Protein AF-A0A971F995-F1 (afdb_monomer_lite)

pLDDT: mean 79.69, std 20.0, range [34.22, 98.75]

Radius of gyration: 58.43 Å; chains: 1; bounding box: 110×66×145 Å

Sequence (382 aa):
MSGTGNIVGEPSFINPSLGDFRLRADSPCIDRGTSSGAPLVDLVGTVRPNGVGIDMGAYEYVPYSVFVPSVEGYLQAVATTAIREADLTLGAVTQTFDNSVPSGTIISQDPAGGAQAVSGSAVALLVSKGPAVVVPNVVGQTQASATTLITGAGLTLGTVTEAYNATVPVGQVISQTPAADTSVSAGYAVDLVVSKGPQPVSVPNVVGMTQSAAQTAITGADLAVGTVTEAYSATVPAGSVISQNPAAGAQAAPGSSVSLVVSKGPDPGEGEGEPPLAPTVEEVHALLAAGFNAADTNGDGRISYAEALAAIPGLTLAVFNELDTDGDGALGRAELGLDEEAGCFGCQKSGFTLMNLKRRLGDLFLAGLALSLLAVVGRRKA

Foldseek 3Di:
DPDDQDQPDDFAFLCVVVPRRAGQPPTSLALRDDPVPADQAAPVRHGPDDPDGGRRGHHHDDWDKFFQAAQALHAPVVNQVSCVNRQEHADAEAEDADAPRDFRGFHAKPPHGRDIDTGHHHIYTYTHLYHWQFQADQALHAPVVNQCSQVVSQEHADAEAEDADAPRDARGFHDKPPHGRDIDRGHHHIYTYGHPHHFWFFQADQALPAPVVNCVSQVVRLEHADAEAEDADQPHDARGFHDKPPDGRDTDHRHHHIYTYGHNYHDPVVVCPPDPPDDDPVRLLVLQVVLQCQLPPVPPQWHAPVSLCVLPVPDDPVLVCVLVPVNPRTHHCVSLVNDPPPPDPDDDPDDDDVVVLCVVPPPNSVVSVPSRVSCVPVPPDD

Structure (mmCIF, N/CA/C/O backbone):
data_AF-A0A971F995-F1
#
_entry.id   AF-A0A971F995-F1
#
loop_
_atom_site.group_PDB
_atom_site.id
_atom_site.type_symbol
_atom_site.label_atom_id
_atom_site.label_alt_id
_atom_site.label_comp_id
_atom_site.label_asym_id
_atom_site.label_entity_id
_atom_site.label_seq_id
_atom_site.pdbx_PDB_ins_code
_atom_site.Cartn_x
_atom_site.Cartn_y
_atom_site.Cartn_z
_atom_site.occupancy
_atom_site.B_iso_or_equiv
_atom_site.auth_seq_id
_atom_site.auth_comp_id
_atom_site.auth_asym_id
_atom_site.auth_atom_id
_atom_site.pdbx_PDB_model_num
ATOM 1 N N . MET A 1 1 ? 61.992 8.065 -18.127 1.00 38.06 1 MET A N 1
ATOM 2 C CA . MET A 1 1 ? 60.923 8.922 -17.575 1.00 38.06 1 MET A CA 1
ATOM 3 C C . MET A 1 1 ? 61.514 9.741 -16.430 1.00 38.06 1 MET A C 1
ATOM 5 O O . MET A 1 1 ? 61.714 9.195 -15.358 1.00 38.06 1 MET A O 1
ATOM 9 N N . SER A 1 2 ? 61.888 11.000 -16.666 1.00 41.62 2 SER A N 1
ATOM 10 C CA . SER A 1 2 ? 62.436 11.904 -15.632 1.00 41.62 2 SER A CA 1
ATOM 11 C C . SER A 1 2 ? 61.973 13.354 -15.837 1.00 41.62 2 SER A C 1
ATOM 13 O O . SER A 1 2 ? 62.693 14.290 -15.509 1.00 41.62 2 SER A O 1
ATOM 15 N N . GLY A 1 3 ? 60.793 13.537 -16.436 1.00 42.34 3 GLY A N 1
ATOM 16 C CA . GLY A 1 3 ? 60.171 14.843 -16.639 1.00 42.34 3 GLY A CA 1
ATOM 17 C C . GLY A 1 3 ? 59.069 15.068 -15.609 1.00 42.34 3 GLY A C 1
ATOM 18 O O . GLY A 1 3 ? 58.183 14.229 -15.445 1.00 42.34 3 GLY A O 1
ATOM 19 N N . THR A 1 4 ? 59.134 16.182 -14.891 1.00 43.31 4 THR A N 1
ATOM 20 C CA . THR A 1 4 ? 58.046 16.688 -14.049 1.00 43.31 4 THR A CA 1
ATOM 21 C C . THR A 1 4 ? 56.885 17.108 -14.962 1.00 43.31 4 THR A C 1
ATOM 23 O O . THR A 1 4 ? 57.102 17.900 -15.873 1.00 43.31 4 THR A O 1
ATOM 26 N N . GLY A 1 5 ? 55.670 16.584 -14.746 1.00 50.84 5 GLY A N 1
ATOM 27 C CA . GLY A 1 5 ? 54.500 16.861 -15.604 1.00 50.84 5 GLY A CA 1
ATOM 28 C C . GLY A 1 5 ? 54.240 15.837 -16.718 1.00 50.84 5 GLY A C 1
ATOM 29 O O . GLY A 1 5 ? 53.524 16.137 -17.665 1.00 50.84 5 GLY A O 1
ATOM 30 N N . ASN A 1 6 ? 54.818 14.637 -16.625 1.00 54.75 6 ASN A N 1
ATOM 31 C CA . ASN A 1 6 ? 54.545 13.562 -17.576 1.00 54.75 6 ASN A CA 1
ATOM 32 C C . ASN A 1 6 ? 53.109 13.026 -17.464 1.00 54.75 6 ASN A C 1
ATOM 34 O O . ASN A 1 6 ? 52.537 12.954 -16.375 1.00 54.75 6 ASN A O 1
ATOM 38 N N . ILE A 1 7 ? 52.588 12.607 -18.620 1.00 55.88 7 ILE A N 1
ATOM 39 C CA . ILE A 1 7 ? 51.311 11.927 -18.836 1.00 55.88 7 ILE A CA 1
ATOM 40 C C . ILE A 1 7 ? 51.068 10.886 -17.728 1.00 55.88 7 ILE A C 1
ATOM 42 O O . ILE A 1 7 ? 51.803 9.910 -17.610 1.00 55.88 7 ILE A O 1
ATOM 46 N N . VAL A 1 8 ? 50.056 11.119 -16.891 1.00 55.75 8 VAL A N 1
ATOM 47 C CA . VAL A 1 8 ? 49.736 10.274 -15.722 1.00 55.75 8 VAL A CA 1
ATOM 48 C C . VAL A 1 8 ? 48.760 9.133 -16.046 1.00 55.75 8 VAL A C 1
ATOM 50 O O . VAL A 1 8 ? 48.417 8.357 -15.159 1.00 55.75 8 VAL A O 1
ATOM 53 N N . GLY A 1 9 ? 48.326 9.012 -17.306 1.00 62.62 9 GLY A N 1
ATOM 54 C CA . GLY A 1 9 ? 47.456 7.941 -17.799 1.00 62.62 9 GLY A CA 1
ATOM 55 C C . GLY A 1 9 ? 47.998 7.296 -19.076 1.00 62.62 9 GLY A C 1
ATOM 56 O O . GLY A 1 9 ? 48.755 7.917 -19.814 1.00 62.62 9 GLY A O 1
ATOM 57 N N . GLU A 1 10 ? 47.610 6.048 -19.336 1.00 71.94 10 GLU A N 1
ATOM 58 C CA . GLU A 1 10 ? 47.982 5.345 -20.570 1.00 71.94 10 GLU A CA 1
ATOM 59 C C . GLU A 1 10 ? 47.354 6.032 -21.801 1.00 71.94 10 GLU A C 1
ATOM 61 O O . GLU A 1 10 ? 46.158 6.354 -21.775 1.00 71.94 10 GLU A O 1
ATOM 66 N N . PRO A 1 11 ? 48.115 6.269 -22.886 1.00 73.94 11 PRO A N 1
ATOM 67 C CA . PRO A 1 11 ? 47.578 6.874 -24.096 1.00 73.94 11 PRO A CA 1
ATOM 68 C C . PRO A 1 11 ? 46.635 5.929 -24.833 1.00 73.94 11 PRO A C 1
ATOM 70 O O . PRO A 1 11 ? 46.992 4.814 -25.209 1.00 73.94 11 PRO A O 1
ATOM 73 N N . SER A 1 12 ? 45.423 6.422 -25.083 1.00 78.06 12 SER A N 1
ATOM 74 C CA . SER A 1 12 ? 44.441 5.753 -25.931 1.00 78.06 12 SER A CA 1
ATOM 75 C C . SER A 1 12 ? 44.676 6.175 -27.384 1.00 78.06 12 SER A C 1
ATOM 77 O O . SER A 1 12 ? 44.397 7.321 -27.741 1.00 78.06 12 SER A O 1
ATOM 79 N N . PHE A 1 13 ? 45.244 5.283 -28.203 1.00 77.31 13 PHE A N 1
ATOM 80 C CA . PHE A 1 13 ? 45.545 5.524 -29.623 1.00 77.31 13 PHE A CA 1
ATOM 81 C C . PHE A 1 13 ? 44.453 4.977 -30.545 1.00 77.31 13 PHE A C 1
ATOM 83 O O . PHE A 1 13 ? 43.827 3.971 -30.216 1.00 77.31 13 PHE A O 1
ATOM 90 N N . ILE A 1 14 ? 44.256 5.605 -31.709 1.00 73.75 14 ILE A N 1
ATOM 91 C CA . ILE A 1 14 ? 43.263 5.186 -32.713 1.00 73.75 14 ILE A CA 1
ATOM 92 C C . ILE A 1 14 ? 43.572 3.778 -33.236 1.00 73.75 14 ILE A C 1
ATOM 94 O O . ILE A 1 14 ? 42.749 2.876 -33.108 1.00 73.75 14 ILE A O 1
ATOM 98 N N . ASN A 1 15 ? 44.756 3.560 -33.819 1.00 72.31 15 ASN A N 1
ATOM 99 C CA . ASN A 1 15 ? 45.135 2.245 -34.335 1.00 72.31 15 ASN A CA 1
ATOM 100 C C . ASN A 1 15 ? 46.659 2.040 -34.320 1.00 72.31 15 ASN A C 1
ATOM 102 O O . ASN A 1 15 ? 47.319 2.059 -35.367 1.00 72.31 15 ASN A O 1
ATOM 106 N N . PRO A 1 16 ? 47.238 1.784 -33.135 1.00 72.50 16 PRO A N 1
ATOM 107 C CA . PRO A 1 16 ? 48.685 1.656 -32.989 1.00 72.50 16 PRO A CA 1
ATOM 108 C C . PRO A 1 16 ? 49.244 0.457 -33.770 1.00 72.50 16 PRO A C 1
ATOM 110 O O . PRO A 1 16 ? 50.391 0.485 -34.207 1.00 72.50 16 PRO A O 1
ATOM 113 N N . SER A 1 17 ? 48.428 -0.579 -34.006 1.00 74.31 17 SER A N 1
ATOM 114 C CA . SER A 1 17 ? 48.830 -1.767 -34.771 1.00 74.31 17 SER A CA 1
ATOM 115 C C . SER A 1 17 ? 49.060 -1.492 -36.261 1.00 74.31 17 SER A C 1
ATOM 117 O O . SER A 1 17 ? 49.861 -2.178 -36.892 1.00 74.31 17 SER A O 1
ATOM 119 N N . LEU A 1 18 ? 48.404 -0.463 -36.809 1.00 74.56 18 LEU A N 1
ATOM 120 C CA . LEU A 1 18 ? 48.589 0.007 -38.184 1.00 74.56 18 LEU A CA 1
ATOM 121 C C . LEU A 1 18 ? 49.490 1.251 -38.267 1.00 74.56 18 LEU A C 1
ATOM 123 O O . LEU A 1 18 ? 49.592 1.867 -39.325 1.00 74.56 18 LEU A O 1
ATOM 127 N N . GLY A 1 19 ? 50.151 1.620 -37.165 1.00 67.88 19 GLY A N 1
ATOM 128 C CA . GLY A 1 19 ? 51.023 2.793 -37.086 1.00 67.88 19 GLY A CA 1
ATOM 129 C C . GLY A 1 19 ? 50.292 4.128 -36.907 1.00 67.88 19 GLY A C 1
ATOM 130 O O . GLY A 1 19 ? 50.933 5.176 -36.980 1.00 67.88 19 GLY A O 1
ATOM 131 N N . ASP A 1 20 ? 48.979 4.115 -36.654 1.00 71.25 20 ASP A N 1
ATOM 132 C CA . ASP A 1 20 ? 48.197 5.315 -36.351 1.00 71.25 20 ASP A CA 1
ATOM 133 C C . ASP A 1 20 ? 48.198 5.590 -34.841 1.00 71.25 20 ASP A C 1
ATOM 135 O O . ASP A 1 20 ? 47.369 5.086 -34.077 1.00 71.25 20 ASP A O 1
ATOM 139 N N . PHE A 1 21 ? 49.172 6.393 -34.417 1.00 73.44 21 PHE A N 1
ATOM 140 C CA . PHE A 1 21 ? 49.380 6.791 -33.023 1.00 73.44 21 PHE A CA 1
ATOM 141 C C . PHE A 1 21 ? 48.688 8.113 -32.656 1.00 73.44 21 PHE A C 1
ATOM 143 O O . PHE A 1 21 ? 49.085 8.765 -31.692 1.00 73.44 21 PHE A O 1
ATOM 150 N N . ARG A 1 22 ? 47.670 8.539 -33.411 1.00 73.69 22 ARG A N 1
ATOM 151 C CA . ARG A 1 22 ? 46.803 9.658 -33.010 1.00 73.69 22 ARG A CA 1
ATOM 152 C C . ARG A 1 22 ? 46.012 9.304 -31.753 1.00 73.69 22 ARG A C 1
ATOM 154 O O . ARG A 1 22 ? 45.587 8.157 -31.605 1.00 73.69 22 ARG A O 1
ATOM 161 N N . LEU A 1 23 ? 45.819 10.265 -30.845 1.00 72.62 23 LEU A N 1
ATOM 162 C CA . LEU A 1 23 ? 45.003 10.053 -29.643 1.00 72.62 23 LEU A CA 1
ATOM 163 C C . LEU A 1 23 ? 43.515 9.948 -30.003 1.00 72.62 23 LEU A C 1
ATOM 165 O O . LEU A 1 23 ? 43.016 10.689 -30.849 1.00 72.62 23 LEU A O 1
ATOM 169 N N . ARG A 1 24 ? 42.793 9.049 -29.329 1.00 72.69 24 ARG A N 1
ATOM 170 C CA . ARG A 1 24 ? 41.323 9.002 -29.345 1.00 72.69 24 ARG A CA 1
ATOM 171 C C . ARG A 1 24 ? 40.757 10.203 -28.586 1.00 72.69 24 ARG A C 1
ATOM 173 O O . ARG A 1 24 ? 41.404 10.706 -27.670 1.00 72.69 24 ARG A O 1
ATOM 180 N N . ALA A 1 25 ? 39.549 10.643 -28.944 1.00 70.19 25 ALA A N 1
ATOM 181 C CA . ALA A 1 25 ? 38.905 11.829 -28.360 1.00 70.19 25 ALA A CA 1
ATOM 182 C C . ALA A 1 25 ? 38.701 11.742 -26.833 1.00 70.19 25 ALA A C 1
ATOM 184 O O . ALA A 1 25 ? 38.615 12.763 -26.159 1.00 70.19 25 ALA A O 1
ATOM 185 N N . ASP A 1 26 ? 38.620 10.530 -26.287 1.00 70.50 26 ASP A N 1
ATOM 186 C CA . ASP A 1 26 ? 38.471 10.232 -24.861 1.00 70.50 26 ASP A CA 1
ATOM 187 C C . ASP A 1 26 ? 39.808 9.928 -24.157 1.00 70.50 26 ASP A C 1
ATOM 189 O O . ASP A 1 26 ? 39.828 9.537 -22.988 1.00 70.50 26 ASP A O 1
ATOM 193 N N . SER A 1 27 ? 40.937 10.101 -24.850 1.00 76.69 27 SER A N 1
ATOM 194 C CA . SER A 1 27 ? 42.255 9.781 -24.312 1.00 76.69 27 SER A CA 1
ATOM 195 C C . SER A 1 27 ? 42.606 10.675 -23.116 1.00 76.69 27 SER A C 1
ATOM 197 O O . SER A 1 27 ? 42.537 11.904 -23.217 1.00 76.69 27 SER A O 1
ATOM 199 N N . PRO A 1 28 ? 43.099 10.104 -21.997 1.00 72.25 28 PRO A N 1
ATOM 200 C CA . PRO A 1 28 ? 43.495 10.880 -20.818 1.00 72.25 28 PRO A CA 1
ATOM 201 C C . PRO A 1 28 ? 44.731 11.760 -21.067 1.00 72.25 28 PRO A C 1
ATOM 203 O O . PRO A 1 28 ? 45.118 12.538 -20.195 1.00 72.25 28 PRO A O 1
ATOM 206 N N . CYS A 1 29 ? 45.357 11.624 -22.238 1.00 71.88 29 CYS A N 1
ATOM 207 C CA . CYS A 1 29 ? 46.601 12.286 -22.612 1.00 71.88 29 CYS A CA 1
ATOM 208 C C . CYS A 1 29 ? 46.398 13.596 -23.381 1.00 71.88 29 CYS A C 1
ATOM 210 O O . CYS A 1 29 ? 47.375 14.316 -23.575 1.00 71.88 29 CYS A O 1
ATOM 212 N N . ILE A 1 30 ? 45.164 13.913 -23.793 1.00 70.75 30 ILE A N 1
ATOM 213 C CA . ILE A 1 30 ? 44.849 15.159 -24.508 1.00 70.75 30 ILE A CA 1
ATOM 214 C C . ILE A 1 30 ? 45.208 16.367 -23.629 1.00 70.75 30 ILE A C 1
ATOM 216 O O . ILE A 1 30 ? 44.786 16.446 -22.473 1.00 70.75 30 ILE A O 1
ATOM 220 N N . ASP A 1 31 ? 45.998 17.293 -24.182 1.00 66.81 31 ASP A N 1
ATOM 221 C CA . ASP A 1 31 ? 46.424 18.554 -23.553 1.00 66.81 31 ASP A CA 1
ATOM 222 C C . ASP A 1 31 ? 47.159 18.399 -22.203 1.00 66.81 31 ASP A C 1
ATOM 224 O O . ASP A 1 31 ? 47.126 19.291 -21.350 1.00 66.81 31 ASP A O 1
ATOM 228 N N . ARG A 1 32 ? 47.831 17.260 -21.968 1.00 69.81 32 ARG A N 1
ATOM 229 C CA . ARG A 1 32 ? 48.530 16.964 -20.695 1.00 69.81 32 ARG A CA 1
ATOM 230 C C . ARG A 1 32 ? 50.061 17.106 -20.735 1.00 69.81 32 ARG A C 1
ATOM 232 O O . ARG A 1 32 ? 50.718 16.690 -19.785 1.00 69.81 32 ARG A O 1
ATOM 239 N N . GLY A 1 33 ? 50.636 17.651 -21.809 1.00 67.25 33 GLY A N 1
ATOM 240 C CA . GLY A 1 33 ? 52.091 17.813 -21.983 1.00 67.25 33 GLY A CA 1
ATOM 241 C C . GLY A 1 33 ? 52.712 19.055 -21.311 1.00 67.25 33 GLY A C 1
ATOM 242 O O . GLY A 1 33 ? 52.022 19.868 -20.698 1.00 67.25 33 GLY A O 1
ATOM 243 N N . THR A 1 34 ? 54.043 19.214 -21.434 1.00 63.88 34 THR A N 1
ATOM 244 C CA . THR A 1 34 ? 54.798 20.417 -21.006 1.00 63.88 34 THR A CA 1
ATOM 245 C C . THR A 1 34 ? 55.719 20.923 -22.126 1.00 63.88 34 THR A C 1
ATOM 247 O O . THR A 1 34 ? 56.144 20.137 -22.968 1.00 63.88 34 THR A O 1
ATOM 250 N N . SER A 1 35 ? 56.084 22.213 -22.135 1.00 61.88 35 SER A N 1
ATOM 251 C CA . SER A 1 35 ? 57.016 22.797 -23.128 1.00 61.88 35 SER A CA 1
ATOM 252 C C . SER A 1 35 ? 58.477 22.417 -22.955 1.00 61.88 35 SER A C 1
ATOM 254 O O . SER A 1 35 ? 59.281 22.634 -23.863 1.00 61.88 35 SER A O 1
ATOM 256 N N . SER A 1 36 ? 58.857 21.902 -21.790 1.00 65.56 36 SER A N 1
ATOM 257 C CA . SER A 1 36 ? 60.256 21.624 -21.492 1.00 65.56 36 SER A CA 1
ATOM 258 C C . SER A 1 36 ? 60.717 20.376 -22.248 1.00 65.56 36 SER A C 1
ATOM 260 O O . SER A 1 36 ? 60.262 19.272 -21.963 1.00 65.56 36 SER A O 1
ATOM 262 N N . GLY A 1 37 ? 61.620 20.547 -23.219 1.00 65.12 37 GLY A N 1
ATOM 263 C CA . GLY A 1 37 ? 62.156 19.444 -24.031 1.00 65.12 37 GLY A CA 1
ATOM 264 C C . GLY A 1 37 ? 61.297 19.049 -25.238 1.00 65.12 37 GLY A C 1
ATOM 265 O O . GLY A 1 37 ? 61.544 18.010 -25.847 1.00 65.12 37 GLY A O 1
ATOM 266 N N . ALA A 1 38 ? 60.316 19.877 -25.594 1.00 63.44 38 ALA A N 1
ATOM 267 C CA . ALA A 1 38 ? 59.474 19.707 -26.768 1.00 63.44 38 ALA A CA 1
ATOM 268 C C . ALA A 1 38 ? 60.235 19.908 -28.098 1.00 63.44 38 ALA A C 1
ATOM 270 O O . ALA A 1 38 ? 60.866 20.955 -28.255 1.00 63.44 38 ALA A O 1
ATOM 271 N N . PRO A 1 39 ? 60.179 18.988 -29.088 1.00 68.06 39 PRO A N 1
ATOM 272 C CA . PRO A 1 39 ? 60.572 19.300 -30.452 1.00 68.06 39 PRO A CA 1
ATOM 273 C C . PRO A 1 39 ? 59.626 20.350 -31.048 1.00 68.06 39 PRO A C 1
ATOM 275 O O . PRO A 1 39 ? 58.430 20.370 -30.768 1.00 68.06 39 PRO A O 1
ATOM 278 N N . LEU A 1 40 ? 60.184 21.214 -31.902 1.00 71.12 40 LEU A N 1
ATOM 279 C CA . LEU A 1 40 ? 59.457 22.315 -32.547 1.00 71.12 40 LEU A CA 1
ATOM 280 C C . LEU A 1 40 ? 58.366 21.840 -33.513 1.00 71.12 40 LEU A C 1
ATOM 282 O O . LEU A 1 40 ? 57.441 22.597 -33.799 1.00 71.12 40 LEU A O 1
ATOM 286 N N . VAL A 1 41 ? 58.494 20.617 -34.030 1.00 67.94 41 VAL A N 1
ATOM 287 C CA . VAL A 1 41 ? 57.536 19.989 -34.939 1.00 67.94 41 VAL A CA 1
ATOM 288 C C . VAL A 1 41 ? 57.235 18.554 -34.512 1.00 67.94 41 VAL A C 1
ATOM 290 O O . VAL A 1 41 ? 58.076 17.897 -33.894 1.00 67.94 41 VAL A O 1
ATOM 293 N N . ASP A 1 42 ? 56.041 18.064 -34.835 1.00 62.81 42 ASP A N 1
ATOM 294 C CA . ASP A 1 42 ? 55.672 16.657 -34.660 1.00 62.81 42 ASP A CA 1
ATOM 295 C C . ASP A 1 42 ? 56.285 15.724 -35.729 1.00 62.81 42 ASP A C 1
ATOM 297 O O . ASP A 1 42 ? 57.048 16.149 -36.599 1.00 62.81 42 ASP A O 1
ATOM 301 N N . LEU A 1 43 ? 55.943 14.428 -35.666 1.00 61.00 43 LEU A N 1
ATOM 302 C CA . LEU A 1 43 ? 56.434 13.394 -36.590 1.00 61.00 43 LEU A CA 1
ATOM 303 C C . LEU A 1 43 ? 56.003 13.619 -38.056 1.00 61.00 43 LEU A C 1
ATOM 305 O O . LEU A 1 43 ? 56.582 13.005 -38.951 1.00 61.00 43 LEU A O 1
ATOM 309 N N . VAL A 1 44 ? 55.033 14.501 -38.319 1.00 62.12 44 VAL A N 1
ATOM 310 C CA . VAL A 1 44 ? 54.600 14.894 -39.672 1.00 62.12 44 VAL A CA 1
ATOM 311 C C . VAL A 1 44 ? 54.902 16.347 -40.024 1.00 62.12 44 VAL A C 1
ATOM 313 O O . VAL A 1 44 ? 54.479 16.826 -41.075 1.00 62.12 44 VAL A O 1
ATOM 316 N N . GLY A 1 45 ? 55.707 17.029 -39.209 1.00 69.00 45 GLY A N 1
ATOM 317 C CA . GLY A 1 45 ? 56.198 18.375 -39.491 1.00 69.00 45 GLY A CA 1
ATOM 318 C C . GLY A 1 45 ? 55.269 19.513 -39.055 1.00 69.00 45 GLY A C 1
ATOM 319 O O . GLY A 1 45 ? 55.545 20.661 -39.401 1.00 69.00 45 GLY A O 1
ATOM 320 N N . THR A 1 46 ? 54.203 19.245 -38.296 1.00 67.88 46 THR A N 1
ATOM 321 C CA . THR A 1 46 ? 53.312 20.288 -37.753 1.00 67.88 46 THR A CA 1
ATOM 322 C C . THR A 1 46 ? 53.998 21.018 -36.602 1.00 67.88 46 THR A C 1
ATOM 324 O O . THR A 1 46 ? 54.502 2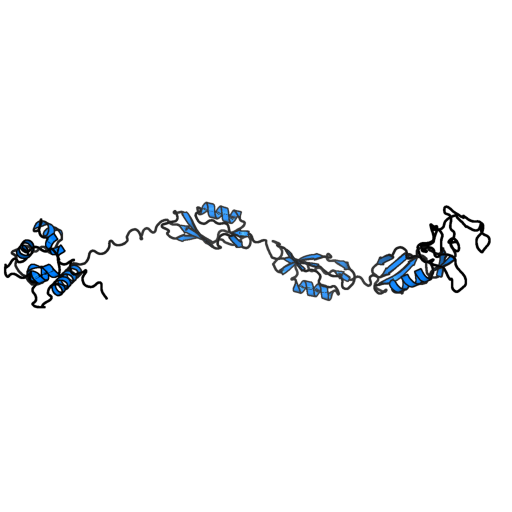0.373 -35.684 1.00 67.88 46 THR A O 1
ATOM 327 N N . VAL A 1 47 ? 54.015 22.354 -36.633 1.00 74.19 47 VAL A N 1
ATOM 328 C CA . VAL A 1 47 ? 54.636 23.195 -35.591 1.00 74.19 47 VAL A CA 1
ATOM 329 C C . VAL A 1 47 ? 53.889 23.068 -34.261 1.00 74.19 47 VAL A C 1
ATOM 331 O O . VAL A 1 47 ? 52.661 23.091 -34.239 1.00 74.19 47 VAL A O 1
ATOM 334 N N . ARG A 1 48 ? 54.638 22.980 -33.156 1.00 66.81 48 ARG A N 1
ATOM 335 C CA . ARG A 1 48 ? 54.116 22.912 -31.783 1.00 66.81 48 ARG A CA 1
ATOM 336 C C . ARG A 1 48 ? 54.455 24.175 -30.976 1.00 66.81 48 ARG A C 1
ATOM 338 O O . ARG A 1 48 ? 55.533 24.743 -31.178 1.00 66.81 48 ARG A O 1
ATOM 345 N N . PRO A 1 49 ? 53.612 24.578 -30.005 1.00 65.88 49 PRO A N 1
ATOM 346 C CA . PRO A 1 49 ? 52.284 24.030 -29.702 1.00 65.88 49 PRO A CA 1
ATOM 347 C C . PRO A 1 49 ? 51.232 24.483 -30.723 1.00 65.88 49 PRO A C 1
ATOM 349 O O . PRO A 1 49 ? 51.365 25.560 -31.307 1.00 65.88 49 PRO A O 1
ATOM 352 N N . ASN A 1 50 ? 50.176 23.696 -30.910 1.00 56.16 50 ASN A N 1
ATOM 353 C CA . ASN A 1 50 ? 49.037 24.066 -31.738 1.00 56.16 50 ASN A CA 1
ATOM 354 C C . ASN A 1 50 ? 47.763 24.057 -30.864 1.00 56.16 50 ASN A C 1
ATOM 356 O O . ASN A 1 50 ? 47.468 23.108 -30.151 1.00 56.16 50 ASN A O 1
ATOM 360 N N . GLY A 1 51 ? 47.039 25.181 -30.825 1.00 61.41 51 GLY A N 1
ATOM 361 C CA . GLY A 1 51 ? 45.940 25.397 -29.870 1.00 61.41 51 GLY A CA 1
ATOM 362 C C . GLY A 1 51 ? 46.359 26.047 -28.539 1.00 61.41 51 GLY A C 1
ATOM 363 O O . GLY A 1 51 ? 47.309 26.825 -28.482 1.00 61.41 51 GLY A O 1
ATOM 364 N N . VAL A 1 52 ? 45.577 25.811 -27.473 1.00 54.94 52 VAL A N 1
ATOM 365 C CA . VAL A 1 52 ? 45.639 26.569 -26.196 1.00 54.94 52 VAL A CA 1
ATOM 366 C C . VAL A 1 52 ? 46.528 25.906 -25.125 1.00 54.94 52 VAL A C 1
ATOM 368 O O . VAL A 1 52 ? 46.727 26.475 -24.052 1.00 54.94 52 VAL A O 1
ATOM 371 N N . GLY A 1 53 ? 47.070 24.717 -25.400 1.00 57.72 53 GLY A N 1
ATOM 372 C CA . GLY A 1 53 ? 47.915 23.931 -24.495 1.00 57.72 53 GLY A CA 1
ATOM 373 C C . GLY A 1 53 ? 49.216 23.479 -25.162 1.00 57.72 53 GLY A C 1
ATOM 374 O O . GLY A 1 53 ? 49.375 23.596 -26.372 1.00 57.72 53 GLY A O 1
ATOM 375 N N . ILE A 1 54 ? 50.174 22.987 -24.370 1.00 55.91 54 ILE A N 1
ATOM 376 C CA . ILE A 1 54 ? 51.450 22.473 -24.886 1.00 55.91 54 ILE A CA 1
ATOM 377 C C . ILE A 1 54 ? 51.394 20.950 -24.885 1.00 55.91 54 ILE A C 1
ATOM 379 O O . ILE A 1 54 ? 51.780 20.306 -23.911 1.00 55.91 54 ILE A O 1
ATOM 383 N N . ASP A 1 55 ? 50.870 20.378 -25.967 1.00 53.41 55 ASP A N 1
ATOM 384 C CA . ASP A 1 55 ? 50.831 18.933 -26.150 1.00 53.41 55 ASP A CA 1
ATOM 385 C C . ASP A 1 55 ? 52.205 18.418 -26.602 1.00 53.41 55 ASP A C 1
ATOM 387 O O . ASP A 1 55 ? 52.768 18.842 -27.615 1.00 53.41 55 ASP A O 1
ATOM 391 N N . MET A 1 56 ? 52.754 17.487 -25.828 1.00 52.00 56 MET A N 1
ATOM 392 C CA . MET A 1 56 ? 54.024 16.819 -26.101 1.00 52.00 56 MET A CA 1
ATOM 393 C C . MET A 1 56 ? 53.892 15.295 -26.245 1.00 52.00 56 MET A C 1
ATOM 395 O O . MET A 1 56 ? 54.893 14.578 -26.274 1.00 52.00 56 MET A O 1
ATOM 399 N N . GLY A 1 57 ? 52.660 14.797 -26.384 1.00 51.78 57 GLY A N 1
ATOM 400 C CA . GLY A 1 57 ? 52.330 13.418 -26.739 1.00 51.78 57 GLY A CA 1
ATOM 401 C C . GLY A 1 57 ? 52.020 13.239 -28.229 1.00 51.78 57 GLY A C 1
ATOM 402 O O . GLY A 1 57 ? 51.949 14.202 -29.000 1.00 51.78 57 GLY A O 1
ATOM 403 N N . ALA A 1 58 ? 51.907 11.974 -28.649 1.00 51.03 58 ALA A N 1
ATOM 404 C CA . ALA A 1 58 ? 51.670 11.584 -30.033 1.00 51.03 58 ALA A CA 1
ATOM 405 C C . ALA A 1 58 ? 50.367 12.201 -30.548 1.00 51.03 58 ALA A C 1
ATOM 407 O O . ALA A 1 58 ? 49.320 11.912 -30.001 1.00 51.03 58 ALA A O 1
ATOM 408 N N . TYR A 1 59 ? 50.485 13.024 -31.594 1.00 57.19 59 TYR A N 1
ATOM 409 C CA . TYR A 1 59 ? 49.393 13.602 -32.376 1.00 57.19 59 TYR A CA 1
ATOM 410 C C . TYR A 1 59 ? 48.205 14.181 -31.588 1.00 57.19 59 TYR A C 1
ATOM 412 O O . TYR A 1 59 ? 47.331 13.457 -31.105 1.00 57.19 59 TYR A O 1
ATOM 420 N N . GLU A 1 60 ? 48.114 15.511 -31.615 1.00 54.44 60 GLU A N 1
ATOM 421 C CA . GLU A 1 60 ? 46.883 16.224 -31.291 1.00 54.44 60 GLU A CA 1
ATOM 422 C C . GLU A 1 60 ? 45.715 15.592 -32.057 1.00 54.44 60 GLU A C 1
ATOM 424 O O . GLU A 1 60 ? 45.821 15.242 -33.240 1.00 54.44 60 GLU A O 1
ATOM 429 N N . TYR A 1 61 ? 44.605 15.402 -31.352 1.00 55.66 61 TYR A N 1
ATOM 430 C CA . TYR A 1 61 ? 43.382 14.866 -31.918 1.00 55.66 61 TYR A CA 1
ATOM 431 C C . TYR A 1 61 ? 42.918 15.754 -33.082 1.00 55.66 61 TYR A C 1
ATOM 433 O O . TYR A 1 61 ? 42.368 16.836 -32.880 1.00 55.66 61 TYR A O 1
ATOM 441 N N . VAL A 1 62 ? 43.133 15.292 -34.315 1.00 63.38 62 VAL A N 1
ATOM 442 C CA . VAL A 1 62 ? 42.514 15.897 -35.494 1.00 63.38 62 VAL A CA 1
ATOM 443 C C . VAL A 1 62 ? 41.217 15.138 -35.755 1.00 63.38 62 VAL A C 1
ATOM 445 O O . VAL A 1 62 ? 41.291 13.939 -36.047 1.00 63.38 62 VAL A O 1
ATOM 448 N N .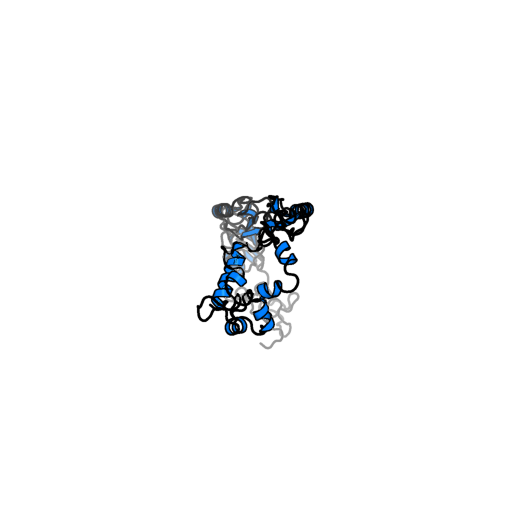 PRO A 1 63 ? 40.043 15.793 -35.665 1.00 68.56 63 PRO A N 1
ATOM 449 C CA . PRO A 1 63 ? 38.784 15.153 -36.006 1.00 68.56 63 PRO A CA 1
ATOM 450 C C . PRO A 1 63 ? 38.865 14.588 -37.424 1.00 68.56 63 PRO A C 1
ATOM 452 O O . PRO A 1 63 ? 39.217 15.295 -38.369 1.00 68.56 63 PRO A O 1
ATOM 455 N N . TYR A 1 64 ? 38.545 13.310 -37.575 1.00 79.19 64 TYR A N 1
ATOM 456 C CA . TYR A 1 64 ? 38.519 12.633 -38.866 1.00 79.19 64 TYR A CA 1
ATOM 457 C C . TYR A 1 64 ? 37.133 12.046 -39.109 1.00 79.19 64 TYR A C 1
ATOM 459 O O . TYR A 1 64 ? 36.326 11.919 -38.192 1.00 79.19 64 TYR A O 1
ATOM 467 N N . SER A 1 65 ? 36.822 11.745 -40.367 1.00 87.69 65 SER A N 1
ATOM 468 C CA . SER A 1 65 ? 35.524 11.169 -40.706 1.00 87.69 65 SER A CA 1
ATOM 469 C C . SER A 1 65 ? 35.523 9.666 -40.437 1.00 87.69 65 SER A C 1
ATOM 471 O O . SER A 1 65 ? 36.406 8.948 -40.908 1.00 87.69 65 SER A O 1
ATOM 473 N N . VAL A 1 66 ? 34.514 9.209 -39.702 1.00 92.00 66 VAL A N 1
ATOM 474 C CA . VAL A 1 66 ? 34.193 7.801 -39.459 1.00 92.00 66 VAL A CA 1
ATOM 475 C C . VAL A 1 66 ? 32.799 7.494 -39.997 1.00 92.00 66 VAL A C 1
ATOM 477 O O . VAL A 1 66 ? 31.966 8.391 -40.149 1.00 92.00 66 VAL A O 1
ATOM 480 N N . PHE A 1 67 ? 32.533 6.223 -40.286 1.00 94.38 67 PHE A N 1
ATOM 481 C CA . PHE A 1 67 ? 31.189 5.770 -40.629 1.00 94.38 67 PHE A CA 1
ATOM 482 C C . PHE A 1 67 ? 30.432 5.371 -39.368 1.00 94.38 67 PHE A C 1
ATOM 484 O O . PHE A 1 67 ? 30.943 4.620 -38.538 1.00 94.38 67 PHE A O 1
ATOM 491 N N . VAL A 1 68 ? 29.197 5.845 -39.247 1.00 97.00 68 VAL A N 1
ATOM 492 C CA . VAL A 1 68 ? 28.318 5.479 -38.141 1.00 97.00 68 VAL A CA 1
ATOM 493 C C . VAL A 1 68 ? 27.890 4.016 -38.305 1.00 97.00 68 VAL A C 1
ATOM 495 O O . VAL A 1 68 ? 27.358 3.656 -39.360 1.00 97.00 68 VAL A O 1
ATOM 498 N N . PRO A 1 69 ? 28.102 3.144 -37.304 1.00 97.12 69 PRO A N 1
ATOM 499 C CA . PRO A 1 69 ? 27.686 1.751 -37.392 1.00 97.12 69 PRO A CA 1
ATOM 500 C C . PRO A 1 69 ? 26.157 1.647 -37.437 1.00 97.12 69 PRO A C 1
ATOM 502 O O . PRO A 1 69 ? 25.449 2.459 -36.842 1.00 97.12 69 PRO A O 1
ATOM 505 N N . SER A 1 70 ? 25.643 0.634 -38.137 1.00 96.94 70 SER A N 1
ATOM 506 C CA . SER A 1 70 ? 24.209 0.314 -38.127 1.00 96.94 70 SER A CA 1
ATOM 507 C C . SER A 1 70 ? 23.900 -0.543 -36.904 1.00 96.94 70 SER A C 1
ATOM 509 O O . SER A 1 70 ? 24.292 -1.709 -36.856 1.00 96.94 70 SER A O 1
ATOM 511 N N . VAL A 1 71 ? 23.238 0.047 -35.911 1.00 96.88 71 VAL A N 1
ATOM 512 C CA . VAL A 1 71 ? 22.938 -0.569 -34.611 1.00 96.88 71 VAL A CA 1
ATOM 513 C C . VAL A 1 71 ? 21.440 -0.785 -34.357 1.00 96.88 71 VAL A C 1
ATOM 515 O O . VAL A 1 71 ? 21.074 -1.339 -33.322 1.00 96.88 71 VAL A O 1
ATOM 518 N N . GLU A 1 72 ? 20.570 -0.411 -35.296 1.00 96.38 72 GLU A N 1
ATOM 519 C CA . GLU A 1 72 ? 19.140 -0.744 -35.254 1.00 96.38 72 GLU A CA 1
ATOM 520 C C . GLU A 1 72 ? 18.921 -2.264 -35.200 1.00 96.38 72 GLU A C 1
ATOM 522 O O . GLU A 1 72 ? 19.607 -3.035 -35.873 1.00 96.38 72 GLU A O 1
ATOM 527 N N . GLY A 1 73 ? 17.989 -2.712 -34.356 1.00 95.56 73 GLY A N 1
ATOM 528 C CA . GLY A 1 73 ? 17.714 -4.136 -34.142 1.00 95.56 73 GLY A CA 1
ATOM 529 C C . GLY A 1 73 ? 18.699 -4.865 -33.215 1.00 95.56 73 GLY A C 1
ATOM 530 O O . GLY A 1 73 ? 18.414 -5.991 -32.805 1.00 95.56 73 GLY A O 1
ATOM 531 N N . TYR A 1 74 ? 19.809 -4.239 -32.812 1.00 96.94 74 TYR A N 1
ATOM 532 C CA . TYR A 1 74 ? 20.722 -4.803 -31.813 1.00 96.94 74 TYR A CA 1
ATOM 533 C C . TYR A 1 74 ? 20.296 -4.467 -30.378 1.00 96.94 74 TYR A C 1
ATOM 535 O O . TYR A 1 74 ? 19.592 -3.491 -30.123 1.00 96.94 74 TYR A O 1
ATOM 543 N N . LEU A 1 75 ? 20.770 -5.260 -29.411 1.00 97.19 75 LEU A N 1
ATOM 544 C CA . LEU A 1 75 ? 20.662 -4.926 -27.988 1.00 97.19 75 LEU A CA 1
ATOM 545 C C . LEU A 1 75 ? 21.504 -3.687 -27.664 1.00 97.19 75 LEU A C 1
ATOM 547 O O . LEU A 1 75 ? 22.623 -3.554 -28.164 1.00 97.19 75 LEU A O 1
ATOM 551 N N . GLN A 1 76 ? 21.028 -2.836 -26.751 1.00 95.88 76 GLN A N 1
ATOM 552 C CA . GLN A 1 76 ? 21.724 -1.601 -26.361 1.00 95.88 76 GLN A CA 1
ATOM 553 C C . GLN A 1 76 ? 23.193 -1.823 -25.963 1.00 95.88 76 GLN A C 1
ATOM 555 O O . GLN A 1 76 ? 24.056 -1.022 -26.321 1.00 95.88 76 GLN A O 1
ATOM 560 N N . ALA A 1 77 ? 23.497 -2.910 -25.248 1.00 94.88 77 ALA A N 1
ATOM 561 C CA . ALA A 1 77 ? 24.869 -3.238 -24.860 1.00 94.88 77 ALA A CA 1
ATOM 562 C C . ALA A 1 77 ? 25.775 -3.477 -26.082 1.00 94.88 77 ALA A C 1
ATOM 564 O O . ALA A 1 77 ? 26.881 -2.948 -26.140 1.00 94.88 77 ALA A O 1
ATOM 565 N N . VAL A 1 78 ? 25.278 -4.210 -27.085 1.00 96.50 78 VAL A N 1
ATOM 566 C CA . VAL A 1 78 ? 26.005 -4.496 -28.333 1.00 96.50 78 VAL A CA 1
ATOM 567 C C . VAL A 1 78 ? 26.166 -3.222 -29.164 1.00 96.50 78 VAL A C 1
ATOM 569 O O . VAL A 1 78 ? 27.267 -2.922 -29.617 1.00 96.50 78 VAL A O 1
ATOM 572 N N . ALA A 1 79 ? 25.096 -2.433 -29.292 1.00 96.25 79 ALA A N 1
ATOM 573 C CA . ALA A 1 79 ? 25.113 -1.142 -29.976 1.00 96.25 79 ALA A CA 1
ATOM 574 C C . ALA A 1 79 ? 26.141 -0.177 -29.365 1.00 96.25 79 ALA A C 1
ATOM 576 O O . ALA A 1 79 ? 26.909 0.459 -30.082 1.00 96.25 79 ALA A O 1
ATOM 577 N N . THR A 1 80 ? 26.198 -0.107 -28.032 1.00 94.56 80 THR A N 1
ATOM 578 C CA . THR A 1 80 ? 27.140 0.758 -27.306 1.00 94.56 80 THR A CA 1
ATOM 579 C C . THR A 1 80 ? 28.588 0.363 -27.584 1.00 94.56 80 THR A C 1
ATOM 581 O O . THR A 1 80 ? 29.428 1.239 -27.791 1.00 94.56 80 THR A O 1
ATOM 584 N N . THR A 1 81 ? 28.888 -0.938 -27.619 1.00 95.50 81 THR A N 1
ATOM 585 C CA . THR A 1 81 ? 30.220 -1.430 -27.988 1.00 95.50 81 THR A CA 1
ATOM 586 C C . THR A 1 81 ? 30.559 -1.061 -29.430 1.00 95.50 81 THR A C 1
ATOM 588 O O . THR A 1 81 ? 31.601 -0.455 -29.655 1.00 95.50 81 THR A O 1
ATOM 591 N N . ALA A 1 82 ? 29.655 -1.317 -30.381 1.00 95.00 82 ALA A N 1
ATOM 592 C CA . ALA A 1 82 ? 29.876 -1.003 -31.794 1.00 95.00 82 ALA A CA 1
ATOM 593 C C . ALA A 1 82 ? 30.119 0.499 -32.042 1.00 95.00 82 ALA A C 1
ATOM 595 O O . ALA A 1 82 ? 30.999 0.864 -32.816 1.00 95.00 82 ALA A O 1
ATOM 596 N N . ILE A 1 83 ? 29.381 1.379 -31.354 1.00 95.31 83 ILE A N 1
ATOM 597 C CA . ILE A 1 83 ? 29.568 2.840 -31.427 1.00 95.31 83 ILE A CA 1
ATOM 598 C C . ILE A 1 83 ? 30.965 3.234 -30.935 1.00 95.31 83 ILE A C 1
ATOM 600 O O . ILE A 1 83 ? 31.659 4.000 -31.599 1.00 95.31 83 ILE A O 1
ATOM 604 N N . ARG A 1 84 ? 31.407 2.680 -29.800 1.00 91.88 84 ARG A N 1
ATOM 605 C CA . ARG A 1 84 ? 32.739 2.967 -29.246 1.00 91.88 84 ARG A CA 1
ATOM 606 C C . ARG A 1 84 ? 33.864 2.413 -30.112 1.00 91.88 84 ARG A C 1
ATOM 608 O O . ARG A 1 84 ? 34.897 3.057 -30.248 1.00 91.88 84 ARG A O 1
ATOM 615 N N . GLU A 1 85 ? 33.693 1.233 -30.696 1.00 90.31 85 GLU A N 1
ATOM 616 C CA . GLU A 1 85 ? 34.670 0.656 -31.628 1.00 90.31 85 GLU A CA 1
ATOM 617 C C . GLU A 1 85 ? 34.787 1.466 -32.925 1.00 90.31 85 GLU A C 1
ATOM 619 O O . GLU A 1 85 ? 35.855 1.490 -33.526 1.00 90.31 85 GLU A O 1
ATOM 624 N N . ALA A 1 86 ? 33.732 2.190 -33.311 1.00 89.88 86 ALA A N 1
ATOM 625 C CA . ALA A 1 86 ? 33.727 3.111 -34.446 1.00 89.88 86 ALA A CA 1
ATOM 626 C C . ALA A 1 86 ? 34.269 4.518 -34.119 1.00 89.88 86 ALA A C 1
ATOM 628 O O . ALA A 1 86 ? 34.075 5.442 -34.908 1.00 89.88 86 ALA A O 1
ATOM 629 N N . ASP A 1 87 ? 34.914 4.702 -32.961 1.00 87.94 87 ASP A N 1
ATOM 630 C CA . ASP A 1 87 ? 35.423 5.998 -32.493 1.00 87.94 87 ASP A CA 1
ATOM 631 C C . ASP A 1 87 ? 34.346 7.082 -32.358 1.00 87.94 87 ASP A C 1
ATOM 633 O O . ASP A 1 87 ? 34.615 8.274 -32.503 1.00 87.94 87 ASP A O 1
ATOM 637 N N . LEU A 1 88 ? 33.119 6.676 -32.038 1.00 91.75 88 LEU A N 1
ATOM 638 C CA . LEU A 1 88 ? 31.994 7.554 -31.729 1.00 91.75 88 LEU A CA 1
ATOM 639 C C . LEU A 1 88 ? 31.640 7.462 -30.243 1.00 91.75 88 LEU A C 1
ATOM 641 O O . LEU A 1 88 ? 32.023 6.527 -29.533 1.00 91.75 88 LEU A O 1
ATOM 645 N N . THR A 1 89 ? 30.888 8.444 -29.754 1.00 94.12 89 THR A N 1
ATOM 646 C CA . THR A 1 89 ? 30.426 8.477 -28.363 1.00 94.12 89 THR A CA 1
ATOM 647 C C . THR A 1 89 ? 28.942 8.135 -28.268 1.00 94.12 89 THR A C 1
ATOM 649 O O . THR A 1 89 ? 28.160 8.359 -29.192 1.00 94.12 89 THR A O 1
ATOM 652 N N . LEU A 1 90 ? 28.532 7.555 -27.138 1.00 96.06 90 LEU A N 1
ATOM 653 C CA . LEU A 1 90 ? 27.116 7.314 -26.870 1.00 96.06 90 LEU A CA 1
ATOM 654 C C . LEU A 1 90 ? 26.438 8.652 -26.552 1.00 96.06 90 LEU A C 1
ATOM 656 O O . LEU A 1 90 ? 26.819 9.326 -25.595 1.00 96.06 90 LEU A O 1
ATOM 660 N N . GLY A 1 91 ? 25.446 9.020 -27.358 1.00 95.50 91 GLY A N 1
ATOM 661 C CA . GLY A 1 91 ? 24.629 10.211 -27.167 1.00 95.50 91 GLY A CA 1
ATOM 662 C C . GLY A 1 91 ? 23.449 9.985 -26.225 1.00 95.50 91 GLY A C 1
ATOM 663 O O . GLY A 1 91 ? 23.467 9.119 -25.349 1.00 95.50 91 GLY A O 1
ATOM 664 N N . ALA A 1 92 ? 22.396 10.783 -26.410 1.00 96.94 92 ALA A N 1
ATOM 665 C CA . ALA A 1 92 ? 21.170 10.649 -25.634 1.00 96.94 92 ALA A CA 1
ATOM 666 C C . ALA A 1 92 ? 20.508 9.288 -25.893 1.00 96.94 92 ALA A C 1
ATOM 668 O O . ALA A 1 92 ? 20.251 8.923 -27.039 1.00 96.94 92 ALA A O 1
ATOM 669 N N . VAL A 1 93 ? 20.197 8.558 -24.822 1.00 97.75 93 VAL A N 1
ATOM 670 C CA . VAL A 1 93 ? 19.425 7.314 -24.890 1.00 97.75 93 VAL A CA 1
ATOM 671 C C . VAL A 1 93 ? 18.018 7.601 -24.386 1.00 97.75 93 VAL A C 1
ATOM 673 O O . VAL A 1 93 ? 17.817 7.893 -23.208 1.00 97.75 93 VAL A O 1
ATOM 676 N N . THR A 1 94 ? 17.045 7.529 -25.285 1.00 97.75 94 THR A N 1
ATOM 677 C CA . THR A 1 94 ? 15.618 7.677 -24.974 1.00 97.75 94 THR A CA 1
ATOM 678 C C . THR A 1 94 ? 14.910 6.336 -25.123 1.00 97.75 94 THR A C 1
ATOM 680 O O . THR A 1 94 ? 15.444 5.408 -25.731 1.00 97.75 94 THR A O 1
ATOM 683 N N . GLN A 1 95 ? 13.725 6.197 -24.528 1.00 96.62 95 GLN A N 1
ATOM 684 C CA . GLN A 1 95 ? 12.984 4.939 -24.540 1.00 96.62 95 GLN A CA 1
ATOM 685 C C . GLN A 1 95 ? 11.511 5.153 -24.874 1.00 96.62 95 GLN A C 1
ATOM 687 O O . GLN A 1 95 ? 10.900 6.106 -24.390 1.00 96.62 95 GLN A O 1
ATOM 692 N N . THR A 1 96 ? 10.926 4.231 -25.636 1.00 96.75 96 THR A N 1
ATOM 693 C CA . THR A 1 96 ? 9.489 4.214 -25.948 1.00 96.75 96 THR A CA 1
ATOM 694 C C . THR A 1 96 ? 8.941 2.790 -25.952 1.00 96.75 96 THR A C 1
ATOM 696 O O . THR A 1 96 ? 9.695 1.831 -26.099 1.00 96.75 96 THR A O 1
ATOM 699 N N . PHE A 1 97 ? 7.631 2.636 -25.773 1.00 96.12 97 PHE A N 1
ATOM 700 C CA . PHE A 1 97 ? 6.968 1.352 -25.995 1.00 96.12 97 PHE A CA 1
ATOM 701 C C . PHE A 1 97 ? 6.884 1.053 -27.491 1.00 96.12 97 PHE A C 1
ATOM 703 O O . PHE A 1 97 ? 6.597 1.950 -28.285 1.00 96.12 97 PHE A O 1
ATOM 710 N N . ASP A 1 98 ? 7.110 -0.207 -27.852 1.00 95.69 98 ASP A N 1
ATOM 711 C CA . ASP A 1 98 ? 7.007 -0.699 -29.221 1.00 95.69 98 ASP A CA 1
ATOM 712 C C . ASP A 1 98 ? 6.499 -2.147 -29.204 1.00 95.69 98 ASP A C 1
ATOM 714 O O . ASP A 1 98 ? 7.018 -2.997 -28.481 1.00 95.69 98 ASP A O 1
ATOM 718 N N . ASN A 1 99 ? 5.451 -2.425 -29.980 1.00 92.56 99 ASN A N 1
ATOM 719 C CA . ASN A 1 99 ? 4.801 -3.739 -29.990 1.00 92.56 99 ASN A CA 1
ATOM 720 C C . ASN A 1 99 ? 5.532 -4.776 -30.857 1.00 92.56 99 ASN A C 1
ATOM 722 O O . ASN A 1 99 ? 5.222 -5.962 -30.768 1.00 92.56 99 ASN A O 1
ATOM 726 N N . SER A 1 100 ? 6.464 -4.340 -31.705 1.00 93.31 100 SER A N 1
ATOM 727 C CA . SER A 1 100 ? 7.173 -5.184 -32.675 1.00 93.31 100 SER A CA 1
ATOM 728 C C . SER A 1 100 ? 8.639 -5.388 -32.300 1.00 93.31 100 SER A C 1
ATOM 730 O O . SER A 1 100 ? 9.212 -6.435 -32.600 1.00 93.31 100 SER A O 1
ATOM 732 N N . VAL A 1 101 ? 9.255 -4.405 -31.642 1.00 94.25 101 VAL A N 1
ATOM 733 C CA . VAL A 1 101 ? 10.664 -4.439 -31.245 1.00 94.25 101 VAL A CA 1
ATOM 734 C C . VAL A 1 101 ? 10.792 -4.944 -29.801 1.00 94.25 101 VAL A C 1
ATOM 736 O O . VAL A 1 101 ? 10.222 -4.330 -28.894 1.00 94.25 101 VAL A O 1
ATOM 739 N N . PRO A 1 102 ? 11.556 -6.023 -29.537 1.00 93.69 102 PRO A N 1
ATOM 740 C CA . PRO A 1 102 ? 11.779 -6.528 -28.183 1.00 93.69 102 PRO A CA 1
ATOM 741 C C . PRO A 1 102 ? 12.356 -5.475 -27.228 1.00 93.69 102 PRO A C 1
ATOM 743 O O . PRO A 1 102 ? 13.096 -4.582 -27.636 1.00 93.69 102 PRO A O 1
ATOM 746 N N . SER A 1 103 ? 12.049 -5.603 -25.936 1.00 93.69 103 SER A N 1
ATOM 747 C CA . SER A 1 103 ? 12.583 -4.702 -24.908 1.00 93.69 103 SER A CA 1
ATOM 748 C C . SER A 1 103 ? 14.117 -4.745 -24.859 1.00 93.69 103 SER A C 1
ATOM 750 O O . SER A 1 103 ? 14.713 -5.821 -24.912 1.00 93.69 103 SER A O 1
ATOM 752 N N . GLY A 1 104 ? 14.755 -3.577 -24.755 1.00 94.56 104 GLY A N 1
ATOM 753 C CA . GLY A 1 104 ? 16.215 -3.421 -24.728 1.00 94.56 104 GLY A CA 1
ATOM 754 C C . GLY A 1 104 ? 16.890 -3.360 -26.104 1.00 94.56 104 GLY A C 1
ATOM 755 O O . GLY A 1 104 ? 18.114 -3.203 -26.175 1.00 94.56 104 GLY A O 1
ATOM 756 N N . THR A 1 105 ? 16.114 -3.455 -27.185 1.00 97.19 105 THR A N 1
ATOM 757 C CA . THR A 1 105 ? 16.598 -3.378 -28.569 1.00 97.19 105 THR A CA 1
ATOM 758 C C . THR A 1 105 ? 16.482 -1.958 -29.129 1.00 97.19 105 THR A C 1
ATOM 760 O O . THR A 1 105 ? 15.535 -1.234 -28.816 1.00 97.19 105 THR A O 1
ATOM 763 N N . ILE A 1 106 ? 17.446 -1.548 -29.957 1.00 97.94 106 ILE A N 1
ATOM 764 C CA . ILE A 1 106 ? 17.450 -0.238 -30.621 1.00 97.94 106 ILE A CA 1
ATOM 765 C C . ILE A 1 106 ? 16.354 -0.185 -31.694 1.00 97.94 106 ILE A C 1
ATOM 767 O O . ILE A 1 106 ? 16.345 -1.007 -32.610 1.00 97.94 106 ILE A O 1
ATOM 771 N N . ILE A 1 107 ? 15.458 0.798 -31.578 1.00 97.56 107 ILE A N 1
ATOM 772 C CA . ILE A 1 107 ? 14.416 1.129 -32.561 1.00 97.56 107 ILE A CA 1
ATOM 773 C C . ILE A 1 107 ? 15.003 2.007 -33.664 1.00 97.56 107 ILE A C 1
ATOM 775 O O . ILE A 1 107 ? 14.798 1.732 -34.839 1.00 97.56 107 ILE A O 1
ATOM 779 N N . SER A 1 108 ? 15.720 3.063 -33.279 1.00 97.31 108 SER A N 1
ATOM 780 C CA . SER A 1 108 ? 16.336 3.999 -34.217 1.00 97.31 108 SER A CA 1
ATOM 781 C C . SER A 1 108 ? 17.591 4.630 -33.627 1.00 97.31 108 SER A C 1
ATOM 783 O O . SER A 1 108 ? 17.773 4.677 -32.404 1.00 97.31 108 SER A O 1
ATOM 785 N N . GLN A 1 109 ? 18.436 5.156 -34.505 1.00 97.81 109 GLN A N 1
ATOM 786 C CA . GLN A 1 109 ? 19.649 5.888 -34.150 1.00 97.81 109 GLN A CA 1
ATOM 787 C C . GLN A 1 109 ? 19.756 7.211 -34.915 1.00 97.81 109 GLN A C 1
ATOM 789 O O . GLN A 1 109 ? 19.212 7.346 -36.011 1.00 97.81 109 GLN A O 1
ATOM 794 N N . ASP A 1 110 ? 20.503 8.162 -34.360 1.00 96.69 110 ASP A N 1
ATOM 795 C CA . ASP A 1 110 ? 20.858 9.417 -35.028 1.00 96.69 110 ASP A CA 1
ATOM 796 C C . ASP A 1 110 ? 22.308 9.811 -34.683 1.00 96.69 110 ASP A C 1
ATOM 798 O O . ASP A 1 110 ? 22.607 9.975 -33.497 1.00 96.69 110 ASP A O 1
ATOM 802 N N . PRO A 1 111 ? 23.230 9.941 -35.658 1.00 97.00 111 PRO A N 1
ATOM 803 C CA . PRO A 1 111 ? 23.021 9.793 -37.102 1.00 97.00 111 PRO A CA 1
ATOM 804 C C . PRO A 1 111 ? 22.671 8.366 -37.548 1.00 97.00 111 PRO A C 1
ATOM 806 O O . PRO A 1 111 ? 23.002 7.379 -36.883 1.00 97.00 111 PRO A O 1
ATOM 809 N N . ALA A 1 112 ? 22.007 8.263 -38.702 1.00 96.12 112 ALA A N 1
ATOM 810 C CA . ALA A 1 112 ? 21.622 6.987 -39.300 1.00 96.12 112 ALA A CA 1
ATOM 811 C C . ALA A 1 112 ? 22.845 6.112 -39.635 1.00 96.12 112 ALA A C 1
ATOM 813 O O . ALA A 1 112 ? 23.924 6.614 -39.966 1.00 96.12 112 ALA A O 1
ATOM 814 N N . GLY A 1 113 ? 22.666 4.790 -39.585 1.00 95.62 113 GLY A N 1
ATOM 815 C CA . GLY A 1 113 ? 23.714 3.833 -39.935 1.00 95.62 113 GLY A CA 1
ATOM 816 C C . GLY A 1 113 ? 24.261 4.071 -41.348 1.00 95.62 113 GLY A C 1
ATOM 817 O O . GLY A 1 113 ? 23.511 4.307 -42.292 1.00 95.62 113 GLY A O 1
ATOM 818 N N . GLY A 1 114 ? 25.585 4.036 -41.491 1.00 93.88 114 GLY A N 1
ATOM 819 C CA . GLY A 1 114 ? 26.291 4.315 -42.743 1.00 93.88 114 GLY A CA 1
ATOM 820 C C . GLY A 1 114 ? 26.517 5.801 -43.044 1.00 93.88 114 GLY A C 1
ATOM 821 O O . GLY A 1 114 ? 27.213 6.111 -44.012 1.00 93.88 114 GLY A O 1
ATOM 822 N N . ALA A 1 115 ? 25.992 6.728 -42.235 1.00 96.12 115 ALA A N 1
ATOM 823 C CA . ALA A 1 115 ? 26.319 8.148 -42.359 1.00 96.12 115 ALA A CA 1
ATOM 824 C C . ALA A 1 115 ? 27.796 8.414 -42.023 1.00 96.12 115 ALA A C 1
ATOM 826 O O . ALA A 1 115 ? 28.412 7.687 -41.245 1.00 96.12 115 ALA A O 1
ATOM 827 N N . GLN A 1 116 ? 28.363 9.484 -42.583 1.00 94.69 116 GLN A N 1
ATOM 828 C CA . GLN A 1 116 ? 29.662 9.994 -42.151 1.00 94.69 116 GLN A CA 1
ATOM 829 C C . GLN A 1 116 ? 29.478 10.931 -40.961 1.00 94.69 116 GLN A C 1
ATOM 831 O O . GLN A 1 116 ? 28.699 11.881 -41.025 1.00 94.69 116 GLN A O 1
ATOM 836 N N . ALA A 1 117 ? 30.226 10.681 -39.895 1.00 93.38 117 ALA A N 1
ATOM 837 C CA . ALA A 1 117 ? 30.288 11.536 -38.722 1.00 93.38 117 ALA A CA 1
ATOM 838 C C . ALA A 1 117 ? 31.741 11.901 -38.425 1.00 93.38 117 ALA A C 1
ATOM 840 O O . ALA A 1 117 ? 32.677 11.226 -38.854 1.00 93.38 117 ALA A O 1
ATOM 841 N N . VAL A 1 118 ? 31.933 12.996 -37.699 1.00 90.94 118 VAL A N 1
ATOM 842 C CA . VAL A 1 118 ? 33.248 13.325 -37.153 1.00 90.94 118 VAL A CA 1
ATOM 843 C C . VAL A 1 118 ? 33.530 12.360 -36.003 1.00 90.94 118 VAL A C 1
ATOM 845 O O . VAL A 1 118 ? 32.631 12.095 -35.203 1.00 90.94 118 VAL A O 1
ATOM 848 N N . SER A 1 119 ? 34.751 11.844 -35.893 1.00 86.81 119 SER A N 1
ATOM 849 C CA . SER A 1 119 ? 35.184 11.057 -34.737 1.00 86.81 119 SER A CA 1
ATOM 850 C C . SER A 1 119 ? 34.803 11.765 -33.426 1.00 86.81 119 SER A C 1
ATOM 852 O O . SER A 1 119 ? 34.696 12.992 -33.357 1.00 86.81 119 SER A O 1
ATOM 854 N N . GLY A 1 120 ? 34.504 11.001 -32.386 1.00 86.94 120 GLY A N 1
ATOM 855 C CA . GLY A 1 120 ? 34.021 11.503 -31.101 1.00 86.94 120 GLY A CA 1
ATOM 856 C C . GLY A 1 120 ? 32.584 12.044 -31.104 1.00 86.94 120 GLY A C 1
ATOM 857 O O . GLY A 1 120 ? 32.050 12.297 -30.023 1.00 86.94 120 GLY A O 1
ATOM 858 N N . SER A 1 121 ? 31.927 12.191 -32.264 1.00 92.56 121 SER A N 1
ATOM 859 C CA . SER A 1 121 ? 30.528 12.640 -32.325 1.00 92.56 121 SER A CA 1
ATOM 860 C C . SER A 1 121 ? 29.597 11.672 -31.601 1.00 92.56 121 SER A C 1
ATOM 862 O O . SER A 1 121 ? 29.825 10.461 -31.577 1.00 92.56 121 SER A O 1
ATOM 864 N N . ALA A 1 122 ? 28.534 12.224 -31.024 1.00 96.19 122 ALA A N 1
ATOM 865 C CA . ALA A 1 122 ? 27.541 11.459 -30.292 1.00 96.19 122 ALA A CA 1
ATOM 866 C C . ALA A 1 122 ? 26.540 10.779 -31.237 1.00 96.19 122 ALA A C 1
ATOM 868 O O . ALA A 1 122 ? 26.061 11.404 -32.183 1.00 96.19 122 ALA A O 1
ATOM 869 N N . VAL A 1 123 ? 26.182 9.529 -30.935 1.00 97.75 123 VAL A N 1
ATOM 870 C CA . VAL A 1 123 ? 25.079 8.798 -31.578 1.00 97.75 123 VAL A CA 1
ATOM 871 C C . VAL A 1 123 ? 23.943 8.636 -30.571 1.00 97.75 123 VAL A C 1
ATOM 873 O O . VAL A 1 123 ? 24.089 7.927 -29.571 1.00 97.75 123 VAL A O 1
ATOM 876 N N . ALA A 1 124 ? 22.824 9.317 -30.800 1.00 97.94 124 ALA A N 1
ATOM 877 C CA . ALA A 1 124 ? 21.615 9.177 -30.000 1.00 97.94 124 ALA A CA 1
ATOM 878 C C . ALA A 1 124 ? 20.871 7.887 -30.368 1.00 97.94 124 ALA A C 1
ATOM 880 O O . ALA A 1 124 ? 20.853 7.481 -31.529 1.00 97.94 124 ALA A O 1
ATOM 881 N N . LEU A 1 125 ? 20.248 7.251 -29.376 1.00 98.19 125 LEU A N 1
ATOM 882 C CA . LEU A 1 125 ? 19.534 5.986 -29.527 1.00 98.19 125 LEU A CA 1
ATOM 883 C C . LEU A 1 125 ? 18.113 6.097 -28.973 1.00 98.19 125 LEU A C 1
ATOM 885 O O . LEU A 1 125 ? 17.898 6.618 -27.874 1.00 98.19 125 LEU A O 1
ATOM 889 N N . LEU A 1 126 ? 17.152 5.542 -29.706 1.00 98.12 126 LEU A N 1
ATOM 890 C CA . LEU A 1 126 ? 15.809 5.251 -29.215 1.00 98.12 126 LEU A CA 1
ATOM 891 C C . LEU A 1 126 ? 15.708 3.747 -28.952 1.00 98.12 126 LEU A C 1
ATOM 893 O O . LEU A 1 126 ? 15.873 2.945 -29.867 1.00 98.12 126 LEU A O 1
ATOM 897 N N . VAL A 1 127 ? 15.449 3.357 -27.706 1.00 97.88 127 VAL A N 1
ATOM 898 C CA . VAL A 1 127 ? 15.408 1.952 -27.270 1.00 97.88 127 VAL A CA 1
ATOM 899 C C . VAL A 1 127 ? 13.971 1.528 -26.983 1.00 97.88 127 VAL A C 1
ATOM 901 O O . VAL A 1 127 ? 13.193 2.272 -26.381 1.00 97.88 127 VAL A O 1
ATOM 904 N N . SER A 1 128 ? 13.616 0.311 -27.380 1.00 97.25 128 SER A N 1
ATOM 905 C CA . SER A 1 128 ? 12.309 -0.265 -27.081 1.00 97.25 128 SER A CA 1
ATOM 906 C C . SER A 1 128 ? 12.187 -0.664 -25.612 1.00 97.25 128 SER A C 1
ATOM 908 O O . SER A 1 128 ? 13.075 -1.297 -25.039 1.00 97.25 128 SER A O 1
ATOM 910 N N . LYS A 1 129 ? 11.037 -0.350 -25.016 1.00 95.06 129 LYS A N 1
ATOM 911 C CA . LYS A 1 129 ? 10.579 -0.864 -23.716 1.00 95.06 129 LYS A CA 1
ATOM 912 C C . LYS A 1 129 ? 9.791 -2.173 -23.850 1.00 95.06 129 LYS A C 1
ATOM 914 O O . LYS A 1 129 ? 9.352 -2.711 -22.830 1.00 95.06 129 LYS A O 1
ATOM 919 N N . GLY A 1 130 ? 9.630 -2.677 -25.075 1.00 94.00 130 GLY A N 1
ATOM 920 C CA . GLY A 1 130 ? 8.710 -3.748 -25.448 1.00 94.00 130 GLY A CA 1
ATOM 921 C C . GLY A 1 130 ? 7.254 -3.272 -25.542 1.00 94.00 130 GLY A C 1
ATOM 922 O O . GLY A 1 130 ? 6.996 -2.062 -25.462 1.00 94.00 130 GLY A O 1
ATOM 923 N N . PRO A 1 131 ? 6.301 -4.212 -25.684 1.00 93.38 131 PRO A N 1
ATOM 924 C CA . PRO A 1 131 ? 4.877 -3.902 -25.687 1.00 93.38 131 PRO A CA 1
ATOM 925 C C . PRO A 1 131 ? 4.441 -3.246 -24.375 1.00 93.38 131 PRO A C 1
ATOM 927 O O . PRO A 1 131 ? 4.909 -3.614 -23.292 1.00 93.38 131 PRO A O 1
ATOM 930 N N . ALA A 1 132 ? 3.520 -2.290 -24.470 1.00 94.94 132 ALA A N 1
ATOM 931 C 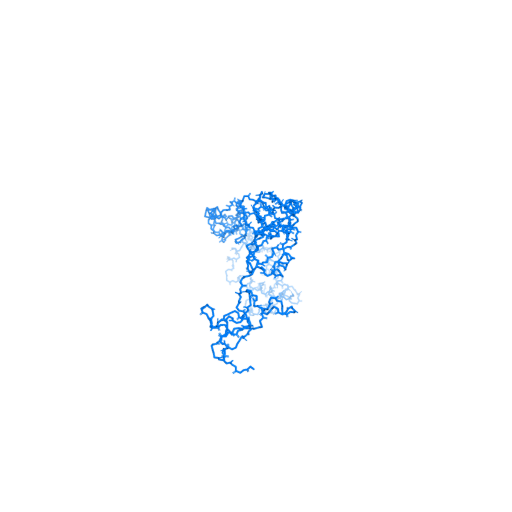CA . ALA A 1 132 ? 2.903 -1.687 -23.296 1.00 94.94 132 ALA A CA 1
ATOM 932 C C . ALA A 1 132 ? 1.875 -2.643 -22.676 1.00 94.94 132 ALA A C 1
ATOM 934 O O . ALA A 1 132 ? 1.036 -3.212 -23.376 1.00 94.94 132 ALA A O 1
ATOM 935 N N . VAL A 1 133 ? 1.908 -2.769 -21.353 1.00 96.50 133 VAL A N 1
ATOM 936 C CA . VAL A 1 133 ? 0.882 -3.442 -20.556 1.00 96.50 133 VAL A CA 1
ATOM 937 C C . VAL A 1 133 ? 0.086 -2.385 -19.805 1.00 96.50 133 VAL A C 1
ATOM 939 O O . VAL A 1 133 ? 0.658 -1.505 -19.161 1.00 96.50 133 VAL A O 1
ATOM 942 N N . VAL A 1 134 ? -1.239 -2.464 -19.895 1.00 97.25 134 VAL A N 1
ATOM 943 C CA . VAL A 1 134 ? -2.142 -1.548 -19.194 1.00 97.25 134 VAL A CA 1
ATOM 944 C C . VAL A 1 134 ? -2.364 -2.056 -17.775 1.00 97.25 134 VAL A C 1
ATOM 946 O O . VAL A 1 134 ? -2.740 -3.211 -17.574 1.00 97.25 134 VAL A O 1
ATOM 949 N N . VAL A 1 135 ? -2.132 -1.195 -16.786 1.00 98.31 135 VAL A N 1
ATOM 950 C CA . VAL A 1 135 ? -2.349 -1.530 -15.377 1.00 98.31 135 VAL A CA 1
ATOM 951 C C . VAL A 1 135 ? -3.853 -1.700 -15.109 1.00 98.31 135 VAL A C 1
ATOM 953 O O . VAL A 1 135 ? -4.611 -0.750 -15.322 1.00 98.31 135 VAL A O 1
ATOM 956 N N . PRO A 1 136 ? -4.312 -2.870 -14.622 1.00 98.31 136 PRO A N 1
ATOM 957 C CA . PRO A 1 136 ? -5.722 -3.085 -14.317 1.00 98.31 136 PRO A CA 1
ATOM 958 C C . PRO A 1 136 ? -6.155 -2.267 -13.094 1.00 98.31 136 PRO A C 1
ATOM 960 O O . PRO A 1 136 ? -5.356 -2.005 -12.193 1.00 98.31 136 PRO A O 1
ATOM 963 N N . ASN A 1 137 ? -7.441 -1.913 -13.031 1.00 98.31 137 ASN A N 1
ATOM 964 C CA . ASN A 1 137 ? -8.034 -1.350 -11.822 1.00 98.31 137 ASN A CA 1
ATOM 965 C C . ASN A 1 137 ? -8.366 -2.463 -10.820 1.00 98.31 137 ASN A C 1
ATOM 967 O O . ASN A 1 137 ? -9.221 -3.312 -11.078 1.00 98.31 137 ASN A O 1
ATOM 971 N N . VAL A 1 138 ? -7.707 -2.430 -9.667 1.00 98.31 138 VAL A N 1
ATOM 972 C CA . VAL A 1 138 ? -7.913 -3.361 -8.555 1.00 98.31 138 VAL A CA 1
ATOM 973 C C . VAL A 1 138 ? -8.405 -2.672 -7.280 1.00 98.31 138 VAL A C 1
ATOM 975 O O . VAL A 1 138 ? -8.580 -3.334 -6.259 1.00 98.31 138 VAL A O 1
ATOM 978 N N . VAL A 1 139 ? -8.665 -1.362 -7.312 1.00 98.12 139 VAL A N 1
ATOM 979 C CA . VAL A 1 139 ? -9.231 -0.631 -6.167 1.00 98.12 139 VAL A CA 1
ATOM 980 C C . VAL A 1 139 ? -10.617 -1.188 -5.820 1.00 98.12 139 VAL A C 1
ATOM 982 O O . VAL A 1 139 ? -11.441 -1.435 -6.700 1.00 98.12 139 VAL A O 1
ATOM 985 N N . GLY A 1 140 ? -10.867 -1.422 -4.529 1.00 97.69 140 GLY A N 1
ATOM 986 C CA . GLY A 1 140 ? -12.092 -2.054 -4.020 1.00 97.69 140 GLY A CA 1
ATOM 987 C C . GLY A 1 140 ? -12.144 -3.580 -4.172 1.00 97.69 140 GLY A C 1
ATOM 988 O O . GLY A 1 140 ? -13.061 -4.219 -3.660 1.00 97.69 140 GLY A O 1
ATOM 989 N N . GLN A 1 141 ? -11.164 -4.200 -4.835 1.00 98.38 141 GLN A N 1
ATOM 990 C CA . GLN A 1 141 ? -11.041 -5.659 -4.865 1.00 98.38 141 GLN A CA 1
ATOM 991 C C . GLN A 1 141 ? -10.408 -6.176 -3.574 1.00 98.38 141 GLN A C 1
ATOM 993 O O . GLN A 1 141 ? -9.679 -5.461 -2.887 1.00 98.38 141 GLN A O 1
ATOM 998 N N . THR A 1 142 ? -10.640 -7.451 -3.254 1.00 98.31 142 THR A N 1
ATOM 999 C CA . THR A 1 142 ? -9.855 -8.137 -2.218 1.00 98.31 142 THR A CA 1
ATOM 1000 C C . THR A 1 142 ? -8.404 -8.271 -2.670 1.00 98.31 142 THR A C 1
ATOM 1002 O O . THR A 1 142 ? -8.145 -8.395 -3.869 1.00 98.31 142 THR A O 1
ATOM 1005 N N . GLN A 1 143 ? -7.451 -8.316 -1.734 1.00 97.19 143 GLN A N 1
ATOM 1006 C CA . GLN A 1 143 ? -6.034 -8.514 -2.074 1.00 97.19 143 GLN A CA 1
ATOM 1007 C C . GLN A 1 143 ? -5.814 -9.731 -2.993 1.00 97.19 143 GLN A C 1
ATOM 1009 O O . GLN A 1 143 ? -5.091 -9.631 -3.977 1.00 97.19 143 GLN A O 1
ATOM 1014 N N . ALA A 1 144 ? -6.486 -10.858 -2.735 1.00 97.62 144 ALA A N 1
ATOM 1015 C CA . ALA A 1 144 ? -6.363 -12.065 -3.557 1.00 97.62 144 ALA A CA 1
ATOM 1016 C C . ALA A 1 144 ? -6.880 -11.874 -5.000 1.00 97.62 144 ALA A C 1
ATOM 1018 O O . ALA A 1 144 ? -6.239 -12.311 -5.961 1.00 97.62 144 ALA A O 1
ATOM 1019 N N . SER A 1 145 ? -8.022 -11.194 -5.161 1.00 98.25 145 SER A N 1
ATOM 1020 C CA . SER A 1 145 ? -8.581 -10.850 -6.477 1.00 98.25 145 SER A CA 1
ATOM 1021 C C . SER A 1 145 ? -7.660 -9.875 -7.222 1.00 98.25 145 SER A C 1
ATOM 1023 O O . SER A 1 145 ? -7.315 -10.105 -8.381 1.00 98.25 145 SER A O 1
ATOM 1025 N N . ALA A 1 146 ? -7.161 -8.850 -6.523 1.00 98.12 146 ALA A N 1
ATOM 1026 C CA . ALA A 1 146 ? -6.198 -7.889 -7.051 1.00 98.12 146 ALA A CA 1
ATOM 1027 C C . ALA A 1 146 ? -4.919 -8.570 -7.563 1.00 98.12 146 ALA A C 1
ATOM 1029 O O . ALA A 1 146 ? -4.511 -8.336 -8.699 1.00 98.12 146 ALA A O 1
ATOM 1030 N N . THR A 1 147 ? -4.319 -9.469 -6.775 1.00 98.00 147 THR A N 1
ATOM 1031 C CA . THR A 1 147 ? -3.132 -10.235 -7.186 1.00 98.00 147 THR A CA 1
ATOM 1032 C C . THR A 1 147 ? -3.388 -11.057 -8.449 1.00 98.00 147 THR A C 1
ATOM 1034 O O . THR A 1 147 ? -2.541 -11.091 -9.342 1.00 98.00 147 THR A O 1
ATOM 1037 N N . THR A 1 148 ? -4.559 -11.687 -8.556 1.00 98.31 148 THR A N 1
ATOM 1038 C CA . THR A 1 148 ? -4.940 -12.478 -9.737 1.00 98.31 148 THR A CA 1
ATOM 1039 C C . THR A 1 148 ? -5.074 -11.604 -10.986 1.00 98.31 148 THR A C 1
ATOM 1041 O O . THR A 1 148 ? -4.568 -11.966 -12.044 1.00 98.31 148 THR A O 1
ATOM 1044 N N . LEU A 1 149 ? -5.699 -10.428 -10.870 1.00 98.12 149 LEU A N 1
ATOM 1045 C CA . LEU A 1 149 ? -5.845 -9.485 -11.985 1.00 98.12 149 LEU A CA 1
ATOM 1046 C C . LEU A 1 149 ? -4.496 -8.912 -12.444 1.00 98.12 149 LEU A C 1
ATOM 1048 O O . LEU A 1 149 ? -4.234 -8.849 -13.642 1.00 98.12 149 LEU A O 1
ATOM 1052 N N . ILE A 1 150 ? -3.627 -8.538 -11.500 1.00 98.25 150 ILE A N 1
ATOM 1053 C CA . ILE A 1 150 ? -2.287 -7.998 -11.782 1.00 98.25 150 ILE A CA 1
ATOM 1054 C C . ILE A 1 150 ? -1.437 -9.041 -12.513 1.00 98.25 150 ILE A C 1
ATOM 1056 O O . ILE A 1 150 ? -0.909 -8.775 -13.592 1.00 98.25 150 ILE A O 1
ATOM 1060 N N . THR A 1 151 ? -1.340 -10.248 -11.956 1.00 97.69 151 THR A N 1
ATOM 1061 C CA . THR A 1 151 ? -0.542 -11.327 -12.557 1.00 97.69 151 THR A CA 1
ATOM 1062 C C . THR A 1 151 ? -1.119 -11.804 -13.886 1.00 97.69 151 THR A C 1
ATOM 1064 O O . THR A 1 151 ? -0.365 -12.042 -14.828 1.00 97.69 151 THR A O 1
ATOM 1067 N N . GLY A 1 152 ? -2.448 -11.857 -14.011 1.00 97.44 152 GLY A N 1
ATOM 1068 C CA . GLY A 1 152 ? -3.132 -12.176 -15.264 1.00 97.44 152 GLY A CA 1
ATOM 1069 C C . GLY A 1 152 ? -2.884 -11.156 -16.380 1.00 97.44 152 GLY A C 1
ATOM 1070 O O . GLY A 1 152 ? -2.878 -11.530 -17.549 1.00 97.44 152 GLY A O 1
ATOM 1071 N N . ALA A 1 153 ? -2.614 -9.893 -16.036 1.00 96.69 153 ALA A N 1
ATOM 1072 C CA . ALA A 1 153 ? -2.228 -8.853 -16.991 1.00 96.69 153 ALA A CA 1
ATOM 1073 C C . ALA A 1 153 ? -0.748 -8.932 -17.424 1.00 96.69 153 ALA A C 1
ATOM 1075 O O . ALA A 1 153 ? -0.318 -8.147 -18.264 1.00 96.69 153 ALA A O 1
ATOM 1076 N N . GLY A 1 154 ? 0.049 -9.853 -16.869 1.00 95.81 154 GLY A N 1
ATOM 1077 C CA . GLY A 1 154 ? 1.493 -9.925 -17.121 1.00 95.81 154 GLY A CA 1
ATOM 1078 C C . GLY A 1 154 ? 2.310 -8.918 -16.304 1.00 95.81 154 GLY A C 1
ATOM 1079 O O . GLY A 1 154 ? 3.446 -8.607 -16.667 1.00 95.81 154 GLY A O 1
ATOM 1080 N N . LEU A 1 155 ? 1.740 -8.401 -15.213 1.00 97.81 155 LEU A N 1
ATOM 1081 C CA . LEU A 1 155 ? 2.412 -7.565 -14.218 1.00 97.81 155 LEU A CA 1
ATOM 1082 C C . LEU A 1 155 ? 2.782 -8.398 -12.987 1.00 97.81 155 LEU A C 1
ATOM 1084 O O . LEU A 1 155 ? 2.377 -9.554 -12.850 1.00 97.81 155 LEU A O 1
ATOM 1088 N N . THR A 1 156 ? 3.552 -7.822 -12.070 1.00 98.00 156 THR A N 1
ATOM 1089 C CA . THR A 1 156 ? 3.921 -8.482 -10.811 1.00 98.00 156 THR A CA 1
ATOM 1090 C C . THR A 1 156 ? 3.293 -7.771 -9.617 1.00 98.00 156 THR A C 1
ATOM 1092 O O . THR A 1 156 ? 3.030 -6.570 -9.656 1.00 98.00 156 THR A O 1
ATOM 1095 N N . LEU A 1 157 ? 3.013 -8.518 -8.546 1.00 98.06 157 LEU A N 1
ATOM 1096 C CA . LEU A 1 157 ? 2.604 -7.909 -7.283 1.00 98.06 157 LEU A CA 1
ATOM 1097 C C . LEU A 1 157 ? 3.830 -7.261 -6.632 1.00 98.06 157 LEU A C 1
ATOM 1099 O O . LEU A 1 157 ? 4.834 -7.938 -6.407 1.00 98.06 157 LEU A O 1
ATOM 1103 N N . GLY A 1 158 ? 3.731 -5.966 -6.351 1.00 98.00 158 GLY A N 1
ATOM 1104 C CA . GLY A 1 158 ? 4.753 -5.202 -5.649 1.00 98.00 158 GLY A CA 1
ATOM 1105 C C . GLY A 1 158 ? 4.597 -5.267 -4.132 1.00 98.00 158 GLY A C 1
ATOM 1106 O O . GLY A 1 158 ? 4.187 -6.273 -3.549 1.00 98.00 158 GLY A O 1
ATOM 1107 N N . THR A 1 159 ? 4.929 -4.161 -3.481 1.00 98.31 159 THR A N 1
ATOM 1108 C CA . THR A 1 159 ? 4.810 -3.984 -2.035 1.00 98.31 159 THR A CA 1
ATOM 1109 C C . THR A 1 159 ? 3.343 -3.894 -1.635 1.00 98.31 159 THR A C 1
ATOM 1111 O O . THR A 1 159 ? 2.581 -3.105 -2.191 1.00 98.31 159 THR A O 1
ATOM 1114 N N . VAL A 1 160 ? 2.948 -4.662 -0.620 1.00 98.50 160 VAL A N 1
ATOM 1115 C CA . VAL A 1 160 ? 1.626 -4.551 0.003 1.00 98.50 160 VAL A CA 1
ATOM 1116 C C . VAL A 1 160 ? 1.785 -3.891 1.364 1.00 98.50 160 VAL A C 1
ATOM 1118 O O . VAL A 1 160 ? 2.490 -4.400 2.234 1.00 98.50 160 VAL A O 1
ATOM 1121 N N . THR A 1 161 ? 1.134 -2.748 1.542 1.00 98.56 161 THR A N 1
ATOM 1122 C CA . THR A 1 161 ? 1.069 -2.023 2.816 1.00 98.56 161 THR A CA 1
ATOM 1123 C C . THR A 1 161 ? -0.365 -1.977 3.319 1.00 98.56 161 THR A C 1
ATOM 1125 O O . THR A 1 161 ? -1.305 -2.183 2.555 1.00 98.56 161 THR A O 1
ATOM 1128 N N . GLU A 1 162 ? -0.545 -1.707 4.607 1.00 98.19 162 GLU A N 1
ATOM 1129 C CA . GLU A 1 162 ? -1.866 -1.621 5.220 1.00 98.19 162 GLU A CA 1
ATOM 1130 C C . GLU A 1 162 ? -2.132 -0.225 5.787 1.00 98.19 162 GLU A C 1
ATOM 1132 O O . GLU A 1 162 ? -1.248 0.386 6.392 1.00 98.19 162 GLU A O 1
ATOM 1137 N N . ALA A 1 163 ? -3.366 0.260 5.654 1.00 98.19 163 ALA A N 1
ATOM 1138 C CA . ALA A 1 163 ? -3.805 1.529 6.230 1.00 98.19 163 ALA A CA 1
ATOM 1139 C C . ALA A 1 163 ? -5.234 1.434 6.782 1.00 98.19 163 ALA A C 1
ATOM 1141 O O . ALA A 1 163 ? -6.064 0.682 6.272 1.00 98.19 163 ALA A O 1
ATOM 1142 N N . TYR A 1 164 ? -5.538 2.213 7.822 1.00 97.81 164 TYR A N 1
ATOM 1143 C CA . TYR A 1 164 ? -6.918 2.363 8.285 1.00 97.81 164 TYR A CA 1
ATOM 1144 C C . TYR A 1 164 ? -7.718 3.203 7.288 1.00 97.81 164 TYR A C 1
ATOM 1146 O O . TYR A 1 164 ? -7.245 4.231 6.803 1.00 97.81 164 TYR A O 1
ATOM 1154 N N . ASN A 1 165 ? -8.940 2.775 6.998 1.00 97.62 165 ASN A N 1
ATOM 1155 C CA . ASN A 1 165 ? -9.859 3.475 6.119 1.00 97.62 165 ASN A CA 1
ATOM 1156 C C . ASN A 1 165 ? -11.306 3.221 6.568 1.00 97.62 165 ASN A C 1
ATOM 1158 O O . ASN A 1 165 ? -11.722 2.079 6.735 1.00 97.62 165 ASN A O 1
ATOM 1162 N N . ALA A 1 166 ? -12.070 4.295 6.780 1.00 94.38 166 ALA A N 1
ATOM 1163 C CA . ALA A 1 166 ? -13.426 4.205 7.320 1.00 94.38 166 ALA A CA 1
ATOM 1164 C C . ALA A 1 166 ? -14.475 3.718 6.303 1.00 94.38 166 ALA A C 1
ATOM 1166 O O . ALA A 1 166 ? -15.543 3.266 6.708 1.00 94.38 166 ALA A O 1
ATOM 1167 N N . THR A 1 167 ? -14.194 3.820 5.001 1.00 95.19 167 THR A N 1
ATOM 1168 C CA . THR A 1 167 ? -15.156 3.521 3.927 1.00 95.19 167 THR A CA 1
ATOM 1169 C C . THR A 1 167 ? -14.818 2.251 3.152 1.00 95.19 167 THR A C 1
ATOM 1171 O O . THR A 1 167 ? -15.716 1.632 2.585 1.00 95.19 167 THR A O 1
ATOM 1174 N N . VAL A 1 168 ? -13.550 1.837 3.138 1.00 96.69 168 VAL A N 1
ATOM 1175 C CA . VAL A 1 168 ? -13.084 0.622 2.462 1.00 96.69 168 VAL A CA 1
ATOM 1176 C C . VAL A 1 168 ? -13.086 -0.551 3.452 1.00 96.69 168 VAL A C 1
ATOM 1178 O O . VAL A 1 168 ? -12.378 -0.487 4.462 1.00 96.69 168 VAL A O 1
ATOM 1181 N N . PRO A 1 169 ? -13.831 -1.639 3.182 1.00 96.06 169 PRO A N 1
ATOM 1182 C CA . PRO A 1 169 ? -13.850 -2.829 4.028 1.00 96.06 169 PRO A CA 1
ATOM 1183 C C . PRO A 1 169 ? -12.465 -3.439 4.251 1.00 96.06 169 PRO A C 1
ATOM 1185 O O . PRO A 1 169 ? -11.599 -3.383 3.378 1.00 96.06 169 PRO A O 1
ATOM 1188 N N . VAL A 1 170 ? -12.278 -4.082 5.406 1.00 96.38 170 VAL A N 1
ATOM 1189 C CA . VAL A 1 170 ? -11.034 -4.789 5.738 1.00 96.38 170 VAL A CA 1
ATOM 1190 C C . VAL A 1 170 ? -10.648 -5.796 4.646 1.00 96.38 170 VAL A C 1
ATOM 1192 O O . VAL A 1 170 ? -11.493 -6.527 4.125 1.00 96.38 170 VAL A O 1
ATOM 1195 N N . GLY A 1 171 ? -9.366 -5.821 4.280 1.00 97.00 171 GLY A N 1
ATOM 1196 C CA . GLY A 1 171 ? -8.819 -6.725 3.265 1.00 97.00 171 GLY A CA 1
ATOM 1197 C C . GLY A 1 171 ? -9.071 -6.311 1.809 1.00 97.00 171 GLY A C 1
ATOM 1198 O O . GLY A 1 171 ? -8.631 -7.020 0.897 1.00 97.00 171 GLY A O 1
ATOM 1199 N N . GLN A 1 172 ? -9.749 -5.183 1.566 1.00 98.50 172 GLN A N 1
ATOM 1200 C CA . GLN A 1 172 ? -9.884 -4.601 0.227 1.00 98.50 172 GLN A CA 1
ATOM 1201 C C . GLN A 1 172 ? -8.810 -3.551 -0.061 1.00 98.50 172 GLN A C 1
ATOM 1203 O O . GLN A 1 172 ? -8.318 -2.871 0.840 1.00 98.50 172 GLN A O 1
ATOM 1208 N N . VAL A 1 173 ? -8.456 -3.412 -1.335 1.00 98.62 173 VAL A N 1
ATOM 1209 C CA . VAL A 1 173 ? -7.473 -2.439 -1.816 1.00 98.62 173 VAL A CA 1
ATOM 1210 C C . VAL A 1 173 ? -8.053 -1.025 -1.735 1.00 98.62 173 VAL A C 1
ATOM 1212 O O . VAL A 1 173 ? -9.059 -0.718 -2.373 1.00 98.62 173 VAL A O 1
ATOM 1215 N N . ILE A 1 174 ? -7.386 -0.161 -0.973 1.00 98.56 174 ILE A N 1
ATOM 1216 C CA . ILE A 1 174 ? -7.641 1.282 -0.882 1.00 98.56 174 ILE A CA 1
ATOM 1217 C C . ILE A 1 174 ? -7.089 1.986 -2.119 1.00 98.56 174 ILE A C 1
ATOM 1219 O O . ILE A 1 174 ? -7.765 2.815 -2.723 1.00 98.56 174 ILE A O 1
ATOM 1223 N N . SER A 1 175 ? -5.845 1.678 -2.475 1.00 98.50 175 SER A N 1
ATOM 1224 C CA . SER A 1 175 ? -5.152 2.296 -3.599 1.00 98.50 175 SER A CA 1
ATOM 1225 C C . SER A 1 175 ? -4.105 1.358 -4.182 1.00 98.50 175 SER A C 1
ATOM 1227 O O . SER A 1 175 ? -3.671 0.394 -3.548 1.00 98.50 175 SER A O 1
ATOM 1229 N N . GLN A 1 176 ? -3.708 1.665 -5.410 1.00 98.69 176 GLN A N 1
ATOM 1230 C CA . GLN A 1 176 ? -2.662 0.968 -6.139 1.00 98.69 176 GLN A CA 1
ATOM 1231 C C . GLN A 1 176 ? -1.692 1.978 -6.748 1.00 98.69 176 GLN A C 1
ATOM 1233 O O . GLN A 1 176 ? -2.095 3.090 -7.103 1.00 98.69 176 GLN A O 1
ATOM 1238 N N . THR A 1 177 ? -0.446 1.557 -6.925 1.00 98.31 177 THR A N 1
ATOM 1239 C CA . THR A 1 177 ? 0.566 2.299 -7.676 1.00 98.31 177 THR A CA 1
ATOM 1240 C C . THR A 1 177 ? 1.301 1.325 -8.589 1.00 98.31 177 THR A C 1
ATOM 1242 O O . THR A 1 177 ? 1.861 0.357 -8.088 1.00 98.31 177 THR A O 1
ATOM 1245 N N . PRO A 1 178 ? 1.347 1.551 -9.910 1.00 98.25 178 PRO A N 1
ATOM 1246 C CA . PRO A 1 178 ? 0.799 2.694 -10.638 1.00 98.25 178 PRO A CA 1
ATOM 1247 C C . PRO A 1 178 ? -0.733 2.710 -10.669 1.00 98.25 178 PRO A C 1
ATOM 1249 O O . PRO A 1 178 ? -1.391 1.698 -10.413 1.00 98.25 178 PRO A O 1
ATOM 1252 N N . ALA A 1 179 ? -1.296 3.875 -10.989 1.00 97.88 179 ALA A N 1
ATOM 1253 C CA . ALA A 1 179 ? -2.737 4.028 -11.146 1.00 97.88 179 ALA A CA 1
ATOM 1254 C C . ALA A 1 179 ? -3.259 3.158 -12.300 1.00 97.88 179 ALA A C 1
ATOM 1256 O O . ALA A 1 179 ? -2.527 2.863 -13.251 1.00 97.88 179 ALA A O 1
ATOM 1257 N N . ALA A 1 180 ? -4.536 2.784 -12.227 1.00 97.56 180 ALA A N 1
ATOM 1258 C CA . ALA A 1 180 ? -5.221 2.087 -13.309 1.00 97.56 180 ALA A CA 1
ATOM 1259 C C . ALA A 1 180 ? -5.065 2.825 -14.650 1.00 97.56 180 ALA A C 1
ATOM 1261 O O . ALA A 1 180 ? -4.868 4.041 -14.681 1.00 97.56 180 ALA A O 1
ATOM 1262 N N . ASP A 1 181 ? -5.114 2.067 -15.743 1.00 97.06 181 ASP A N 1
ATOM 1263 C CA . ASP A 1 181 ? -4.975 2.538 -17.127 1.00 97.06 181 ASP A CA 1
ATOM 1264 C C . ASP A 1 181 ? -3.592 3.120 -17.487 1.00 97.06 181 ASP A C 1
ATOM 1266 O O . ASP A 1 181 ? -3.326 3.465 -18.641 1.00 97.06 181 ASP A O 1
ATOM 1270 N N . THR A 1 182 ? -2.655 3.161 -16.534 1.00 97.44 182 THR A N 1
ATOM 1271 C CA . THR A 1 182 ? -1.259 3.523 -16.804 1.00 97.44 182 THR A CA 1
ATOM 1272 C C . THR A 1 182 ? -0.607 2.459 -17.686 1.00 97.44 182 THR A C 1
ATOM 1274 O O . THR A 1 182 ? -0.730 1.264 -17.427 1.00 97.44 182 THR A O 1
ATOM 1277 N N . SER A 1 183 ? 0.130 2.885 -18.713 1.00 95.75 183 SER A N 1
ATOM 1278 C CA . SER A 1 183 ? 0.925 1.985 -19.559 1.00 95.75 183 SER A CA 1
ATOM 1279 C C . SER A 1 183 ? 2.317 1.765 -18.971 1.00 95.75 183 SER A C 1
ATOM 1281 O O . SER A 1 183 ? 3.099 2.708 -18.819 1.00 95.75 183 SER A O 1
ATOM 1283 N N . VAL A 1 184 ? 2.642 0.512 -18.665 1.00 96.38 184 VAL A N 1
ATOM 1284 C CA . VAL A 1 184 ? 3.922 0.093 -18.082 1.00 96.38 184 VAL A CA 1
ATOM 1285 C C . VAL A 1 184 ? 4.564 -1.027 -18.895 1.00 96.38 184 VAL A C 1
ATOM 1287 O O . VAL A 1 184 ? 3.950 -1.604 -19.788 1.00 96.38 184 VAL A O 1
ATOM 1290 N N . SER A 1 185 ? 5.832 -1.319 -18.615 1.00 94.00 185 SER A N 1
ATOM 1291 C CA . SER A 1 185 ? 6.504 -2.478 -19.208 1.00 94.00 185 SER A CA 1
ATOM 1292 C C . SER A 1 185 ? 5.942 -3.778 -18.632 1.00 94.00 185 SER A C 1
ATOM 1294 O O . SER A 1 185 ? 5.519 -3.823 -17.477 1.00 94.00 185 SER A O 1
ATOM 1296 N N . ALA A 1 186 ? 5.978 -4.853 -19.416 1.00 92.00 186 ALA A N 1
ATOM 1297 C CA . ALA A 1 186 ? 5.659 -6.183 -18.909 1.00 92.00 186 ALA A CA 1
ATOM 1298 C C . ALA A 1 186 ? 6.511 -6.526 -17.672 1.00 92.00 186 ALA A C 1
ATOM 1300 O O . ALA A 1 186 ? 7.689 -6.168 -17.592 1.00 92.00 186 ALA A O 1
ATOM 1301 N N . GLY A 1 187 ? 5.904 -7.198 -16.696 1.00 94.06 187 GLY A N 1
ATOM 1302 C CA . GLY A 1 187 ? 6.539 -7.552 -15.428 1.00 94.06 187 GLY A CA 1
ATOM 1303 C C . GLY A 1 187 ? 6.670 -6.408 -14.418 1.00 94.06 187 GLY A C 1
ATOM 1304 O O . GLY A 1 187 ? 7.164 -6.653 -13.318 1.00 94.06 187 GLY A O 1
ATOM 1305 N N . TYR A 1 188 ? 6.222 -5.187 -14.739 1.00 97.12 188 TYR A N 1
ATOM 1306 C CA . TYR A 1 188 ? 6.253 -4.063 -13.798 1.00 97.12 188 TYR A CA 1
ATOM 1307 C C . TYR A 1 188 ? 5.469 -4.387 -12.516 1.00 97.12 188 TYR A C 1
ATOM 1309 O O . TYR A 1 188 ? 4.426 -5.043 -12.567 1.00 97.12 188 TYR A O 1
ATOM 1317 N N . ALA A 1 189 ? 5.985 -3.934 -11.373 1.00 98.00 189 ALA A N 1
ATOM 1318 C CA . ALA A 1 189 ? 5.400 -4.196 -10.064 1.00 98.00 189 ALA A CA 1
ATOM 1319 C C . ALA A 1 189 ? 4.261 -3.216 -9.749 1.00 98.00 189 ALA A C 1
ATOM 1321 O O . ALA A 1 189 ? 4.415 -2.008 -9.921 1.00 98.00 189 ALA A O 1
ATOM 1322 N N . VAL A 1 190 ? 3.129 -3.732 -9.271 1.00 98.69 190 VAL A N 1
ATOM 1323 C CA . VAL A 1 190 ? 1.999 -2.927 -8.790 1.00 98.69 190 VAL A CA 1
ATOM 1324 C C . VAL A 1 190 ? 1.927 -3.030 -7.269 1.00 98.69 190 VAL A C 1
ATOM 1326 O O . VAL A 1 190 ? 1.605 -4.089 -6.725 1.00 98.69 190 VAL A O 1
ATOM 1329 N N . ASP A 1 191 ? 2.234 -1.931 -6.593 1.00 98.69 191 ASP A N 1
ATOM 1330 C CA . ASP A 1 191 ? 2.129 -1.780 -5.146 1.00 98.69 191 ASP A CA 1
ATOM 1331 C C . ASP A 1 191 ? 0.671 -1.557 -4.737 1.00 98.69 191 ASP A C 1
ATOM 1333 O O . ASP A 1 191 ? -0.085 -0.880 -5.439 1.00 98.69 191 ASP A O 1
ATOM 1337 N N . LEU A 1 192 ? 0.283 -2.087 -3.577 1.00 98.75 192 LEU A N 1
ATOM 1338 C CA . LEU A 1 192 ? -1.073 -1.995 -3.038 1.00 98.75 192 LEU A CA 1
ATOM 1339 C C . LEU A 1 192 ? -1.072 -1.411 -1.624 1.00 98.75 192 LEU A C 1
ATOM 1341 O O . LEU A 1 192 ? -0.221 -1.737 -0.793 1.00 98.75 192 LEU A O 1
ATOM 1345 N N . VAL A 1 193 ? -2.093 -0.611 -1.326 1.00 98.75 193 VAL A N 1
ATOM 1346 C CA . VAL A 1 193 ? -2.475 -0.247 0.043 1.00 98.75 193 VAL A CA 1
ATOM 1347 C C . VAL A 1 193 ? -3.789 -0.948 0.359 1.00 98.75 193 VAL A C 1
ATOM 1349 O O . VAL A 1 193 ? -4.788 -0.722 -0.320 1.00 98.75 193 VAL A O 1
ATOM 1352 N N . VAL A 1 194 ? -3.804 -1.807 1.372 1.00 98.62 194 VAL A N 1
ATOM 1353 C CA . VAL A 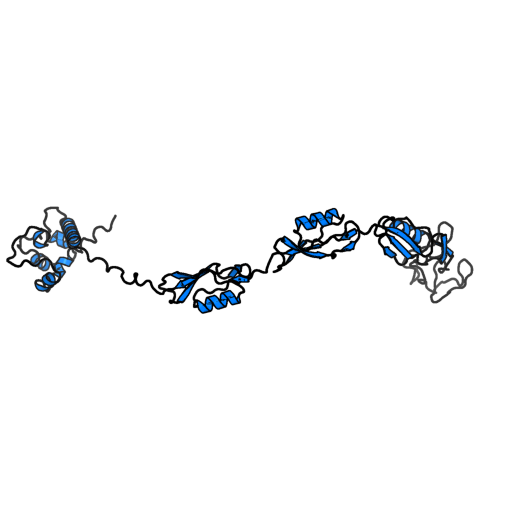1 194 ? -4.956 -2.625 1.772 1.00 98.62 194 VAL A CA 1
ATOM 1354 C C . VAL A 1 194 ? -5.577 -2.072 3.053 1.00 98.62 194 VAL A C 1
ATOM 1356 O O . VAL A 1 194 ? -4.887 -1.584 3.948 1.00 98.62 194 VAL A O 1
ATOM 1359 N N . SER A 1 195 ? -6.902 -2.122 3.143 1.00 98.50 195 SER A N 1
ATOM 1360 C CA . SER A 1 195 ? -7.641 -1.585 4.278 1.00 98.50 195 SER A CA 1
ATOM 1361 C C . SER A 1 195 ? -7.570 -2.479 5.508 1.00 98.50 195 SER A C 1
ATOM 1363 O O . SER A 1 195 ? -7.844 -3.679 5.446 1.00 98.50 195 SER A O 1
ATOM 1365 N N . LYS A 1 196 ? -7.306 -1.850 6.654 1.00 97.00 196 LYS A N 1
ATOM 1366 C CA . LYS A 1 196 ? -7.473 -2.416 8.001 1.00 97.00 196 LYS A CA 1
ATOM 1367 C C . LYS A 1 196 ? -8.873 -2.168 8.577 1.00 97.00 196 LYS A C 1
ATOM 1369 O O . LYS A 1 196 ? -9.119 -2.486 9.737 1.00 97.00 196 LYS A O 1
ATOM 1374 N N . GLY A 1 197 ? -9.774 -1.584 7.786 1.00 95.94 197 GLY A N 1
ATOM 1375 C CA . GLY A 1 197 ? -11.041 -1.029 8.254 1.00 95.94 197 GLY A CA 1
ATOM 1376 C C . GLY A 1 197 ? -10.863 0.316 8.973 1.00 95.94 197 GLY A C 1
ATOM 1377 O O . GLY A 1 197 ? -9.777 0.907 8.923 1.00 95.94 197 GLY A O 1
ATOM 1378 N N . PRO A 1 198 ? -11.918 0.827 9.630 1.00 95.06 198 PRO A N 1
ATOM 1379 C CA . PRO A 1 198 ? -11.867 2.091 10.357 1.00 95.06 198 PRO A CA 1
ATOM 1380 C C . PRO A 1 198 ? -10.797 2.080 11.454 1.00 95.06 198 PRO A C 1
ATOM 1382 O O . PRO A 1 198 ? -10.519 1.040 12.050 1.00 95.06 198 PRO A O 1
ATOM 1385 N N . GLN A 1 199 ? -10.216 3.245 11.746 1.00 96.25 199 GLN A N 1
ATOM 1386 C CA . GLN A 1 199 ? -9.256 3.370 12.840 1.00 96.25 199 GLN A CA 1
ATOM 1387 C C . GLN A 1 199 ? -9.949 3.054 14.178 1.00 96.25 199 GLN A C 1
ATOM 1389 O O . GLN A 1 199 ? -10.964 3.682 14.479 1.00 96.25 199 GLN A O 1
ATOM 1394 N N . PRO A 1 200 ? -9.431 2.105 14.981 1.00 95.50 200 PRO A N 1
ATOM 1395 C CA . PRO A 1 200 ? -9.989 1.818 16.295 1.00 95.50 200 PRO A CA 1
ATOM 1396 C C . PRO A 1 200 ? -9.904 3.029 17.225 1.00 95.50 200 PRO A C 1
ATOM 1398 O O . PRO A 1 200 ? -8.936 3.792 17.181 1.00 95.50 200 PRO A O 1
ATOM 1401 N N . VAL A 1 201 ? -10.903 3.164 18.091 1.00 96.88 201 VAL A N 1
ATOM 1402 C CA . VAL A 1 201 ? -10.958 4.170 19.154 1.00 96.88 201 VAL A CA 1
ATOM 1403 C C . VAL A 1 201 ? -10.747 3.507 20.511 1.00 96.88 201 VAL A C 1
ATOM 1405 O O . VAL A 1 201 ? -11.098 2.343 20.727 1.00 96.88 201 VAL A O 1
ATOM 1408 N N . SER A 1 202 ? -10.149 4.255 21.436 1.00 97.50 202 SER A N 1
ATOM 1409 C CA . SER A 1 202 ? -9.924 3.793 22.804 1.00 97.50 202 SER A CA 1
ATOM 1410 C C . SER A 1 202 ? -11.189 3.976 23.632 1.00 97.50 202 SER A C 1
ATOM 1412 O O . SER A 1 202 ? -11.741 5.074 23.694 1.00 97.50 202 SER A O 1
ATOM 1414 N N . VAL A 1 203 ? -11.631 2.916 24.302 1.00 98.06 203 VAL A N 1
ATOM 1415 C CA . VAL A 1 203 ? -12.799 2.968 25.180 1.00 98.06 203 VAL A CA 1
ATOM 1416 C C . VAL A 1 203 ? -12.470 3.817 26.421 1.00 98.06 203 VAL A C 1
ATOM 1418 O O . VAL A 1 203 ? -11.526 3.484 27.148 1.00 98.06 203 VAL A O 1
ATOM 1421 N N . PRO A 1 204 ? -13.216 4.905 26.701 1.00 97.94 204 PRO A N 1
ATOM 1422 C CA . PRO A 1 204 ? -12.949 5.767 27.848 1.00 97.94 204 PRO A CA 1
ATOM 1423 C C . PRO A 1 204 ? -13.233 5.043 29.168 1.00 97.94 204 PRO A C 1
ATOM 1425 O O . PRO A 1 204 ? -14.042 4.117 29.224 1.00 97.94 204 PRO A O 1
ATOM 1428 N N . ASN A 1 205 ? -12.586 5.489 30.248 1.00 97.75 205 ASN A N 1
ATOM 1429 C CA . ASN A 1 205 ? -12.949 5.061 31.595 1.00 97.75 205 ASN A CA 1
ATOM 1430 C C . ASN A 1 205 ? -14.116 5.909 32.110 1.00 97.75 205 ASN A C 1
ATOM 1432 O O . ASN A 1 205 ? -13.944 7.101 32.365 1.00 97.75 205 ASN A O 1
ATOM 1436 N N . VAL A 1 206 ? -15.277 5.285 32.274 1.00 97.69 206 VAL A N 1
ATOM 1437 C CA . VAL A 1 206 ? -16.494 5.917 32.796 1.00 97.69 206 VAL A CA 1
ATOM 1438 C C . VAL A 1 206 ? -16.935 5.349 34.145 1.00 97.69 206 VAL A C 1
ATOM 1440 O O . VAL A 1 206 ? -17.951 5.780 34.687 1.00 97.69 206 VAL A O 1
ATOM 1443 N N . VAL A 1 207 ? -16.183 4.404 34.718 1.00 96.31 207 VAL A N 1
ATOM 1444 C CA . VAL A 1 207 ? -16.462 3.860 36.055 1.00 96.31 207 VAL A CA 1
ATOM 1445 C C . VAL A 1 207 ? -16.386 4.979 37.098 1.00 96.31 207 VAL A C 1
ATOM 1447 O O . VAL A 1 207 ? -15.451 5.778 37.106 1.00 96.31 207 VAL A O 1
ATOM 1450 N N . GLY A 1 208 ? -17.392 5.052 37.971 1.00 93.62 208 GLY A N 1
ATOM 1451 C CA . GLY A 1 208 ? -17.538 6.100 38.984 1.00 93.62 208 GLY A CA 1
ATOM 1452 C C . GLY A 1 208 ? -18.168 7.407 38.485 1.00 93.62 208 GLY A C 1
ATOM 1453 O O . GLY A 1 208 ? -18.604 8.211 39.310 1.00 93.62 208 GLY A O 1
ATOM 1454 N N . MET A 1 209 ? -18.284 7.622 37.168 1.00 97.12 209 MET A N 1
ATOM 1455 C CA . MET A 1 209 ? -19.018 8.767 36.616 1.00 97.12 209 MET A CA 1
ATOM 1456 C C . MET A 1 209 ? -20.530 8.592 36.790 1.00 97.12 209 MET A C 1
ATOM 1458 O O . MET A 1 209 ? -21.027 7.471 36.888 1.00 97.12 209 MET A O 1
ATOM 1462 N N . THR A 1 210 ? -21.280 9.696 36.766 1.00 97.12 210 THR A N 1
ATOM 1463 C CA . THR A 1 210 ? -22.746 9.636 36.654 1.00 97.12 210 THR A CA 1
ATOM 1464 C C . THR A 1 210 ? -23.146 9.063 35.295 1.00 97.12 210 THR A C 1
ATOM 1466 O O . THR A 1 210 ? -22.429 9.253 34.311 1.00 97.12 210 THR A O 1
ATOM 1469 N N . GLN A 1 211 ? -24.306 8.408 35.202 1.00 94.69 211 GLN A N 1
ATOM 1470 C CA . GLN A 1 211 ? -24.791 7.843 33.934 1.00 94.69 211 GLN A CA 1
ATOM 1471 C C . GLN A 1 211 ? -24.781 8.869 32.784 1.00 94.69 211 GLN A C 1
ATOM 1473 O O . GLN A 1 211 ? -24.304 8.567 31.695 1.00 94.69 211 GLN A O 1
ATOM 1478 N N . SER A 1 212 ? -25.245 10.099 33.026 1.00 97.00 212 SER A N 1
ATOM 1479 C CA . SER A 1 212 ? -25.264 11.157 32.003 1.00 97.00 212 SER A CA 1
ATOM 1480 C C . SER A 1 212 ? -23.857 11.589 31.558 1.00 97.00 212 SER A C 1
ATOM 1482 O O . SER A 1 212 ? -23.613 11.773 30.360 1.00 97.00 212 SER A O 1
ATOM 1484 N N . ALA A 1 213 ? -22.906 11.702 32.493 1.00 97.56 213 ALA A N 1
ATOM 1485 C CA . ALA A 1 213 ? -21.517 12.021 32.163 1.00 97.56 213 ALA A CA 1
ATOM 1486 C C . ALA A 1 213 ? -20.844 10.871 31.397 1.00 97.56 213 ALA A C 1
ATOM 1488 O O . ALA A 1 213 ? -20.163 11.113 30.402 1.00 97.56 213 ALA A O 1
ATOM 1489 N N . ALA A 1 214 ? -21.104 9.623 31.800 1.00 97.38 214 ALA A N 1
ATOM 1490 C CA . ALA A 1 214 ? -20.623 8.429 31.113 1.00 97.38 214 ALA A CA 1
ATOM 1491 C C . ALA A 1 214 ? -21.128 8.359 29.663 1.00 97.38 214 ALA A C 1
ATOM 1493 O O . ALA A 1 214 ? -20.343 8.128 28.748 1.00 97.38 214 ALA A O 1
ATOM 1494 N N . GLN A 1 215 ? -22.419 8.619 29.430 1.00 97.31 215 GLN A N 1
ATOM 1495 C CA . GLN A 1 215 ? -23.005 8.642 28.085 1.00 97.31 215 GLN A CA 1
ATOM 1496 C C . GLN A 1 215 ? -22.365 9.716 27.192 1.00 97.31 215 GLN A C 1
ATOM 1498 O O . GLN A 1 215 ? -22.038 9.442 26.035 1.00 97.31 215 GLN A O 1
ATOM 1503 N N . THR A 1 216 ? -22.134 10.915 27.735 1.00 97.94 216 THR A N 1
ATOM 1504 C CA . THR A 1 216 ? -21.428 11.996 27.027 1.00 97.94 216 THR A CA 1
ATOM 1505 C C . THR A 1 216 ? -19.988 11.600 26.691 1.00 97.94 216 THR A C 1
ATOM 1507 O O . THR A 1 216 ? -19.539 11.817 25.570 1.00 97.94 216 THR A O 1
ATOM 1510 N N . ALA A 1 217 ? -19.265 10.977 27.626 1.00 97.50 217 ALA A N 1
ATOM 1511 C CA . ALA A 1 217 ? -17.889 10.534 27.402 1.00 97.50 217 ALA A CA 1
ATOM 1512 C C . ALA A 1 217 ? -17.789 9.425 26.337 1.00 97.50 217 ALA A C 1
ATOM 1514 O O . ALA A 1 217 ? -16.883 9.457 25.510 1.00 97.50 217 ALA A O 1
ATOM 1515 N N . ILE A 1 218 ? -18.724 8.467 26.332 1.00 97.75 218 ILE A N 1
ATOM 1516 C CA . ILE A 1 218 ? -18.785 7.378 25.341 1.00 97.75 218 ILE A CA 1
ATOM 1517 C C . ILE A 1 218 ? -19.071 7.937 23.945 1.00 97.75 218 ILE A C 1
ATOM 1519 O O . ILE A 1 218 ? -18.321 7.672 23.010 1.00 97.75 218 ILE A O 1
ATOM 1523 N N . THR A 1 219 ? -20.123 8.745 23.809 1.00 96.81 219 THR A N 1
ATOM 1524 C CA . THR A 1 219 ? -20.498 9.336 22.512 1.00 96.81 219 THR A CA 1
ATOM 1525 C C . THR A 1 219 ? -19.448 10.309 21.987 1.00 96.81 219 THR A C 1
ATOM 1527 O O . THR A 1 219 ? -19.179 10.319 20.791 1.00 96.81 219 THR A O 1
ATOM 1530 N N . GLY A 1 220 ? -18.788 11.065 22.870 1.00 96.44 220 GLY A N 1
ATOM 1531 C CA . GLY A 1 220 ? -17.660 11.929 22.513 1.00 96.44 220 GLY A CA 1
ATOM 1532 C C . GLY A 1 220 ? -16.388 11.180 22.096 1.00 96.44 220 GLY A C 1
ATOM 1533 O O . GLY A 1 220 ? -15.502 11.793 21.510 1.00 96.44 220 GLY A O 1
ATOM 1534 N N . ALA A 1 221 ? -16.291 9.876 22.375 1.00 95.94 221 ALA A N 1
ATOM 1535 C CA . ALA A 1 221 ? -15.208 9.002 21.922 1.00 95.94 221 ALA A CA 1
ATOM 1536 C C . ALA A 1 221 ? -15.563 8.231 20.632 1.00 95.94 221 ALA A C 1
ATOM 1538 O O . ALA A 1 221 ? -14.937 7.212 20.342 1.00 95.94 221 ALA A O 1
ATOM 1539 N N . ASP A 1 222 ? -16.583 8.682 19.890 1.00 96.56 222 ASP A N 1
ATOM 1540 C CA . ASP A 1 222 ? -17.137 8.015 18.704 1.00 96.56 222 ASP A CA 1
ATOM 1541 C C . ASP A 1 222 ? -17.601 6.572 18.973 1.00 96.56 222 ASP A C 1
ATOM 1543 O O . ASP A 1 222 ? -17.538 5.704 18.103 1.00 96.56 222 ASP A O 1
ATOM 1547 N N . LEU A 1 223 ? -18.086 6.296 20.187 1.00 97.31 223 LEU A N 1
ATOM 1548 C CA . LEU A 1 223 ? -18.675 5.017 20.587 1.00 97.31 223 LEU A CA 1
ATOM 1549 C C . LEU A 1 223 ? -20.177 5.169 20.847 1.00 97.31 223 LEU A C 1
ATOM 1551 O O . LEU A 1 223 ? -20.688 6.258 21.105 1.00 97.31 223 LEU A O 1
ATOM 1555 N N . ALA A 1 224 ? -20.907 4.058 20.803 1.00 97.38 224 ALA A N 1
ATOM 1556 C CA . ALA A 1 224 ? -22.329 4.031 21.119 1.00 97.38 224 ALA A CA 1
ATOM 1557 C C . ALA A 1 224 ? -22.556 3.620 22.578 1.00 97.38 224 ALA A C 1
ATOM 1559 O O . ALA A 1 224 ? -21.850 2.774 23.128 1.00 97.38 224 ALA A O 1
ATOM 1560 N N . VAL A 1 225 ? -23.587 4.175 23.214 1.00 96.88 225 VAL A N 1
ATOM 1561 C CA . VAL A 1 225 ? -24.046 3.674 24.516 1.00 96.88 225 VAL A CA 1
ATOM 1562 C C . VAL A 1 225 ? -24.769 2.351 24.279 1.00 96.88 225 VAL A C 1
ATOM 1564 O O . VAL A 1 225 ? -25.710 2.284 23.489 1.00 96.88 225 VAL A O 1
ATOM 1567 N N . GLY A 1 226 ? -24.289 1.296 24.929 1.00 96.19 226 GLY A N 1
ATOM 1568 C CA . GLY A 1 226 ? -24.849 -0.045 24.847 1.00 96.19 226 GLY A CA 1
ATOM 1569 C C . GLY A 1 226 ? -26.005 -0.265 25.815 1.00 96.19 226 GLY A C 1
ATOM 1570 O O . GLY A 1 226 ? -26.789 0.632 26.118 1.00 96.19 226 GLY A O 1
ATOM 1571 N N . THR A 1 227 ? -26.106 -1.493 26.321 1.00 97.00 227 THR A N 1
ATOM 1572 C CA . THR A 1 227 ? -27.127 -1.831 27.319 1.00 97.00 227 THR A CA 1
ATOM 1573 C C . THR A 1 227 ? -26.770 -1.185 28.653 1.00 97.00 227 THR A C 1
ATOM 1575 O O . THR A 1 227 ? -25.637 -1.313 29.113 1.00 97.00 227 THR A O 1
ATOM 1578 N N . VAL A 1 228 ? -27.736 -0.516 29.281 1.00 97.50 228 VAL A N 1
ATOM 1579 C CA . VAL A 1 228 ? -27.600 0.003 30.645 1.00 97.50 228 VAL A CA 1
ATOM 1580 C C . VAL A 1 228 ? -28.437 -0.871 31.567 1.00 97.50 228 VAL A C 1
ATOM 1582 O O . VAL A 1 228 ? -29.652 -0.960 31.399 1.00 97.50 228 VAL A O 1
ATOM 1585 N N . THR A 1 229 ? -27.785 -1.537 32.512 1.00 97.50 229 THR A N 1
ATOM 1586 C CA . THR A 1 229 ? -28.441 -2.305 33.572 1.00 97.50 229 THR A CA 1
ATOM 1587 C C . THR A 1 229 ? -28.182 -1.660 34.923 1.00 97.50 229 THR A C 1
ATOM 1589 O O . THR A 1 229 ? -27.283 -0.836 35.076 1.00 97.50 229 THR A O 1
ATOM 1592 N N . GLU A 1 230 ? -28.981 -2.031 35.916 1.00 96.56 230 GLU A N 1
ATOM 1593 C CA . GLU A 1 230 ? -28.887 -1.479 37.261 1.00 96.56 230 GLU A CA 1
ATOM 1594 C C . GLU A 1 230 ? -28.586 -2.577 38.284 1.00 96.56 230 GLU A C 1
ATOM 1596 O O . GLU A 1 230 ? -29.169 -3.662 38.232 1.00 96.56 230 GLU A O 1
ATOM 1601 N N . ALA A 1 231 ? -27.707 -2.290 39.243 1.00 93.81 231 ALA A N 1
ATOM 1602 C CA . ALA A 1 231 ? -27.367 -3.187 40.347 1.00 93.81 231 ALA A CA 1
ATOM 1603 C C . ALA A 1 231 ? -27.252 -2.403 41.661 1.00 93.81 231 ALA A C 1
ATOM 1605 O O . ALA A 1 231 ? -26.955 -1.210 41.653 1.00 93.81 231 ALA A O 1
ATOM 1606 N N . TYR A 1 232 ? -27.504 -3.052 42.797 1.00 92.88 232 TYR A N 1
ATOM 1607 C CA . TYR A 1 232 ? -27.218 -2.443 44.098 1.00 92.88 232 TYR A CA 1
ATOM 1608 C C . TYR A 1 232 ? -25.706 -2.441 44.362 1.00 92.88 232 TYR A C 1
ATOM 1610 O O . TYR A 1 232 ? -24.985 -3.343 43.935 1.00 92.88 232 TYR A O 1
ATOM 1618 N N . SER A 1 233 ? -25.216 -1.410 45.045 1.00 90.88 233 SER A N 1
ATOM 1619 C CA . SER A 1 233 ? -23.827 -1.289 45.479 1.00 90.88 233 SER A CA 1
ATOM 1620 C C . SER A 1 233 ? -23.742 -0.462 46.757 1.00 90.88 233 SER A C 1
ATOM 1622 O O . SER A 1 233 ? -24.168 0.691 46.794 1.00 90.88 233 SER A O 1
ATOM 1624 N N . ALA A 1 234 ? -23.134 -1.034 47.798 1.00 89.38 234 ALA A N 1
ATOM 1625 C CA . ALA A 1 234 ? -22.864 -0.326 49.048 1.00 89.38 234 ALA A CA 1
ATOM 1626 C C . ALA A 1 234 ? -21.717 0.701 48.932 1.00 89.38 234 ALA A C 1
ATOM 1628 O O . ALA A 1 234 ? -21.581 1.571 49.788 1.00 89.38 234 ALA A O 1
ATOM 1629 N N . THR A 1 235 ? -20.883 0.606 47.890 1.00 91.56 235 THR A N 1
ATOM 1630 C CA . THR A 1 235 ? -19.659 1.412 47.729 1.00 91.56 235 THR A CA 1
ATOM 1631 C C . THR A 1 235 ? -19.743 2.444 46.607 1.00 91.56 235 THR A C 1
ATOM 1633 O O . THR A 1 235 ? -18.979 3.409 46.614 1.00 91.56 235 THR A O 1
ATOM 1636 N N . VAL A 1 236 ? -20.660 2.272 45.651 1.00 91.25 236 VAL A N 1
ATOM 1637 C CA . VAL A 1 236 ? -20.845 3.183 44.514 1.00 91.25 236 VAL A CA 1
ATOM 1638 C C . VAL A 1 236 ? -22.133 3.993 44.706 1.00 91.25 236 VAL A C 1
ATOM 1640 O O . VAL A 1 236 ? -23.201 3.390 44.841 1.00 91.25 236 VAL A O 1
ATOM 1643 N N . PRO A 1 237 ? -22.079 5.341 44.678 1.00 91.94 237 PRO A N 1
ATOM 1644 C CA . PRO A 1 237 ? -23.264 6.187 44.820 1.00 91.94 237 PRO A CA 1
ATOM 1645 C C . PRO A 1 237 ? -24.357 5.864 43.796 1.00 91.94 237 PRO A C 1
ATOM 1647 O O . PRO A 1 237 ? -24.056 5.553 42.643 1.00 91.94 237 PRO A O 1
ATOM 1650 N N . ALA A 1 238 ? -25.624 5.980 44.202 1.00 92.69 238 ALA A N 1
ATOM 1651 C CA . ALA A 1 238 ? -26.757 5.794 43.299 1.00 92.69 238 ALA A CA 1
ATOM 1652 C C . ALA A 1 238 ? -26.657 6.735 42.081 1.00 92.69 238 ALA A C 1
ATOM 1654 O O . ALA A 1 238 ? -26.349 7.919 42.224 1.00 92.69 238 ALA A O 1
ATOM 1655 N N . GLY A 1 239 ? -26.906 6.205 40.882 1.00 92.50 239 GLY A N 1
ATOM 1656 C CA . GLY A 1 239 ? -26.776 6.926 39.612 1.00 92.50 239 GLY A CA 1
ATOM 1657 C C . GLY A 1 239 ? -25.357 6.973 39.025 1.00 92.50 239 GLY A C 1
ATOM 1658 O O . GLY A 1 239 ? -25.185 7.490 37.915 1.00 92.50 239 GLY A O 1
ATOM 1659 N N . SER A 1 240 ? -24.351 6.423 39.716 1.00 95.12 240 SER A N 1
ATOM 1660 C CA . SER A 1 240 ? -22.983 6.280 39.197 1.00 95.12 240 SER A CA 1
ATOM 1661 C C . SER A 1 240 ? -22.722 4.899 38.592 1.00 95.12 240 SER A C 1
ATOM 1663 O O . SER A 1 240 ? -23.293 3.893 39.012 1.00 95.12 240 SER A O 1
ATOM 1665 N N . VAL A 1 241 ? -21.832 4.841 37.603 1.00 97.81 241 VAL A N 1
ATOM 1666 C CA . VAL A 1 241 ? -21.437 3.605 36.915 1.00 97.81 241 VAL A CA 1
ATOM 1667 C C . VAL A 1 241 ? -20.593 2.724 37.842 1.00 97.81 241 VAL A C 1
ATOM 1669 O O . VAL A 1 241 ? -19.521 3.131 38.289 1.00 97.81 241 VAL A O 1
ATOM 1672 N N . ILE A 1 242 ? -21.062 1.500 38.088 1.00 94.75 242 ILE A N 1
ATOM 1673 C CA . ILE A 1 242 ? -20.352 0.430 38.801 1.00 94.75 242 ILE A CA 1
ATOM 1674 C C . ILE A 1 242 ? -19.296 -0.197 37.892 1.00 94.75 242 ILE A C 1
ATOM 1676 O O . ILE A 1 242 ? -18.152 -0.390 38.297 1.00 94.75 242 ILE A O 1
ATOM 1680 N N . SER A 1 243 ? -19.680 -0.538 36.663 1.00 96.19 243 SER A N 1
ATOM 1681 C CA . SER A 1 243 ? -18.799 -1.197 35.703 1.00 96.19 243 SER A CA 1
ATOM 1682 C C . SER A 1 243 ? -19.200 -0.886 34.265 1.00 96.19 243 SER A C 1
ATOM 1684 O O . SER A 1 243 ? -20.319 -0.453 33.983 1.00 96.19 243 SER A O 1
ATOM 1686 N N . GLN A 1 244 ? -18.258 -1.107 33.351 1.00 97.81 244 GLN A N 1
ATOM 1687 C CA . GLN A 1 244 ? -18.444 -0.943 31.915 1.00 97.81 244 GLN A CA 1
ATOM 1688 C C . GLN A 1 244 ? -17.922 -2.166 31.159 1.00 97.81 244 GLN A C 1
ATOM 1690 O O . GLN A 1 244 ? -17.014 -2.855 31.632 1.00 97.81 244 GLN A O 1
ATOM 1695 N N . ASN A 1 245 ? -18.449 -2.397 29.960 1.00 95.94 245 ASN A N 1
ATOM 1696 C CA . ASN A 1 245 ? -17.923 -3.372 29.011 1.00 95.94 245 ASN A CA 1
ATOM 1697 C C . ASN A 1 245 ? -18.090 -2.849 27.571 1.00 95.94 245 ASN A C 1
ATOM 1699 O O . ASN A 1 245 ? -19.228 -2.575 27.191 1.00 95.94 245 ASN A O 1
ATOM 1703 N N . PRO A 1 246 ? -17.030 -2.745 26.748 1.00 97.81 246 PRO A N 1
ATOM 1704 C CA . PRO A 1 246 ? -15.644 -3.143 27.015 1.00 97.81 246 PRO A CA 1
ATOM 1705 C C . PRO A 1 246 ? -14.953 -2.355 28.138 1.00 97.81 246 PRO A C 1
ATOM 1707 O O . PRO A 1 246 ? -15.374 -1.256 28.508 1.00 97.81 246 PRO A O 1
ATOM 1710 N N . ALA A 1 247 ? -13.889 -2.939 28.694 1.00 96.12 247 ALA A N 1
ATOM 1711 C CA . ALA A 1 247 ? -13.081 -2.306 29.733 1.00 96.12 247 ALA A CA 1
ATOM 1712 C C . ALA A 1 247 ? -12.373 -1.042 29.212 1.00 96.12 247 ALA A C 1
ATOM 1714 O O . ALA A 1 247 ? -12.102 -0.909 28.017 1.00 9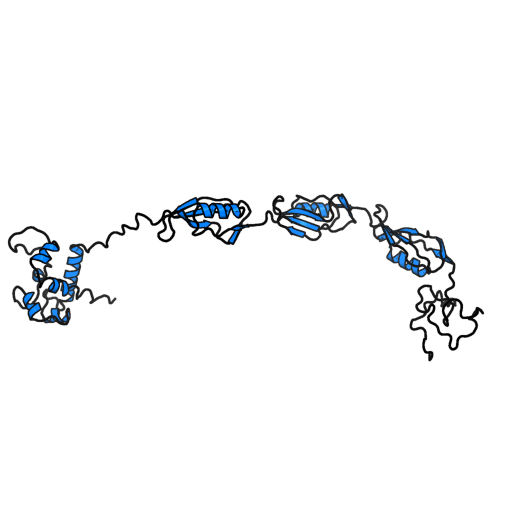6.12 247 ALA A O 1
ATOM 1715 N N . ALA A 1 248 ? -12.045 -0.123 30.120 1.00 96.56 248 ALA A N 1
ATOM 1716 C CA . ALA A 1 248 ? -11.318 1.094 29.781 1.00 96.56 248 ALA A CA 1
ATOM 1717 C C . ALA A 1 248 ? -9.977 0.786 29.086 1.00 96.56 248 ALA A C 1
ATOM 1719 O O . ALA A 1 248 ? -9.256 -0.130 29.481 1.00 96.56 248 ALA A O 1
ATOM 1720 N N . GLY A 1 249 ? -9.642 1.559 28.052 1.00 96.19 249 GLY A N 1
ATOM 1721 C CA . GLY A 1 249 ? -8.432 1.386 27.242 1.00 96.19 249 GLY A CA 1
ATOM 1722 C C . GLY A 1 249 ? -8.518 0.294 26.169 1.00 96.19 249 GLY A C 1
ATOM 1723 O O . GLY A 1 249 ? -7.623 0.206 25.324 1.00 96.19 249 GLY A O 1
ATOM 1724 N N . ALA A 1 250 ? -9.585 -0.515 26.157 1.00 97.25 250 ALA A N 1
ATOM 1725 C CA . ALA A 1 250 ? -9.825 -1.465 25.075 1.00 97.25 250 ALA A CA 1
ATOM 1726 C C . ALA A 1 250 ? -9.947 -0.730 23.730 1.00 97.25 250 ALA A C 1
ATOM 1728 O O . ALA A 1 250 ? -10.487 0.372 23.664 1.00 97.25 250 ALA A O 1
ATOM 1729 N N . GLN A 1 251 ? -9.450 -1.345 22.657 1.00 96.69 251 GLN A N 1
ATOM 1730 C CA . GLN A 1 251 ? -9.602 -0.822 21.299 1.00 96.69 251 GLN A CA 1
ATOM 1731 C C . GLN A 1 251 ? -10.890 -1.376 20.696 1.00 96.69 251 GLN A C 1
ATOM 1733 O O . GLN A 1 251 ? -11.054 -2.593 20.605 1.00 96.69 251 GLN A O 1
ATOM 1738 N N . ALA A 1 252 ? -11.794 -0.494 20.289 1.00 94.75 252 ALA A N 1
ATOM 1739 C CA . ALA A 1 252 ? -13.064 -0.861 19.679 1.00 94.75 252 ALA A CA 1
ATOM 1740 C C . ALA A 1 252 ? -13.237 -0.146 18.336 1.00 94.75 252 ALA A C 1
ATOM 1742 O O . ALA A 1 252 ? -12.670 0.922 18.108 1.00 94.75 252 ALA A O 1
ATOM 1743 N N . ALA A 1 253 ? -14.013 -0.737 17.428 1.00 93.75 253 ALA A N 1
ATOM 1744 C CA . ALA A 1 253 ? -14.364 -0.050 16.192 1.00 93.75 253 ALA A CA 1
ATOM 1745 C C . ALA A 1 253 ? -15.236 1.182 16.516 1.00 93.75 253 ALA A C 1
ATOM 1747 O O . ALA A 1 253 ? -16.071 1.094 17.424 1.00 93.75 253 ALA A O 1
ATOM 1748 N N . PRO A 1 254 ? -15.101 2.294 15.776 1.00 94.44 254 PRO A N 1
ATOM 1749 C CA . PRO A 1 254 ? -16.024 3.419 15.883 1.00 94.44 254 PRO A CA 1
ATOM 1750 C C . PRO A 1 254 ? -17.486 2.957 15.798 1.00 94.44 254 PRO A C 1
ATOM 1752 O O . PRO A 1 254 ? -17.827 2.078 15.004 1.00 94.44 254 PRO A O 1
ATOM 1755 N N . GLY A 1 255 ? -18.341 3.515 16.649 1.00 94.31 255 GLY A N 1
ATOM 1756 C CA . GLY A 1 255 ? -19.752 3.154 16.786 1.00 94.31 255 GLY A CA 1
ATOM 1757 C C . GLY A 1 255 ? -20.026 1.883 17.599 1.00 94.31 255 GLY A C 1
ATOM 1758 O O . GLY A 1 255 ? -21.190 1.546 17.806 1.00 94.31 255 GLY A O 1
ATOM 1759 N N . SER A 1 256 ? -18.999 1.178 18.091 1.00 96.25 256 SER A N 1
ATOM 1760 C CA . SER A 1 256 ? -19.198 0.007 18.959 1.00 96.25 256 SER A CA 1
ATOM 1761 C C . SER A 1 256 ? -19.890 0.389 20.267 1.00 96.25 256 SER A C 1
ATOM 1763 O O . SER A 1 256 ? -19.663 1.466 20.817 1.00 96.25 256 SER A O 1
ATOM 1765 N N . SER A 1 257 ? -20.716 -0.516 20.791 1.00 96.94 257 SER A N 1
ATOM 1766 C CA . SER A 1 257 ? -21.483 -0.286 22.014 1.00 96.94 257 SER A CA 1
ATOM 1767 C C . SER A 1 257 ? -20.659 -0.509 23.286 1.00 96.94 257 SER A C 1
ATOM 1769 O O . SER A 1 257 ? -20.049 -1.569 23.438 1.00 96.94 257 SER A O 1
ATOM 1771 N N . VAL A 1 258 ? -20.732 0.425 24.235 1.00 98.19 258 VAL A N 1
ATOM 1772 C CA . VAL A 1 258 ? -20.220 0.278 25.607 1.00 98.19 258 VAL A CA 1
ATOM 1773 C C . VAL A 1 258 ? -21.401 0.118 26.565 1.00 98.19 258 VAL A C 1
ATOM 1775 O O . VAL A 1 258 ? -22.168 1.057 26.782 1.00 98.19 258 VAL A O 1
ATOM 1778 N N . SER A 1 259 ? -21.569 -1.078 27.119 1.00 98.00 259 SER A N 1
ATOM 1779 C CA . SER A 1 259 ? -22.599 -1.388 28.114 1.00 98.00 259 SER A CA 1
ATOM 1780 C C . SER A 1 259 ? -22.170 -0.943 29.509 1.00 98.00 259 SER A C 1
ATOM 1782 O O . SER A 1 259 ? -20.985 -1.003 29.843 1.00 98.00 259 SER A O 1
ATOM 1784 N N . LEU A 1 260 ? -23.137 -0.527 30.325 1.00 97.75 260 LEU A N 1
ATOM 1785 C CA . LEU A 1 260 ? -22.926 0.034 31.659 1.00 97.75 260 LEU A CA 1
ATOM 1786 C C . LEU A 1 260 ? -23.767 -0.704 32.698 1.00 97.75 260 LEU A C 1
ATOM 1788 O O . LEU A 1 260 ? -24.925 -1.024 32.442 1.00 97.75 260 LEU A O 1
ATOM 1792 N N . VAL A 1 261 ? -23.203 -0.893 33.888 1.00 97.62 261 VAL A N 1
ATOM 1793 C CA . VAL A 1 261 ? -23.957 -1.252 35.094 1.00 97.62 261 VAL A CA 1
ATOM 1794 C C . VAL A 1 261 ? -23.978 -0.030 36.003 1.00 97.62 261 VAL A C 1
ATOM 1796 O O . VAL A 1 261 ? -22.917 0.465 36.378 1.00 97.62 261 VAL A O 1
ATOM 1799 N N . VAL A 1 262 ? -25.158 0.478 36.348 1.00 97.62 262 VAL A N 1
ATOM 1800 C CA . VAL A 1 262 ? -25.353 1.689 37.160 1.00 97.62 262 VAL A CA 1
ATOM 1801 C C . VAL A 1 262 ? -25.829 1.311 38.561 1.00 97.62 262 VAL A C 1
ATOM 1803 O O . VAL A 1 262 ? -26.617 0.383 38.738 1.00 97.62 262 VAL A O 1
ATOM 1806 N N . SER A 1 263 ? -25.331 2.017 39.573 1.00 97.00 263 SER A N 1
ATOM 1807 C CA . SER A 1 263 ? -25.692 1.776 40.966 1.00 97.00 263 SER A CA 1
ATOM 1808 C C . SER A 1 263 ? -27.092 2.285 41.288 1.00 97.00 263 SER A C 1
ATOM 1810 O O . SER A 1 263 ? -27.423 3.437 41.008 1.00 97.00 263 SER A O 1
ATOM 1812 N N . LYS A 1 264 ? -27.882 1.452 41.968 1.00 95.44 264 LYS A N 1
ATOM 1813 C CA . LYS A 1 264 ? -29.140 1.834 42.631 1.00 95.44 264 LYS A CA 1
ATOM 1814 C C . LYS A 1 264 ? -28.928 2.332 44.069 1.00 95.44 264 LYS A C 1
ATOM 1816 O O . LYS A 1 264 ? -29.901 2.605 44.763 1.00 95.44 264 LYS A O 1
ATOM 1821 N N . GLY A 1 265 ? -27.676 2.444 44.518 1.00 90.38 265 GLY A N 1
ATOM 1822 C CA . GLY A 1 265 ? -27.318 2.620 45.926 1.00 90.38 265 GLY A CA 1
ATOM 1823 C C . GLY A 1 265 ? -27.232 1.283 46.675 1.00 90.38 265 GLY A C 1
ATOM 1824 O O . GLY A 1 265 ? -27.276 0.229 46.035 1.00 90.38 265 GLY A O 1
ATOM 1825 N N . PRO A 1 266 ? -27.086 1.305 48.011 1.00 89.56 266 PRO A N 1
ATOM 1826 C CA . PRO A 1 266 ? -27.036 0.095 48.832 1.00 89.56 266 PRO A CA 1
ATOM 1827 C C . PRO A 1 266 ? -28.306 -0.750 48.682 1.00 89.56 266 PRO A C 1
ATOM 1829 O O . PRO A 1 266 ? -29.381 -0.199 48.440 1.00 89.56 266 PRO A O 1
ATOM 1832 N N . ASP A 1 267 ? -28.188 -2.072 48.831 1.00 88.31 267 ASP A N 1
ATOM 1833 C CA . ASP A 1 267 ? -29.353 -2.958 48.821 1.00 88.31 267 ASP A CA 1
ATOM 1834 C C . ASP A 1 267 ? -30.232 -2.665 50.055 1.00 88.31 267 ASP A C 1
ATOM 1836 O O . ASP A 1 267 ? -29.749 -2.798 51.184 1.00 88.31 267 ASP A O 1
ATOM 1840 N N . PRO A 1 268 ? -31.509 -2.266 49.881 1.00 79.19 268 PRO A N 1
ATOM 1841 C CA . PRO A 1 268 ? -32.419 -2.032 50.998 1.00 79.19 268 PRO A CA 1
ATOM 1842 C C . PRO A 1 268 ? -32.633 -3.269 51.884 1.00 79.19 268 PRO A C 1
ATOM 1844 O O . PRO A 1 268 ? -33.027 -3.109 53.035 1.00 79.19 268 PRO A O 1
ATOM 1847 N N . GLY A 1 269 ? -32.391 -4.478 51.362 1.00 69.00 269 GLY A N 1
ATOM 1848 C CA . GLY A 1 269 ? -32.556 -5.744 52.078 1.00 69.00 269 GLY A CA 1
ATOM 1849 C C . GLY A 1 269 ? -31.330 -6.208 52.871 1.00 69.00 269 GLY A C 1
ATOM 1850 O O . GLY A 1 269 ? -31.478 -7.035 53.764 1.00 69.00 269 GLY A O 1
ATOM 1851 N N . GLU A 1 270 ? -30.130 -5.671 52.616 1.00 58.56 270 GLU A N 1
ATOM 1852 C CA . GLU A 1 270 ? -28.914 -6.052 53.367 1.00 58.56 270 GLU A CA 1
ATOM 1853 C C . GLU A 1 270 ? -28.783 -5.322 54.718 1.00 58.56 270 GLU A C 1
ATOM 1855 O O . GLU A 1 270 ? -27.977 -5.711 55.563 1.00 58.56 270 GLU A O 1
ATOM 1860 N N . GLY A 1 271 ? -29.597 -4.287 54.960 1.00 51.53 271 GLY A N 1
ATOM 1861 C CA . GLY A 1 271 ? -29.708 -3.620 56.264 1.00 51.53 271 GLY A CA 1
ATOM 1862 C C . GLY A 1 271 ? -30.508 -4.410 57.308 1.00 51.53 271 GLY A C 1
ATOM 1863 O O . GLY A 1 271 ? -30.447 -4.078 58.491 1.00 51.53 271 GLY A O 1
ATOM 1864 N N . GLU A 1 272 ? -31.213 -5.463 56.890 1.00 50.41 272 GLU A N 1
ATOM 1865 C CA . GLU A 1 272 ? -31.892 -6.426 57.762 1.00 50.41 272 GLU A CA 1
ATOM 1866 C C . GLU A 1 272 ? -31.125 -7.753 57.783 1.00 50.41 272 GLU A C 1
ATOM 1868 O O . GLU A 1 272 ? -31.668 -8.829 57.549 1.00 50.41 272 GLU A O 1
ATOM 1873 N N . GLY A 1 273 ? -29.825 -7.693 58.075 1.00 45.09 273 GLY A N 1
ATOM 1874 C CA . GLY A 1 273 ? -29.170 -8.855 58.660 1.00 45.09 273 GLY A CA 1
ATOM 1875 C C . GLY A 1 273 ? -29.902 -9.191 59.957 1.00 45.09 273 GLY A C 1
ATOM 1876 O O . GLY A 1 273 ? -29.861 -8.403 60.904 1.00 45.09 273 GLY A O 1
ATOM 1877 N N . GLU A 1 274 ? -30.611 -10.319 59.970 1.00 49.47 274 GLU A N 1
ATOM 1878 C CA . GLU A 1 274 ? -31.241 -10.896 61.156 1.00 49.47 274 GLU A CA 1
ATOM 1879 C C . GLU A 1 274 ? -30.261 -10.772 62.341 1.00 49.47 274 GLU A C 1
ATOM 1881 O O . GLU A 1 274 ? -29.105 -11.200 62.212 1.00 49.47 274 GLU A O 1
ATOM 1886 N N . PRO A 1 275 ? -30.638 -10.129 63.469 1.00 53.97 275 PRO A N 1
ATOM 1887 C CA . PRO A 1 275 ? -29.772 -10.121 64.643 1.00 53.97 275 PRO A CA 1
ATOM 1888 C C . PRO A 1 275 ? -29.425 -11.580 64.959 1.00 53.97 275 PRO A C 1
ATOM 1890 O O . PRO A 1 275 ? -30.317 -12.421 64.834 1.00 53.97 275 PRO A O 1
ATOM 1893 N N . PRO A 1 276 ? -28.170 -11.916 65.329 1.00 53.19 276 PRO A N 1
ATOM 1894 C CA . PRO A 1 276 ? -27.812 -13.302 65.602 1.00 53.19 276 PRO A CA 1
ATOM 1895 C C . PRO A 1 276 ? -28.847 -13.867 66.569 1.00 53.19 276 PRO A C 1
ATOM 1897 O O . PRO A 1 276 ? -29.057 -13.278 67.634 1.00 53.19 276 PRO A O 1
ATOM 1900 N N . LEU A 1 277 ? -29.540 -14.933 66.146 1.00 51.16 277 LEU A N 1
ATOM 1901 C CA . LEU A 1 277 ? -30.565 -15.596 66.943 1.00 51.16 277 LEU A CA 1
ATOM 1902 C C . LEU A 1 277 ? -29.982 -15.791 68.342 1.00 51.16 277 LEU A C 1
ATOM 1904 O O . LEU A 1 277 ? -28.965 -16.467 68.514 1.00 51.16 277 LEU A O 1
ATOM 1908 N N . ALA A 1 278 ? -30.571 -15.118 69.333 1.00 53.41 278 ALA A N 1
ATOM 1909 C CA . ALA A 1 278 ? -30.237 -15.388 70.719 1.00 53.41 278 ALA A CA 1
ATOM 1910 C C . ALA A 1 278 ? -30.418 -16.900 70.938 1.00 53.41 278 ALA A C 1
ATOM 1912 O O . ALA A 1 278 ? -31.407 -17.442 70.432 1.00 53.41 278 ALA A O 1
ATOM 1913 N N . PRO A 1 279 ? -29.487 -17.579 71.638 1.00 55.53 279 PRO A N 1
ATOM 1914 C CA . PRO A 1 279 ? -29.569 -19.021 71.806 1.00 55.53 279 PRO A CA 1
ATOM 1915 C C . PRO A 1 279 ? -30.930 -19.369 72.401 1.00 55.53 279 PRO A C 1
ATOM 1917 O O . PRO A 1 279 ? -31.401 -18.727 73.349 1.00 55.53 279 PRO A O 1
ATOM 1920 N N . THR A 1 280 ? -31.584 -20.352 71.801 1.00 60.72 280 THR A N 1
ATOM 1921 C CA . THR A 1 280 ? -32.862 -20.860 72.286 1.00 60.72 280 THR A CA 1
ATOM 1922 C C . THR A 1 280 ? -32.690 -21.399 73.707 1.00 60.72 280 THR A C 1
ATOM 1924 O O . THR A 1 280 ? -31.601 -21.803 74.121 1.00 60.72 280 THR A O 1
ATOM 1927 N N . VAL A 1 281 ? -33.772 -21.413 74.488 1.00 55.91 281 VAL A N 1
ATOM 1928 C CA . VAL A 1 281 ? -33.756 -21.962 75.858 1.00 55.91 281 VAL A CA 1
ATOM 1929 C C . VAL A 1 281 ? -33.241 -23.409 75.867 1.00 55.91 281 VAL A C 1
ATOM 1931 O O . VAL A 1 281 ? -32.546 -23.808 76.796 1.00 55.91 281 VAL A O 1
ATOM 1934 N N . GLU A 1 282 ? -33.511 -24.157 74.799 1.00 58.59 282 GLU A N 1
ATOM 1935 C CA . GLU A 1 282 ? -33.072 -25.539 74.605 1.00 58.59 282 GLU A CA 1
ATOM 1936 C C . GLU A 1 282 ? -31.548 -25.647 74.401 1.00 58.59 282 GLU A C 1
ATOM 1938 O O . GLU A 1 282 ? -30.898 -26.497 75.009 1.00 58.59 282 GLU A O 1
ATOM 1943 N N . GLU A 1 283 ? -30.940 -24.721 73.653 1.00 61.12 283 GLU A N 1
ATOM 1944 C CA . GLU A 1 283 ? -29.481 -24.647 73.476 1.00 61.12 283 GLU A CA 1
ATOM 1945 C C . GLU A 1 283 ? -28.759 -24.231 74.763 1.00 61.12 283 GLU A C 1
ATOM 1947 O O . GLU A 1 283 ? -27.709 -24.785 75.096 1.00 61.12 283 GLU A O 1
ATOM 1952 N N . VAL A 1 284 ? -29.330 -23.293 75.526 1.00 59.62 284 VAL A N 1
ATOM 1953 C CA . VAL A 1 284 ? -28.778 -22.879 76.827 1.00 59.62 284 VAL A CA 1
ATOM 1954 C C . VAL A 1 284 ? -28.836 -24.035 77.832 1.00 59.62 284 VAL A C 1
ATOM 1956 O O . VAL A 1 284 ? -27.860 -24.276 78.544 1.00 59.62 284 VAL A O 1
ATOM 1959 N N . HIS A 1 285 ? -29.934 -24.795 77.851 1.00 63.53 285 HIS A N 1
ATOM 1960 C CA . HIS A 1 285 ? -30.102 -25.954 78.729 1.00 63.53 285 HIS A CA 1
ATOM 1961 C C . HIS A 1 285 ? -29.125 -27.091 78.381 1.00 63.53 285 HIS A C 1
ATOM 1963 O O . HIS A 1 285 ? -28.497 -27.668 79.272 1.00 63.53 285 HIS A O 1
ATOM 1969 N N . ALA A 1 286 ? -28.903 -27.349 77.088 1.00 64.12 286 ALA A N 1
ATOM 1970 C CA . ALA A 1 286 ? -27.916 -28.324 76.625 1.00 64.12 286 ALA A CA 1
ATOM 1971 C C . ALA A 1 286 ? -26.472 -27.940 77.013 1.00 64.12 286 ALA A C 1
ATOM 1973 O O . ALA A 1 286 ? -25.690 -28.800 77.426 1.00 64.12 286 ALA A O 1
ATOM 1974 N N . LEU A 1 287 ? -26.121 -26.652 76.929 1.00 63.66 287 LEU A N 1
ATOM 1975 C CA . LEU A 1 287 ? -24.814 -26.124 77.343 1.00 63.66 287 LEU A CA 1
ATOM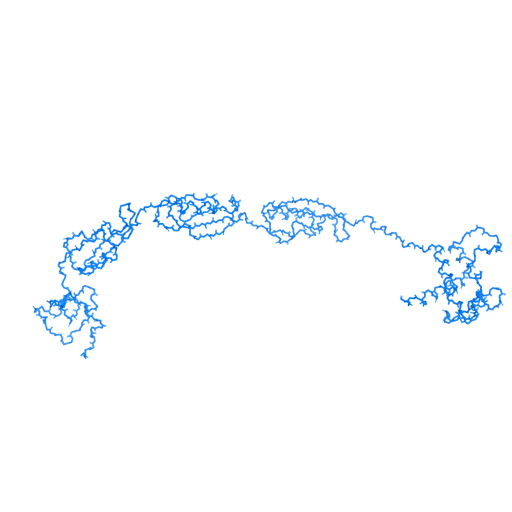 1976 C C . LEU A 1 287 ? -24.576 -26.264 78.851 1.00 63.66 287 LEU A C 1
ATOM 1978 O O . LEU A 1 287 ? -23.496 -26.690 79.267 1.00 63.66 287 LEU A O 1
ATOM 1982 N N . LEU A 1 288 ? -25.589 -25.963 79.664 1.00 65.94 288 LEU A N 1
ATOM 1983 C CA . LEU A 1 288 ? -25.531 -26.137 81.116 1.00 65.94 288 LEU A CA 1
ATOM 1984 C C . LEU A 1 288 ? -25.373 -27.619 81.500 1.00 65.94 288 LEU A C 1
ATOM 1986 O O . LEU A 1 288 ? -24.527 -27.946 82.333 1.00 65.94 288 LEU A O 1
ATOM 1990 N N . ALA A 1 289 ? -26.108 -28.527 80.848 1.00 66.94 289 ALA A N 1
ATOM 1991 C CA . ALA A 1 289 ? -26.013 -29.966 81.103 1.00 66.94 289 ALA A CA 1
ATOM 1992 C C . ALA A 1 289 ? -24.642 -30.545 80.706 1.00 66.94 289 ALA A C 1
ATOM 1994 O O . ALA A 1 289 ? -24.085 -31.383 81.417 1.00 66.94 289 ALA A O 1
ATOM 1995 N N . ALA A 1 290 ? -24.066 -30.077 79.594 1.00 67.25 290 ALA A N 1
ATOM 1996 C CA . ALA A 1 290 ? -22.720 -30.461 79.177 1.00 67.25 290 ALA A CA 1
ATOM 1997 C C . ALA A 1 290 ? -21.643 -29.953 80.150 1.00 67.25 290 ALA A C 1
ATOM 1999 O O . ALA A 1 290 ? -20.684 -30.673 80.428 1.00 67.25 290 ALA A O 1
ATOM 2000 N N . GLY A 1 291 ? -21.807 -28.738 80.686 1.00 69.44 291 GLY A N 1
ATOM 2001 C CA . GLY A 1 291 ? -20.915 -28.181 81.702 1.00 69.44 291 GLY A CA 1
ATOM 2002 C C . GLY A 1 291 ? -20.970 -28.947 83.025 1.00 69.44 291 GLY A C 1
ATOM 2003 O O . GLY A 1 291 ? -19.921 -29.227 83.600 1.00 69.44 291 GLY A O 1
ATOM 2004 N N . PHE A 1 292 ? -22.166 -29.357 83.454 1.00 72.62 292 PHE A N 1
ATOM 2005 C CA . PHE A 1 292 ? -22.362 -30.182 84.649 1.00 72.62 292 PHE A CA 1
ATOM 2006 C C . PHE A 1 292 ? -21.612 -31.515 84.551 1.00 72.62 292 PHE A C 1
ATOM 2008 O O . PHE A 1 292 ? -20.768 -31.815 85.390 1.00 72.62 292 PHE A O 1
ATOM 2015 N N . ASN A 1 293 ? -21.831 -32.263 83.465 1.00 74.88 293 ASN A N 1
ATOM 2016 C CA . ASN A 1 293 ? -21.180 -33.559 83.245 1.00 74.88 293 ASN A CA 1
ATOM 2017 C C . ASN A 1 293 ? -19.652 -33.457 83.087 1.00 74.88 293 ASN A C 1
ATOM 2019 O O . ASN A 1 293 ? -18.948 -34.449 83.233 1.00 74.88 293 ASN A O 1
ATOM 2023 N N . ALA A 1 294 ? -19.128 -32.290 82.701 1.00 71.75 294 ALA A N 1
ATOM 2024 C CA . ALA A 1 294 ? -17.689 -32.067 82.593 1.00 71.75 294 ALA A CA 1
ATOM 2025 C C . ALA A 1 294 ? -17.040 -31.735 83.945 1.00 71.75 294 ALA A C 1
ATOM 2027 O O . ALA A 1 294 ? -15.853 -32.011 84.124 1.00 71.75 294 ALA A O 1
ATOM 2028 N N . ALA A 1 295 ? -17.796 -31.121 84.857 1.00 73.31 295 ALA A N 1
ATOM 2029 C CA . ALA A 1 295 ? -17.351 -30.808 86.208 1.00 73.31 295 ALA A CA 1
ATOM 2030 C C . ALA A 1 295 ? -17.475 -32.019 87.149 1.00 73.31 295 ALA A C 1
ATOM 2032 O O . ALA A 1 295 ? -16.598 -32.204 87.985 1.00 73.31 295 ALA A O 1
ATOM 2033 N N . ASP A 1 296 ? -18.495 -32.863 86.971 1.00 79.88 296 ASP A N 1
ATOM 2034 C CA . ASP A 1 296 ? -18.636 -34.162 87.643 1.00 79.88 296 ASP A CA 1
ATOM 2035 C C . ASP A 1 296 ? -17.611 -35.170 87.085 1.00 79.88 296 ASP A C 1
ATOM 2037 O O . ASP A 1 296 ? -17.863 -35.938 86.152 1.00 79.88 296 ASP A O 1
ATOM 2041 N N . THR A 1 297 ? -16.387 -35.109 87.606 1.00 77.88 297 THR A N 1
ATOM 2042 C CA . THR A 1 297 ? -15.275 -35.931 87.114 1.00 77.88 297 THR A CA 1
ATOM 2043 C C . THR A 1 297 ? -15.338 -37.374 87.596 1.00 77.88 297 THR A C 1
ATOM 2045 O O . THR A 1 297 ? -14.745 -38.252 86.961 1.00 77.88 297 THR A O 1
ATOM 2048 N N . ASN A 1 298 ? -16.016 -37.621 88.716 1.00 80.88 298 ASN A N 1
ATOM 2049 C CA . ASN A 1 298 ? -16.135 -38.944 89.312 1.00 80.88 298 ASN A CA 1
ATOM 2050 C C . ASN A 1 298 ? -17.394 -39.705 88.821 1.00 80.88 298 ASN A C 1
ATOM 2052 O O . ASN A 1 298 ? -17.445 -40.932 88.955 1.00 80.88 298 ASN A O 1
ATOM 2056 N N . GLY A 1 299 ? -18.339 -39.005 88.183 1.00 81.94 299 GLY A N 1
ATOM 2057 C CA . GLY A 1 299 ? -19.551 -39.543 87.572 1.00 81.94 299 GLY A CA 1
ATOM 2058 C C . GLY A 1 299 ? -20.649 -39.920 88.568 1.00 81.94 299 GLY A C 1
ATOM 2059 O O . GLY A 1 299 ? -21.485 -40.768 88.238 1.00 81.94 299 GLY A O 1
ATOM 2060 N N . ASP A 1 300 ? -20.631 -39.372 89.782 1.00 83.38 300 ASP A N 1
ATOM 2061 C CA . ASP A 1 300 ? -21.599 -39.675 90.842 1.00 83.38 300 ASP A CA 1
ATOM 2062 C C . ASP A 1 300 ? -22.908 -38.872 90.722 1.00 83.38 300 ASP A C 1
ATOM 2064 O O . ASP A 1 300 ? -23.864 -39.116 91.468 1.00 83.38 300 ASP A O 1
ATOM 2068 N N . GLY A 1 301 ? -22.998 -37.984 89.729 1.00 80.44 301 GLY A N 1
ATOM 2069 C CA . GLY A 1 301 ? -24.174 -37.175 89.436 1.00 80.44 301 GLY A CA 1
ATOM 2070 C C . GLY A 1 301 ? -24.291 -35.929 90.310 1.00 80.44 301 GLY A C 1
ATOM 2071 O O . GLY A 1 301 ? -25.357 -35.301 90.306 1.00 80.44 301 GLY A O 1
ATOM 2072 N N . ARG A 1 302 ? -23.240 -35.571 91.052 1.00 83.88 302 ARG A N 1
ATOM 2073 C CA . ARG A 1 302 ? -23.146 -34.381 91.902 1.00 83.88 302 ARG A CA 1
ATOM 2074 C C . ARG A 1 302 ? -21.792 -33.704 91.687 1.00 83.88 302 ARG A C 1
ATOM 2076 O O . ARG A 1 302 ? -20.826 -34.325 91.272 1.00 83.88 302 ARG A O 1
ATOM 2083 N N . ILE A 1 303 ? -21.711 -32.402 91.949 1.00 80.69 303 ILE A N 1
ATOM 2084 C CA . ILE A 1 303 ? -20.442 -31.668 91.861 1.00 80.69 303 ILE A CA 1
ATOM 2085 C C . ILE A 1 303 ? -19.976 -31.357 93.276 1.00 80.69 303 ILE A C 1
ATOM 2087 O O . ILE A 1 303 ? -20.512 -30.462 93.932 1.00 80.69 303 ILE A O 1
ATOM 2091 N N . SER A 1 304 ? -18.956 -32.070 93.747 1.00 86.00 304 SER A N 1
ATOM 2092 C CA . SER A 1 304 ? -18.312 -31.753 95.024 1.00 86.00 304 SER A CA 1
ATOM 2093 C C . SER A 1 304 ? -17.590 -30.400 94.975 1.00 86.00 304 SER A C 1
ATOM 2095 O O . SER A 1 304 ? -17.217 -29.909 93.908 1.00 86.00 304 SER A O 1
ATOM 2097 N N . TYR A 1 305 ? -17.297 -29.798 96.133 1.00 81.88 305 TYR A N 1
ATOM 2098 C CA . TYR A 1 305 ? -16.522 -28.547 96.172 1.00 81.88 305 TYR A CA 1
ATOM 2099 C C . TYR A 1 305 ? -15.159 -28.666 95.469 1.00 81.88 305 TYR A C 1
ATOM 2101 O O . TYR A 1 305 ? -14.698 -27.719 94.835 1.00 81.88 305 TYR A O 1
ATOM 2109 N N . ALA A 1 306 ? -14.513 -29.834 95.545 1.00 82.19 306 ALA A N 1
ATOM 2110 C CA . ALA A 1 306 ? -13.239 -30.083 94.874 1.00 82.19 306 ALA A CA 1
ATOM 2111 C C . ALA A 1 306 ? -13.385 -30.097 93.344 1.00 82.19 306 ALA A C 1
ATOM 2113 O O . ALA A 1 306 ? -12.548 -29.532 92.641 1.00 82.19 306 ALA A O 1
ATOM 2114 N N . GLU A 1 307 ? -14.461 -30.694 92.839 1.00 79.25 307 GLU A N 1
ATOM 2115 C CA . GLU A 1 307 ? -14.808 -30.716 91.416 1.00 79.25 307 GLU A CA 1
ATOM 2116 C C . GLU A 1 307 ? -15.209 -29.333 90.905 1.00 79.25 307 GLU A C 1
ATOM 2118 O O . GLU A 1 307 ? -14.705 -28.880 89.877 1.00 79.25 307 GLU A O 1
ATOM 2123 N N . ALA A 1 308 ? -16.015 -28.601 91.675 1.00 75.00 308 ALA A N 1
ATOM 2124 C CA . ALA A 1 308 ? -16.381 -27.224 91.366 1.00 75.00 308 ALA A CA 1
ATOM 2125 C C . ALA A 1 308 ? -15.158 -26.291 91.362 1.00 75.00 308 ALA A C 1
ATOM 2127 O O . ALA A 1 308 ? -15.043 -25.432 90.491 1.00 75.00 308 ALA A O 1
ATOM 2128 N N . LEU A 1 309 ? -14.211 -26.478 92.288 1.00 78.25 309 LEU A N 1
ATOM 2129 C CA . LEU A 1 309 ? -12.959 -25.718 92.338 1.00 78.25 309 LEU A CA 1
ATOM 2130 C C . LEU A 1 309 ? -12.001 -26.091 91.194 1.00 78.25 309 LEU A C 1
ATOM 2132 O O . LEU A 1 309 ? -11.267 -25.231 90.703 1.00 78.25 309 LEU A O 1
ATOM 2136 N N . ALA A 1 310 ? -11.996 -27.354 90.760 1.00 73.31 310 ALA A N 1
ATOM 2137 C CA . ALA A 1 310 ? -11.208 -27.809 89.615 1.00 73.31 310 ALA A CA 1
ATOM 2138 C C . ALA A 1 310 ? -11.757 -27.261 88.290 1.00 73.31 310 ALA A C 1
ATOM 2140 O O . ALA A 1 310 ? -10.980 -26.865 87.419 1.00 73.31 310 ALA A O 1
ATOM 2141 N N . ALA A 1 311 ? -13.082 -27.206 88.152 1.00 68.56 311 ALA A N 1
ATOM 2142 C CA . ALA A 1 311 ? -13.743 -26.604 87.001 1.00 68.56 311 ALA A CA 1
ATOM 2143 C C . ALA A 1 311 ? -13.664 -25.064 87.029 1.00 68.56 311 ALA A C 1
ATOM 2145 O O . ALA A 1 311 ? -13.537 -24.441 85.974 1.00 68.56 311 ALA A O 1
ATOM 2146 N N . ILE A 1 312 ? -13.674 -24.447 88.220 1.00 69.56 312 ILE A N 1
ATOM 2147 C CA . ILE A 1 312 ? -13.606 -22.992 88.423 1.00 69.56 312 ILE A CA 1
ATOM 2148 C C . ILE A 1 312 ? -12.536 -22.627 89.459 1.00 69.56 312 ILE A C 1
ATOM 2150 O O . ILE A 1 312 ? -12.819 -22.481 90.656 1.00 69.56 312 ILE A O 1
ATOM 2154 N N . PRO A 1 313 ? -11.292 -22.404 89.002 1.00 69.88 313 PRO A N 1
ATOM 2155 C CA . PRO A 1 313 ? -10.213 -21.944 89.862 1.00 69.88 313 PRO A CA 1
ATOM 2156 C C . PRO A 1 313 ? -10.568 -20.597 90.510 1.00 69.88 313 PRO A C 1
ATOM 2158 O O . PRO A 1 313 ? -10.754 -19.596 89.821 1.00 69.88 313 PRO A O 1
ATOM 2161 N N . GLY A 1 314 ? -10.651 -20.564 91.843 1.00 67.12 314 GLY A N 1
ATOM 2162 C CA . GLY A 1 314 ? -10.996 -19.360 92.614 1.00 67.12 314 GLY A CA 1
ATOM 2163 C C . GLY A 1 314 ? -12.419 -19.331 93.178 1.00 67.12 314 GLY A C 1
ATOM 2164 O O . GLY A 1 314 ? -12.771 -18.363 93.855 1.00 67.12 314 GLY A O 1
ATOM 2165 N N . LEU A 1 315 ? -13.219 -20.381 92.962 1.00 73.62 315 LEU A N 1
ATOM 2166 C CA . LEU A 1 315 ? -14.470 -20.570 93.693 1.00 73.62 315 LEU A CA 1
ATOM 2167 C C . LEU A 1 315 ? -14.189 -20.647 95.199 1.00 73.62 315 LEU A C 1
ATOM 2169 O O . LEU A 1 315 ? -13.339 -21.417 95.640 1.00 73.62 315 LEU A O 1
ATOM 2173 N N . THR A 1 316 ? -14.893 -19.842 95.993 1.00 76.38 316 THR A N 1
ATOM 2174 C CA . THR A 1 316 ? -14.775 -19.905 97.454 1.00 76.38 316 THR A CA 1
ATOM 2175 C C . THR A 1 316 ? -15.833 -20.834 98.027 1.00 76.38 316 THR A C 1
ATOM 2177 O O . THR A 1 316 ? -16.945 -20.912 97.508 1.00 76.38 316 THR A O 1
ATOM 2180 N N . LEU A 1 317 ? -15.511 -21.488 99.141 1.00 77.75 317 LEU A N 1
ATOM 2181 C CA . LEU A 1 317 ? -16.444 -22.370 99.840 1.00 77.75 317 LEU A CA 1
ATOM 2182 C C . LEU A 1 317 ? -17.723 -21.638 100.270 1.00 77.75 317 LEU A C 1
ATOM 2184 O O . LEU A 1 317 ? -18.793 -22.221 100.246 1.00 77.75 317 LEU A O 1
ATOM 2188 N N . ALA A 1 318 ? -17.635 -20.344 100.592 1.00 71.12 318 ALA A N 1
ATOM 2189 C CA . ALA A 1 318 ? -18.805 -19.531 100.921 1.00 71.12 318 ALA A CA 1
ATOM 2190 C C . ALA A 1 318 ? -19.761 -19.360 99.729 1.00 71.12 318 ALA A C 1
ATOM 2192 O O . ALA A 1 318 ? -20.968 -19.370 99.914 1.00 71.12 318 ALA A O 1
ATOM 2193 N N . VAL A 1 319 ? -19.226 -19.232 98.511 1.00 68.31 319 VAL A N 1
ATOM 2194 C CA . VAL A 1 319 ? -20.041 -19.138 97.289 1.00 68.31 319 VAL A CA 1
ATOM 2195 C C . VAL A 1 319 ? -20.606 -20.503 96.908 1.00 68.31 319 VAL A C 1
ATOM 2197 O O . VAL A 1 319 ? -21.750 -20.584 96.485 1.00 68.31 319 VAL A O 1
ATOM 2200 N N . PHE A 1 320 ? -19.833 -21.575 97.081 1.00 73.62 320 PHE A N 1
ATOM 2201 C CA . PHE A 1 320 ? -20.312 -22.937 96.849 1.00 73.62 320 PHE A CA 1
ATOM 2202 C C . PHE A 1 320 ? -21.449 -23.315 97.809 1.00 73.62 320 PHE A C 1
ATOM 2204 O O . PHE A 1 320 ? -22.483 -23.788 97.359 1.00 73.62 320 PHE A O 1
ATOM 2211 N N . ASN A 1 321 ? -21.302 -23.013 99.101 1.00 75.56 321 ASN A N 1
ATOM 2212 C CA . ASN A 1 321 ? -22.319 -23.293 100.117 1.00 75.56 321 ASN A CA 1
ATOM 2213 C C . ASN A 1 321 ? -23.593 -22.449 99.960 1.00 75.56 321 ASN A C 1
ATOM 2215 O O . ASN A 1 321 ? -24.625 -22.805 100.505 1.00 75.56 321 ASN A O 1
ATOM 2219 N N . GLU A 1 322 ? -23.524 -21.314 99.265 1.00 74.50 322 GLU A N 1
ATOM 2220 C CA . GLU A 1 322 ? -24.716 -20.519 98.947 1.00 74.50 322 GLU A CA 1
ATOM 2221 C C . GLU A 1 322 ? -25.495 -21.119 97.761 1.00 74.50 322 GLU A C 1
ATOM 2223 O O . GLU A 1 322 ? -26.681 -20.851 97.589 1.00 74.50 322 GLU A O 1
ATOM 2228 N N . LEU A 1 323 ? -24.825 -21.924 96.931 1.00 68.88 323 LEU A N 1
ATOM 2229 C CA . LEU A 1 323 ? -25.442 -22.658 95.825 1.00 68.88 323 LEU A CA 1
ATOM 2230 C C . LEU A 1 323 ? -25.969 -24.030 96.278 1.00 68.88 323 LEU A C 1
ATOM 2232 O O . LEU A 1 323 ? -26.997 -24.468 95.767 1.00 68.88 323 LEU A O 1
ATOM 2236 N N . ASP A 1 324 ? -25.291 -24.657 97.242 1.00 76.12 324 ASP A N 1
ATOM 2237 C CA . ASP A 1 324 ? -25.691 -25.886 97.942 1.00 76.12 324 ASP A CA 1
ATOM 2238 C C . ASP A 1 324 ? -26.828 -25.564 98.922 1.00 76.12 324 ASP A C 1
ATOM 2240 O O . ASP A 1 324 ? -26.632 -25.235 100.095 1.00 76.12 324 ASP A O 1
ATOM 2244 N N . THR A 1 325 ? -28.041 -25.549 98.386 1.00 71.62 325 THR A N 1
ATOM 2245 C CA . THR A 1 325 ? -29.231 -25.050 99.076 1.00 71.62 325 THR A CA 1
ATOM 2246 C C . THR A 1 325 ? -29.772 -26.080 100.063 1.00 71.62 325 THR A C 1
ATOM 2248 O O . THR A 1 325 ? -30.433 -25.705 101.039 1.00 71.62 325 THR A O 1
ATOM 2251 N N . ASP A 1 326 ? -29.519 -27.368 99.824 1.00 77.88 326 ASP A N 1
ATOM 2252 C CA . ASP A 1 326 ? -29.873 -28.436 100.761 1.00 77.88 326 ASP A CA 1
ATOM 2253 C C . ASP A 1 326 ? -28.768 -28.744 101.791 1.00 77.88 326 ASP A C 1
ATOM 2255 O O . ASP A 1 326 ? -29.052 -29.366 102.824 1.00 77.88 326 ASP A O 1
ATOM 2259 N N . GLY A 1 327 ? -27.569 -28.186 101.593 1.00 79.69 327 GLY A N 1
ATOM 2260 C CA . GLY A 1 327 ? -26.455 -28.196 102.536 1.00 79.69 327 GLY A CA 1
ATOM 2261 C C . GLY A 1 327 ? -25.770 -29.554 102.637 1.00 79.69 327 GLY A C 1
ATOM 2262 O O . GLY A 1 327 ? -25.168 -29.854 103.679 1.00 79.69 327 GLY A O 1
ATOM 2263 N N . ASP A 1 328 ? -25.907 -30.402 101.618 1.00 81.25 328 ASP A N 1
ATOM 2264 C CA . ASP A 1 328 ? -25.384 -31.765 101.618 1.00 81.25 328 ASP A CA 1
ATOM 2265 C C . ASP A 1 328 ? -23.907 -31.867 101.189 1.00 81.25 328 ASP A C 1
ATOM 2267 O O . ASP A 1 328 ? -23.291 -32.938 101.282 1.00 81.25 328 ASP A O 1
ATOM 2271 N N . GLY A 1 329 ? -23.299 -30.729 100.845 1.00 81.62 329 GLY A N 1
ATOM 2272 C CA . GLY A 1 329 ? -21.891 -30.578 100.505 1.00 81.62 329 GLY A CA 1
ATOM 2273 C C . GLY A 1 329 ? -21.577 -30.808 99.026 1.00 81.62 329 GLY A C 1
ATOM 2274 O O . GLY A 1 329 ? -20.388 -30.835 98.672 1.00 81.62 329 GLY A O 1
ATOM 2275 N N . ALA A 1 330 ? -22.586 -30.979 98.167 1.00 83.88 330 ALA A N 1
ATOM 2276 C CA . ALA A 1 330 ? -22.421 -31.174 96.731 1.00 83.88 330 ALA A CA 1
ATOM 2277 C C . ALA A 1 330 ? -23.549 -30.515 95.919 1.00 83.88 330 ALA A C 1
ATOM 2279 O O . ALA A 1 330 ? -24.701 -30.557 96.310 1.00 83.88 330 ALA A O 1
ATOM 2280 N N . LEU A 1 331 ? -23.234 -29.964 94.741 1.00 78.38 331 LEU A N 1
ATOM 2281 C CA . LEU A 1 331 ? -24.248 -29.345 93.879 1.00 78.38 331 LEU A CA 1
ATOM 2282 C C . LEU A 1 331 ? -24.930 -30.386 92.989 1.00 78.38 331 LEU A C 1
ATOM 2284 O O . LEU A 1 331 ? -24.282 -31.023 92.148 1.00 78.38 331 LEU A O 1
ATOM 2288 N N . GLY A 1 332 ? -26.242 -30.526 93.142 1.00 74.56 332 GLY A N 1
ATOM 2289 C CA . GLY A 1 332 ? -27.101 -31.377 92.326 1.00 74.56 332 GLY A CA 1
ATOM 2290 C C . GLY A 1 332 ? -27.681 -30.684 91.085 1.00 74.56 332 GLY A C 1
ATOM 2291 O O . GLY A 1 332 ? -27.698 -29.460 90.944 1.00 74.56 332 GLY A O 1
ATOM 2292 N N . ARG A 1 333 ? -28.229 -31.487 90.164 1.00 71.56 333 ARG A N 1
ATOM 2293 C CA . ARG A 1 333 ? -28.879 -31.001 88.929 1.00 71.56 333 ARG A CA 1
ATOM 2294 C C . ARG A 1 333 ? -30.083 -30.091 89.201 1.00 71.56 333 ARG A C 1
ATOM 2296 O O . ARG A 1 333 ? -30.254 -29.090 88.507 1.00 71.56 333 ARG A O 1
ATOM 2303 N N . ALA A 1 334 ? -30.875 -30.402 90.225 1.00 69.19 334 ALA A N 1
ATOM 2304 C CA . ALA A 1 334 ? -32.032 -29.609 90.634 1.00 69.19 334 ALA A CA 1
ATOM 2305 C C . ALA A 1 334 ? -31.639 -28.210 91.142 1.00 69.19 334 ALA A C 1
ATOM 2307 O O . ALA A 1 334 ? -32.300 -27.226 90.811 1.00 69.19 334 ALA A O 1
ATOM 2308 N N . GLU A 1 335 ? -30.534 -28.106 91.882 1.00 69.12 335 GLU A N 1
ATOM 2309 C CA . GLU A 1 335 ? -30.008 -26.839 92.411 1.00 69.12 335 GLU A CA 1
ATOM 2310 C C . GLU A 1 335 ? -29.440 -25.943 91.302 1.00 69.12 335 GLU A C 1
ATOM 2312 O O . GLU A 1 335 ? -29.497 -24.717 91.381 1.00 69.12 335 GLU A O 1
ATOM 2317 N N . LEU A 1 336 ? -28.971 -26.556 90.212 1.00 65.56 336 LEU A N 1
ATOM 2318 C CA . LEU A 1 336 ? -28.493 -25.873 89.008 1.00 65.56 336 LEU A CA 1
ATOM 2319 C C . LEU A 1 336 ? -29.579 -25.692 87.933 1.00 65.56 336 LEU A C 1
ATOM 2321 O O . LEU A 1 336 ? -29.294 -25.170 86.853 1.00 65.56 336 LEU A O 1
ATOM 2325 N N . GLY A 1 337 ? -30.824 -26.087 88.225 1.00 62.88 337 GLY A N 1
ATOM 2326 C CA . GLY A 1 337 ? -31.981 -25.888 87.350 1.00 62.88 337 GLY A CA 1
ATOM 2327 C C . GLY A 1 337 ? -31.971 -26.730 86.069 1.00 62.88 337 GLY A C 1
ATOM 2328 O O . GLY A 1 337 ? -32.478 -26.265 85.051 1.00 62.88 337 GLY A O 1
ATOM 2329 N N . LEU A 1 338 ? -31.382 -27.932 86.116 1.00 61.66 338 LEU A N 1
ATOM 2330 C CA . LEU A 1 338 ? -31.188 -28.853 84.983 1.00 61.66 338 LEU A CA 1
ATOM 2331 C C . LEU A 1 338 ? -32.232 -29.981 84.865 1.00 61.66 338 LEU A C 1
ATOM 2333 O O . LEU A 1 338 ? -32.112 -30.833 83.979 1.00 61.66 338 LEU A O 1
ATOM 2337 N N . ASP A 1 339 ? -33.223 -30.015 85.759 1.00 60.53 339 ASP A N 1
ATOM 2338 C CA . ASP A 1 339 ? -34.263 -31.047 85.788 1.00 60.53 339 ASP A CA 1
ATOM 2339 C C . ASP A 1 339 ? -35.622 -30.459 85.365 1.00 60.53 339 ASP A C 1
ATOM 2341 O O . ASP A 1 339 ? -36.082 -29.456 85.912 1.00 60.53 339 ASP A O 1
ATOM 2345 N N . GLU A 1 340 ? -36.297 -31.101 84.404 1.00 52.94 340 GLU A N 1
ATOM 2346 C CA . GLU A 1 340 ? -37.611 -30.665 83.891 1.00 52.94 340 GLU A CA 1
ATOM 2347 C C . GLU A 1 340 ? -38.783 -30.952 84.859 1.00 52.94 340 GLU A C 1
ATOM 2349 O O . GLU A 1 340 ? -39.886 -30.439 84.668 1.00 52.94 340 GLU A O 1
ATOM 2354 N N . GLU A 1 341 ? -38.562 -31.720 85.933 1.00 47.97 341 GLU A N 1
ATOM 2355 C CA . GLU A 1 341 ? -39.613 -32.222 86.837 1.00 47.97 341 GLU A CA 1
ATOM 2356 C C . GLU A 1 341 ? -39.425 -31.848 88.322 1.00 47.97 341 GLU A C 1
ATOM 2358 O O . GLU A 1 341 ? -39.877 -32.559 89.216 1.00 47.97 341 GLU A O 1
ATOM 2363 N N . ALA A 1 342 ? -38.858 -30.679 88.632 1.00 41.66 342 ALA A N 1
ATOM 2364 C CA . ALA A 1 342 ? -39.004 -30.086 89.969 1.00 41.66 342 ALA A CA 1
ATOM 2365 C C . ALA A 1 342 ? -40.285 -29.237 90.044 1.00 41.66 342 ALA A C 1
ATOM 2367 O O . ALA A 1 342 ? -40.287 -28.003 90.023 1.00 41.66 342 ALA A O 1
ATOM 2368 N N . GLY A 1 343 ? -41.417 -29.933 90.118 1.00 34.94 343 GLY A N 1
ATOM 2369 C CA . GLY A 1 343 ? -42.691 -29.344 90.494 1.00 34.94 343 GLY A CA 1
ATOM 2370 C C . GLY A 1 343 ? -42.655 -28.786 91.921 1.00 34.94 343 GLY A C 1
ATOM 2371 O O . GLY A 1 343 ? -42.342 -29.492 92.872 1.00 34.94 343 GLY A O 1
ATOM 2372 N N . CYS A 1 344 ? -43.117 -27.540 92.049 1.00 35.94 344 CYS A N 1
ATOM 2373 C CA . CYS A 1 344 ? -43.555 -26.883 93.285 1.00 35.94 344 CYS A CA 1
ATOM 2374 C C . CYS A 1 344 ? -42.492 -26.172 94.148 1.00 35.94 344 CYS A C 1
ATOM 2376 O O . CYS A 1 344 ? -42.403 -26.390 95.352 1.00 35.94 344 CYS A O 1
ATOM 2378 N N . PHE A 1 345 ? -41.840 -25.149 93.586 1.00 36.75 345 PHE A N 1
ATOM 2379 C CA . PHE A 1 345 ? -41.703 -23.897 94.342 1.00 36.75 345 PHE A CA 1
ATOM 2380 C C . PHE A 1 345 ? -43.006 -23.105 94.173 1.00 36.75 345 PHE A C 1
ATOM 2382 O O . PHE A 1 345 ? -43.366 -22.695 93.070 1.00 36.75 345 PHE A O 1
ATOM 2389 N N . GLY A 1 346 ? -43.768 -22.992 95.263 1.00 34.22 346 GLY A N 1
ATOM 2390 C CA . GLY A 1 346 ? -45.164 -22.555 95.286 1.00 34.22 346 GLY A CA 1
ATOM 2391 C C . GLY A 1 346 ? -45.511 -21.374 94.370 1.00 34.22 346 GLY A C 1
ATOM 2392 O O . GLY A 1 346 ? -44.991 -20.272 94.514 1.00 34.22 346 GLY A O 1
ATOM 2393 N N . CYS A 1 347 ? -46.469 -21.635 93.477 1.00 36.81 347 CYS A N 1
ATOM 2394 C CA . CYS A 1 347 ? -47.340 -20.685 92.785 1.00 36.81 347 CYS A CA 1
ATOM 2395 C C . CYS A 1 347 ? -46.685 -19.426 92.184 1.00 36.81 347 CYS A C 1
ATOM 2397 O O . CYS A 1 347 ? -46.772 -18.344 92.753 1.00 36.81 347 CYS A O 1
ATOM 2399 N N . GLN A 1 348 ? -46.226 -19.525 90.933 1.00 37.81 348 GLN A N 1
ATOM 2400 C CA . GLN A 1 348 ? -46.744 -18.683 89.843 1.00 37.81 348 GLN A CA 1
ATOM 2401 C C . GLN A 1 348 ? -46.288 -19.232 88.484 1.00 37.81 348 GLN A C 1
ATOM 2403 O O . GLN A 1 348 ? -45.103 -19.257 88.165 1.00 37.81 348 GLN A O 1
ATOM 2408 N N . LYS A 1 349 ? -47.264 -19.662 87.675 1.00 36.91 349 LYS A N 1
ATOM 2409 C CA . LYS A 1 349 ? -47.106 -19.959 86.248 1.00 36.91 349 LYS A CA 1
ATOM 2410 C C . LYS A 1 349 ? -46.655 -18.692 85.519 1.00 36.91 349 LYS A C 1
ATOM 2412 O O . LYS A 1 349 ? -47.478 -17.887 85.098 1.00 36.91 349 LYS A O 1
ATOM 2417 N N . SER A 1 350 ? -45.355 -18.519 85.370 1.00 35.66 350 SER A N 1
ATOM 2418 C CA . SER A 1 350 ? -44.775 -17.557 84.439 1.00 35.66 350 SER A CA 1
ATOM 2419 C C . SER A 1 350 ? -43.384 -18.055 84.107 1.00 35.66 350 SER A C 1
ATOM 2421 O O . SER A 1 350 ? -42.507 -18.044 84.967 1.00 35.66 350 SER A O 1
ATOM 2423 N N . GLY A 1 351 ? -43.252 -18.562 82.882 1.00 36.72 351 GLY A N 1
ATOM 2424 C CA . GLY A 1 351 ? -42.048 -19.193 82.370 1.00 36.72 351 GLY A CA 1
ATOM 2425 C C . GLY A 1 351 ? -40.803 -18.331 82.535 1.00 36.72 351 GLY A C 1
ATOM 2426 O O . GLY A 1 351 ? -40.881 -17.109 82.714 1.00 36.72 351 GLY A O 1
ATOM 2427 N N . PHE A 1 352 ? -39.670 -19.025 82.469 1.00 41.44 352 PHE A N 1
ATOM 2428 C CA . PHE A 1 352 ? -38.312 -18.508 82.353 1.00 41.44 352 PHE A CA 1
ATOM 2429 C C . PHE A 1 352 ? -38.259 -17.303 81.405 1.00 41.44 352 PHE A C 1
ATOM 2431 O O . PHE A 1 352 ? -38.067 -17.409 80.200 1.00 41.44 352 PHE A O 1
ATOM 2438 N N . THR A 1 353 ? -38.470 -16.122 81.963 1.00 48.00 353 THR A N 1
ATOM 2439 C CA . THR A 1 353 ? -38.271 -14.852 81.285 1.00 48.00 353 THR A CA 1
ATOM 2440 C C . THR A 1 353 ? -37.088 -14.210 81.976 1.00 48.00 353 THR A C 1
ATOM 2442 O O . THR A 1 353 ? -37.036 -14.138 83.208 1.00 48.00 353 THR A O 1
ATOM 2445 N N . LEU A 1 354 ? -36.139 -13.726 81.174 1.00 38.44 354 LEU A N 1
ATOM 2446 C CA . LEU A 1 354 ? -34.910 -13.041 81.596 1.00 38.44 354 LEU A CA 1
ATOM 2447 C C . LEU A 1 354 ? -35.164 -11.954 82.667 1.00 38.44 354 LEU A C 1
ATOM 2449 O O . LEU A 1 354 ? -34.295 -11.604 83.460 1.00 38.44 354 LEU A O 1
ATOM 2453 N N . MET A 1 355 ? -36.391 -11.433 82.704 1.00 36.09 355 MET A N 1
ATOM 2454 C CA . MET A 1 355 ? -36.876 -10.406 83.616 1.00 36.09 355 MET A CA 1
ATOM 2455 C C . MET A 1 355 ? -37.236 -10.930 85.022 1.00 36.09 355 MET A C 1
ATOM 2457 O O . MET A 1 355 ? -36.983 -10.227 85.995 1.00 36.09 355 MET A O 1
ATOM 2461 N N . ASN A 1 356 ? -37.756 -12.158 85.165 1.00 39.09 356 ASN A N 1
ATOM 2462 C CA . ASN A 1 356 ? -38.004 -12.794 86.472 1.00 39.09 356 ASN A CA 1
ATOM 2463 C C . ASN A 1 356 ? -36.713 -13.369 87.083 1.00 39.09 356 ASN A C 1
ATOM 2465 O O . ASN A 1 356 ? -36.528 -13.268 88.298 1.00 39.09 356 ASN A O 1
ATOM 2469 N N . LEU A 1 357 ? -35.788 -13.842 86.232 1.00 40.19 357 LEU A N 1
ATOM 2470 C CA . LEU A 1 357 ? -34.396 -14.147 86.595 1.00 40.19 357 LEU A CA 1
ATOM 2471 C C . LEU A 1 357 ? -33.644 -12.926 87.132 1.00 40.19 357 LEU A C 1
ATOM 2473 O O . LEU A 1 357 ? -32.840 -13.042 88.039 1.00 40.19 357 LEU A O 1
ATOM 2477 N N . LYS A 1 358 ? -33.904 -11.731 86.602 1.00 38.28 358 LYS A N 1
ATOM 2478 C CA . LYS A 1 358 ? -33.313 -10.490 87.124 1.00 38.28 358 LYS A CA 1
ATOM 2479 C C . LYS A 1 358 ? -33.910 -10.046 88.462 1.00 38.28 358 LYS A C 1
ATOM 2481 O O . LYS A 1 358 ? -33.278 -9.280 89.180 1.00 38.28 358 LYS A O 1
ATOM 2486 N N . ARG A 1 359 ? -35.147 -10.455 88.776 1.00 39.00 359 ARG A N 1
ATOM 2487 C CA . ARG A 1 359 ? -35.956 -9.850 89.853 1.00 39.00 359 ARG A CA 1
ATOM 2488 C C . ARG A 1 359 ? -35.931 -10.614 91.176 1.00 39.00 359 ARG A C 1
ATOM 2490 O O . ARG A 1 359 ? -36.091 -9.986 92.215 1.00 39.00 359 ARG A O 1
ATOM 2497 N N . ARG A 1 360 ? -35.754 -11.940 91.171 1.00 38.84 360 ARG A N 1
ATOM 2498 C CA . ARG A 1 360 ? -35.613 -12.742 92.413 1.00 38.84 360 ARG A CA 1
ATOM 2499 C C . ARG A 1 360 ? -34.170 -12.885 92.900 1.00 38.84 360 ARG A C 1
ATOM 2501 O O . ARG A 1 360 ? -33.912 -13.517 93.910 1.00 38.84 360 ARG A O 1
ATOM 2508 N N . LEU A 1 361 ? -33.256 -12.319 92.136 1.00 43.44 361 LEU A N 1
ATOM 2509 C CA . LEU A 1 361 ? -31.917 -12.842 91.928 1.00 43.44 361 LEU A CA 1
ATOM 2510 C C . LEU A 1 361 ? -30.970 -11.665 91.622 1.00 43.44 361 LEU A C 1
ATOM 2512 O O . LEU A 1 361 ? -29.990 -11.766 90.885 1.00 43.44 361 LEU A O 1
ATOM 2516 N N . GLY A 1 362 ? -31.309 -10.516 92.218 1.00 42.47 362 GLY A N 1
ATOM 2517 C CA . GLY A 1 362 ? -30.355 -9.455 92.477 1.00 42.47 362 GLY A CA 1
ATOM 2518 C C . GLY A 1 362 ? -29.201 -10.036 93.292 1.00 42.47 362 GLY A C 1
ATOM 2519 O O . GLY A 1 362 ? -29.413 -10.645 94.336 1.00 42.47 362 GLY A O 1
ATOM 2520 N N . ASP A 1 363 ? -28.010 -9.868 92.733 1.00 45.84 363 ASP A N 1
ATOM 2521 C CA . ASP A 1 363 ? -26.674 -10.014 93.313 1.00 45.84 363 ASP A CA 1
ATOM 2522 C C . ASP A 1 363 ? -26.035 -11.414 93.454 1.00 45.84 363 ASP A C 1
ATOM 2524 O O . ASP A 1 363 ? -24.810 -11.473 93.522 1.00 45.84 363 ASP A O 1
ATOM 2528 N N . LEU A 1 364 ? -26.757 -12.538 93.321 1.00 41.09 364 LEU A N 1
ATOM 2529 C CA . LEU A 1 364 ? -26.139 -13.892 93.325 1.00 41.09 364 LEU A CA 1
ATOM 2530 C C . LEU A 1 364 ? -26.296 -14.682 92.012 1.00 41.09 364 LEU A C 1
ATOM 2532 O O . LEU A 1 364 ? -25.637 -15.686 91.752 1.00 41.09 364 LEU A O 1
ATOM 2536 N N . PHE A 1 365 ? -27.163 -14.216 91.127 1.00 41.28 365 PHE A N 1
ATOM 2537 C CA . PHE A 1 365 ? -27.680 -15.046 90.046 1.00 41.28 365 PHE A CA 1
ATOM 2538 C C . PHE A 1 365 ? -26.870 -15.033 88.753 1.00 41.28 365 PHE A C 1
ATOM 2540 O O . PHE A 1 365 ? -26.883 -15.990 87.983 1.00 41.28 365 PHE A O 1
ATOM 2547 N N . LEU A 1 366 ? -26.098 -13.969 88.536 1.00 45.41 366 LEU A N 1
ATOM 2548 C CA . LEU A 1 366 ? -25.019 -13.999 87.555 1.00 45.41 366 LEU A CA 1
ATOM 2549 C C . LEU A 1 366 ? -23.816 -14.825 88.044 1.00 45.41 366 LEU A C 1
ATOM 2551 O O . LEU A 1 366 ? -22.990 -15.179 87.213 1.00 45.41 366 LEU A O 1
ATOM 2555 N N . ALA A 1 367 ? -23.704 -15.162 89.337 1.00 46.44 367 ALA A N 1
ATOM 2556 C CA . ALA A 1 367 ? -22.558 -15.916 89.857 1.00 46.44 367 ALA A CA 1
ATOM 2557 C C . ALA A 1 367 ? -22.625 -17.420 89.511 1.00 46.44 367 ALA A C 1
ATOM 2559 O O . ALA A 1 367 ? -21.586 -18.046 89.328 1.00 46.44 367 ALA A O 1
ATOM 2560 N N . GLY A 1 368 ? -23.830 -17.978 89.330 1.00 42.19 368 GLY A N 1
ATOM 2561 C CA . GLY A 1 368 ? -24.057 -19.361 88.879 1.00 42.19 368 GLY A CA 1
ATOM 2562 C C . GLY A 1 368 ? -24.164 -19.524 87.355 1.00 42.19 368 GLY A C 1
ATOM 2563 O O . GLY A 1 368 ? -23.631 -20.488 86.812 1.00 42.19 368 GLY A O 1
ATOM 2564 N N . LEU A 1 369 ? -24.725 -18.533 86.638 1.00 45.31 369 LEU A N 1
ATOM 2565 C CA . LEU A 1 369 ? -24.594 -18.434 85.167 1.00 45.31 369 LEU A CA 1
ATOM 2566 C C . LEU A 1 369 ? -23.109 -18.426 84.741 1.00 45.31 369 LEU A C 1
ATOM 2568 O O . LEU A 1 369 ? -22.753 -18.816 83.630 1.00 45.31 369 LEU A O 1
ATOM 2572 N N . ALA A 1 370 ? -22.246 -17.991 85.663 1.00 49.16 370 ALA A N 1
ATOM 2573 C CA . ALA A 1 370 ? -20.814 -17.846 85.506 1.00 49.16 370 ALA A CA 1
ATOM 2574 C C . ALA A 1 370 ? -19.989 -19.119 85.760 1.00 49.16 370 ALA A C 1
ATOM 2576 O O . ALA A 1 370 ? -18.933 -19.220 85.151 1.00 49.16 370 ALA A O 1
ATOM 2577 N N . LEU A 1 371 ? -20.427 -20.114 86.545 1.00 49.38 371 LEU A N 1
ATOM 2578 C CA . LEU A 1 371 ? -19.640 -21.350 86.762 1.00 49.38 371 LEU A CA 1
ATOM 2579 C C . LEU A 1 371 ? -19.681 -22.333 85.573 1.00 49.38 371 LEU A C 1
ATOM 2581 O O . LEU A 1 371 ? -18.847 -23.225 85.457 1.00 49.38 371 LEU A O 1
ATOM 2585 N N . SER A 1 372 ? -20.612 -22.155 84.643 1.00 42.88 372 SER A N 1
ATOM 2586 C CA . SER A 1 372 ? -20.932 -23.136 83.596 1.00 42.88 372 SER A CA 1
ATOM 2587 C C . SER A 1 372 ? -20.953 -22.560 82.177 1.00 42.88 372 SER A C 1
ATOM 2589 O O . SER A 1 372 ? -21.133 -23.300 81.218 1.00 42.88 372 SER A O 1
ATOM 2591 N N . LEU A 1 373 ? -20.593 -21.288 81.994 1.00 46.69 373 LEU A N 1
ATOM 2592 C CA . LEU A 1 373 ? -19.715 -20.948 80.864 1.00 46.69 373 LEU A CA 1
ATOM 2593 C C . LEU A 1 373 ? -18.313 -21.564 81.052 1.00 46.69 373 LEU A C 1
ATOM 2595 O O . LEU A 1 373 ? -17.596 -21.814 80.085 1.00 46.69 373 LEU A O 1
ATOM 2599 N N . LEU A 1 374 ? -17.927 -21.840 82.297 1.00 51.31 374 LEU A N 1
ATOM 2600 C CA . LEU A 1 374 ? -16.559 -22.140 82.716 1.00 51.31 374 LEU A CA 1
ATOM 2601 C C . LEU A 1 374 ? -16.059 -23.560 82.362 1.00 51.31 374 LEU A C 1
ATOM 2603 O O . LEU A 1 374 ? -14.859 -23.804 82.424 1.00 51.31 374 LEU A O 1
ATOM 2607 N N . ALA A 1 375 ? -16.911 -24.442 81.827 1.00 45.25 375 ALA A N 1
ATOM 2608 C CA . ALA A 1 375 ? -16.482 -25.688 81.171 1.00 45.25 375 ALA A CA 1
ATOM 2609 C C . ALA A 1 375 ? -16.617 -25.682 79.631 1.00 45.25 375 ALA A C 1
ATOM 2611 O O . ALA A 1 375 ? -16.023 -26.534 78.968 1.00 45.25 375 ALA A O 1
ATOM 2612 N N . VAL A 1 376 ? -17.289 -24.692 79.019 1.00 46.97 376 VAL A N 1
ATOM 2613 C CA . VAL A 1 376 ? -17.355 -24.539 77.541 1.00 46.97 376 VAL A CA 1
ATOM 2614 C C . VAL A 1 376 ? -15.947 -24.342 76.935 1.00 46.97 376 VAL A C 1
ATOM 2616 O O . VAL A 1 376 ? -15.711 -24.581 75.752 1.00 46.97 376 VAL A O 1
ATOM 2619 N N . VAL A 1 377 ? -14.967 -23.990 77.773 1.00 47.31 377 VAL A N 1
ATOM 2620 C CA . VAL A 1 377 ? -13.547 -23.783 77.445 1.00 47.31 377 VAL A CA 1
ATOM 2621 C C . VAL A 1 377 ? -12.696 -25.068 77.541 1.00 47.31 377 VAL A C 1
ATOM 2623 O O . VAL A 1 377 ? -11.592 -25.111 76.998 1.00 47.31 377 VAL A O 1
ATOM 2626 N N . GLY A 1 378 ? -13.193 -26.160 78.135 1.00 47.91 378 GLY A N 1
ATOM 2627 C CA . GLY A 1 378 ? -12.404 -27.383 78.351 1.00 47.91 378 GLY A CA 1
ATOM 2628 C C . GLY A 1 378 ? -12.098 -28.224 77.098 1.00 47.91 378 GLY A C 1
ATOM 2629 O O . GLY A 1 378 ? -11.155 -29.013 77.114 1.00 47.91 378 GLY A O 1
ATOM 2630 N N . ARG A 1 379 ? -12.851 -28.082 75.994 1.00 43.62 379 ARG A N 1
ATOM 2631 C CA . ARG A 1 379 ? -12.704 -28.936 74.788 1.00 43.62 379 ARG A CA 1
ATOM 2632 C C . ARG A 1 379 ? -12.817 -28.202 73.442 1.00 43.62 379 ARG A C 1
ATOM 2634 O O . ARG A 1 379 ? -13.378 -28.729 72.493 1.00 43.62 379 ARG A O 1
ATOM 2641 N N . ARG A 1 380 ? -12.147 -27.054 73.285 1.00 38.88 380 ARG A N 1
ATOM 2642 C CA . ARG A 1 380 ? -11.609 -26.631 71.962 1.00 38.88 380 ARG A CA 1
ATOM 2643 C C . ARG A 1 380 ? -10.266 -27.316 71.627 1.00 38.88 380 ARG A C 1
ATOM 2645 O O . ARG A 1 380 ? -9.431 -26.759 70.924 1.00 38.88 380 ARG A O 1
ATOM 2652 N N . LYS A 1 381 ? -10.036 -28.521 72.160 1.00 40.31 381 LYS A N 1
ATOM 2653 C CA . LYS A 1 381 ? -8.917 -29.402 71.798 1.00 40.31 381 LYS A CA 1
ATOM 2654 C C . LYS A 1 381 ? -9.449 -30.770 71.363 1.00 40.31 381 LYS A C 1
ATOM 2656 O O . LYS A 1 381 ? -9.432 -31.720 72.141 1.00 40.31 381 LYS A O 1
ATOM 2661 N N . ALA A 1 382 ? -9.932 -30.817 70.125 1.00 36.25 382 ALA A N 1
ATOM 2662 C CA . ALA A 1 382 ? -9.467 -31.721 69.074 1.00 36.25 382 ALA A CA 1
ATOM 2663 C C . ALA A 1 382 ? -9.555 -30.947 67.753 1.00 36.25 382 ALA A C 1
ATOM 2665 O O . ALA A 1 382 ? -10.615 -30.315 67.542 1.00 36.25 382 ALA A O 1
#

Secondary structure (DSSP, 8-state):
---TT---S---EEEGGGTEEEEPTT-TTTT---STT--SB-TT--BS--SSS---SS------EEEPP--TTSBHHHHHHHHHHTT-EEEEEEEE--SSSPTTBEEEEESPTT-EEETT-EEEEEEE--SEEEPPP-TTSBHHHHHHHHHHTT-EEEEEEEE--SSSPTTBEEEEESPTT-EEETT-EEEEEEE--SPPEEPP--TTSBHHHHHHHHHHTT-EEEEEEEE--SSS-TTBEEEEESPTT-EE-TT-EEEEEEE--S-TTTT------PPPHHHHHHHHHHHHHHH-SS-SSSEEHHHHHHHSTT--HHHHHHH-SS-SSEE-TTTTT--TT---SSS------HHHHHHS-TTTHHHHHTTSSTTTTTT---